Protein AF-0000000079569871 (afdb_homodimer)

Organism: NCBI:txid1891644

Solvent-accessible surface area (backbone atoms only — not comparable to full-atom values): 23140 Å² total; per-residue (Å²): 110,75,68,61,39,37,42,15,55,50,18,46,50,28,29,38,62,45,42,25,42,36,50,57,56,23,45,42,69,42,69,42,34,63,66,56,40,6,60,56,32,70,48,53,58,69,58,33,52,52,45,48,49,48,33,33,74,51,61,48,34,41,78,44,79,56,90,95,44,59,30,34,27,55,61,46,70,58,48,35,50,18,52,53,32,37,40,69,64,22,52,69,50,82,72,87,43,71,66,51,40,51,51,50,48,41,37,42,47,11,19,53,56,50,61,12,40,22,33,49,48,14,37,51,52,35,50,49,36,33,74,39,32,40,31,55,86,61,35,63,71,22,34,37,58,72,31,85,69,71,31,80,45,65,66,59,36,58,68,55,68,47,78,65,59,84,47,93,50,24,58,20,23,9,36,70,23,79,83,74,71,44,43,14,42,22,44,42,52,14,33,48,48,39,51,49,35,51,75,72,50,24,42,47,74,39,85,98,47,56,24,32,43,73,28,74,66,25,49,51,52,53,51,52,51,54,52,57,67,76,94,115,78,67,61,38,36,42,15,56,48,18,45,50,28,29,39,62,42,43,25,41,36,50,56,56,22,44,42,70,41,69,42,35,62,64,56,41,7,61,53,32,70,48,53,59,70,58,31,52,53,46,50,48,48,33,34,75,53,60,48,33,40,77,43,78,57,90,96,44,58,30,34,28,56,59,47,70,57,47,35,48,19,52,52,31,37,42,69,63,22,52,69,52,84,70,87,43,71,66,52,42,51,51,50,50,41,36,42,47,11,19,53,56,48,61,12,40,22,33,51,48,13,37,51,53,34,51,50,36,33,75,37,32,41,29,52,85,59,34,64,70,20,32,35,58,72,30,83,69,74,30,82,45,65,66,59,36,57,66,56,70,43,81,64,59,85,48,95,52,25,59,20,23,9,38,68,23,78,83,76,71,43,44,13,41,22,44,42,52,14,31,49,48,40,51,48,36,51,74,71,50,22,41,46,74,40,84,94,49,56,25,33,42,72,28,75,66,24,48,49,51,52,50,52,50,52,52,57,66,77,94

Structure (mmCIF, N/CA/C/O backbone):
data_AF-0000000079569871-model_v1
#
loop_
_entity.id
_entity.type
_entity.pdbx_description
1 polymer 'Metalloregulator ArsR/SmtB family transcription factor'
#
loop_
_atom_site.group_PDB
_atom_site.id
_atom_site.type_symbol
_atom_site.label_atom_id
_atom_site.label_alt_id
_atom_site.label_comp_id
_atom_site.label_asym_id
_atom_site.label_entity_id
_atom_site.label_seq_id
_atom_site.pdbx_PDB_ins_code
_atom_site.Cartn_x
_atom_site.Cartn_y
_atom_site.Cartn_z
_atom_site.occupancy
_atom_site.B_iso_or_equiv
_atom_site.auth_seq_id
_atom_site.auth_comp_id
_atom_site.auth_asym_id
_atom_site.auth_atom_id
_atom_site.pdbx_PDB_model_num
ATOM 1 N N . MET A 1 1 ? 9.617 20.219 7.082 1 36.31 1 MET A N 1
ATOM 2 C CA . MET A 1 1 ? 10.227 19.078 6.414 1 36.31 1 MET A CA 1
ATOM 3 C C . MET A 1 1 ? 9.633 17.766 6.922 1 36.31 1 MET A C 1
ATOM 5 O O . MET A 1 1 ? 9.984 17.297 8.008 1 36.31 1 MET A O 1
ATOM 9 N N . ASP A 1 2 ? 8.375 17.625 6.883 1 48.16 2 ASP A N 1
ATOM 10 C CA . ASP A 1 2 ? 7.422 16.984 7.785 1 48.16 2 ASP A CA 1
ATOM 11 C C . ASP A 1 2 ? 7.559 15.461 7.738 1 48.16 2 ASP A C 1
ATOM 13 O O . ASP A 1 2 ? 6.66 14.742 8.18 1 48.16 2 ASP A O 1
ATOM 17 N N . TYR A 1 3 ? 8.633 14.828 6.828 1 56.75 3 TYR A N 1
ATOM 18 C CA . TYR A 1 3 ? 8.242 13.422 6.77 1 56.75 3 TYR A CA 1
ATOM 19 C C . TYR A 1 3 ? 8.836 12.641 7.938 1 56.75 3 TYR A C 1
ATOM 21 O O . TYR A 1 3 ? 10.039 12.719 8.195 1 56.75 3 TYR A O 1
ATOM 29 N N . ASP A 1 4 ? 8.008 12.188 8.93 1 67.5 4 ASP A N 1
ATOM 30 C CA . ASP A 1 4 ? 8.367 11.492 10.164 1 67.5 4 ASP A CA 1
ATOM 31 C C . ASP A 1 4 ? 8.852 10.07 9.867 1 67.5 4 ASP A C 1
ATOM 33 O O . ASP A 1 4 ? 9.438 9.414 10.734 1 67.5 4 ASP A O 1
ATOM 37 N N . ARG A 1 5 ? 8.75 9.773 8.562 1 81.88 5 ARG A N 1
ATOM 38 C CA . ARG A 1 5 ? 9.18 8.422 8.234 1 81.88 5 ARG A CA 1
ATOM 39 C C . ARG A 1 5 ? 10.195 8.43 7.09 1 81.88 5 ARG A C 1
ATOM 41 O O . ARG A 1 5 ? 10.039 9.188 6.129 1 81.88 5 ARG A O 1
ATOM 48 N N . ASP A 1 6 ? 11.219 7.703 7.215 1 88.75 6 ASP A N 1
ATOM 49 C CA . ASP A 1 6 ? 12.266 7.637 6.199 1 88.75 6 ASP A CA 1
ATOM 50 C C . ASP A 1 6 ? 11.977 6.527 5.191 1 88.75 6 ASP A C 1
ATOM 52 O O . ASP A 1 6 ? 12.562 5.445 5.262 1 88.75 6 ASP A O 1
ATOM 56 N N . LEU A 1 7 ? 11.242 6.863 4.137 1 91.12 7 LEU A N 1
ATOM 57 C CA . LEU A 1 7 ? 10.812 5.898 3.133 1 91.12 7 LEU A CA 1
ATOM 58 C C . LEU A 1 7 ? 12 5.383 2.332 1 91.12 7 LEU A C 1
ATOM 60 O O . LEU A 1 7 ? 11.922 4.324 1.699 1 91.12 7 LEU A O 1
ATOM 64 N N . ALA A 1 8 ? 13.102 6.129 2.383 1 94.75 8 ALA A N 1
ATOM 65 C CA . ALA A 1 8 ? 14.266 5.742 1.584 1 94.75 8 ALA A CA 1
ATOM 66 C C . ALA A 1 8 ? 14.867 4.438 2.088 1 94.75 8 ALA A C 1
ATOM 68 O O . ALA A 1 8 ? 15.445 3.672 1.31 1 94.75 8 ALA A O 1
ATOM 69 N N . VAL A 1 9 ? 14.711 4.152 3.312 1 93.94 9 VAL A N 1
ATOM 70 C CA . VAL A 1 9 ? 15.383 3.018 3.936 1 93.94 9 VAL A CA 1
ATOM 71 C C . VAL A 1 9 ? 14.844 1.715 3.344 1 93.94 9 VAL A C 1
ATOM 73 O O . VAL A 1 9 ? 15.594 0.943 2.744 1 93.94 9 VAL A O 1
ATOM 76 N N . PRO A 1 10 ? 13.523 1.469 3.443 1 96.38 10 PRO A N 1
ATOM 77 C CA . PRO A 1 10 ? 13.062 0.239 2.795 1 96.38 10 PRO A CA 1
ATOM 78 C C . PRO A 1 10 ? 13.25 0.263 1.28 1 96.38 10 PRO A C 1
ATOM 80 O O . PRO A 1 10 ? 13.516 -0.776 0.67 1 96.38 10 PRO A O 1
ATOM 83 N N . CYS A 1 11 ? 13.211 1.389 0.665 1 97.44 11 CYS A N 1
ATOM 84 C CA . CYS A 1 11 ? 13.312 1.465 -0.788 1 97.44 11 CYS A CA 1
ATOM 85 C C . CYS A 1 11 ? 14.742 1.202 -1.246 1 97.44 11 CYS A C 1
ATOM 87 O O . CYS A 1 11 ? 14.961 0.621 -2.311 1 97.44 11 CYS A O 1
ATOM 89 N N . ARG A 1 12 ? 15.688 1.637 -0.45 1 96.62 12 ARG A N 1
ATOM 90 C CA . ARG A 1 12 ? 17.078 1.306 -0.764 1 96.62 12 ARG A CA 1
ATOM 91 C C . ARG A 1 12 ? 17.297 -0.203 -0.736 1 96.62 12 ARG A C 1
ATOM 93 O O . ARG A 1 12 ? 18 -0.748 -1.588 1 96.62 12 ARG A O 1
ATOM 100 N N . ALA A 1 13 ? 16.766 -0.784 0.22 1 97.19 13 ALA A N 1
ATOM 101 C CA . ALA A 1 13 ? 16.875 -2.236 0.329 1 97.19 13 ALA A CA 1
ATOM 102 C C . ALA A 1 13 ? 16.219 -2.932 -0.859 1 97.19 13 ALA A C 1
ATOM 104 O O . ALA A 1 13 ? 16.75 -3.912 -1.385 1 97.19 13 ALA A O 1
ATOM 105 N N . LEU A 1 14 ? 15.148 -2.418 -1.335 1 97 14 LEU A N 1
ATOM 106 C CA . LEU A 1 14 ? 14.344 -3.072 -2.357 1 97 14 LEU A CA 1
ATOM 107 C C . LEU A 1 14 ? 14.781 -2.643 -3.754 1 97 14 LEU A C 1
ATOM 109 O O . LEU A 1 14 ? 14.344 -3.219 -4.754 1 97 14 LEU A O 1
ATOM 113 N N . GLY A 1 15 ? 15.625 -1.652 -3.785 1 96.56 15 GLY A N 1
ATOM 114 C CA . GLY A 1 15 ? 16.062 -1.128 -5.07 1 96.56 15 GLY A CA 1
ATOM 115 C C . GLY A 1 15 ? 16.938 -2.094 -5.848 1 96.56 15 GLY A C 1
ATOM 116 O O . GLY A 1 15 ? 17.141 -1.926 -7.051 1 96.56 15 GLY A O 1
ATOM 117 N N . ASP A 1 16 ? 17.469 -3.055 -5.227 1 96 16 ASP A N 1
ATOM 118 C CA . ASP A 1 16 ? 18.234 -4.109 -5.879 1 96 16 ASP A CA 1
ATOM 119 C C . ASP A 1 16 ? 17.312 -5.156 -6.496 1 96 16 ASP A C 1
ATOM 121 O O . ASP A 1 16 ? 16.438 -5.688 -5.824 1 96 16 ASP A O 1
ATOM 125 N N . PRO A 1 17 ? 17.578 -5.453 -7.801 1 94.19 17 PRO A N 1
ATOM 126 C CA . PRO A 1 17 ? 16.672 -6.375 -8.484 1 94.19 17 PRO A CA 1
ATOM 127 C C . PRO A 1 17 ? 16.594 -7.738 -7.801 1 94.19 17 PRO A C 1
ATOM 129 O O . PRO A 1 17 ? 15.516 -8.336 -7.723 1 94.19 17 PRO A O 1
ATOM 132 N N . ALA A 1 18 ? 17.672 -8.203 -7.359 1 95.12 18 ALA A N 1
ATOM 133 C CA . ALA A 1 18 ? 17.672 -9.508 -6.703 1 95.12 18 ALA A CA 1
ATOM 134 C C . ALA A 1 18 ? 16.844 -9.469 -5.422 1 95.12 18 ALA A C 1
ATOM 136 O O . ALA A 1 18 ? 16.031 -10.367 -5.176 1 95.12 18 ALA A O 1
ATOM 137 N N . ARG A 1 19 ? 16.984 -8.477 -4.613 1 96.5 19 ARG A N 1
ATOM 138 C CA . ARG A 1 19 ? 16.219 -8.328 -3.375 1 96.5 19 ARG A CA 1
ATOM 139 C C . ARG A 1 19 ? 14.734 -8.133 -3.664 1 96.5 19 ARG A C 1
ATOM 141 O O . ARG A 1 19 ? 13.883 -8.656 -2.945 1 96.5 19 ARG A O 1
ATOM 148 N N . ALA A 1 20 ? 14.531 -7.387 -4.727 1 94.75 20 ALA A N 1
ATOM 149 C CA . ALA A 1 20 ? 13.141 -7.18 -5.133 1 94.75 20 ALA A CA 1
ATOM 150 C C . ALA A 1 20 ? 12.477 -8.5 -5.496 1 94.75 20 ALA A C 1
ATOM 152 O O . ALA A 1 20 ? 11.328 -8.742 -5.117 1 94.75 20 ALA A O 1
ATOM 153 N N . ARG A 1 21 ? 13.188 -9.336 -6.164 1 91.62 21 ARG A N 1
ATOM 154 C CA . ARG A 1 21 ? 12.641 -10.633 -6.547 1 91.62 21 ARG A CA 1
ATOM 155 C C . ARG A 1 21 ? 12.422 -11.516 -5.324 1 91.62 21 ARG A C 1
ATOM 157 O O . ARG A 1 21 ? 11.406 -12.203 -5.223 1 91.62 21 ARG A O 1
ATOM 164 N N . MET A 1 22 ? 13.352 -11.5 -4.402 1 93.81 22 MET A N 1
ATOM 165 C CA . MET A 1 22 ? 13.234 -12.305 -3.186 1 93.81 22 MET A CA 1
ATOM 166 C C . MET A 1 22 ? 12 -11.898 -2.389 1 93.81 22 MET A C 1
ATOM 168 O O . MET A 1 22 ? 11.219 -12.758 -1.977 1 93.81 22 MET A O 1
ATOM 172 N N . ILE A 1 23 ? 11.828 -10.594 -2.24 1 93.31 23 ILE A N 1
ATOM 173 C CA . ILE A 1 23 ? 10.75 -10.102 -1.387 1 93.31 23 ILE A CA 1
ATOM 174 C C . ILE A 1 23 ? 9.406 -10.352 -2.059 1 93.31 23 ILE A C 1
ATOM 176 O O . ILE A 1 23 ? 8.414 -10.633 -1.383 1 93.31 23 ILE A O 1
ATOM 180 N N . ALA A 1 24 ? 9.359 -10.172 -3.34 1 88.44 24 ALA A N 1
ATOM 181 C CA . ALA A 1 24 ? 8.133 -10.453 -4.078 1 88.44 24 ALA A CA 1
ATOM 182 C C . ALA A 1 24 ? 7.699 -11.906 -3.898 1 88.44 24 ALA A C 1
ATOM 184 O O . ALA A 1 24 ? 6.512 -12.195 -3.734 1 88.44 24 ALA A O 1
ATOM 185 N N . HIS A 1 25 ? 8.664 -12.82 -3.938 1 84.88 25 HIS A N 1
ATOM 186 C CA . HIS A 1 25 ? 8.398 -14.234 -3.725 1 84.88 25 HIS A CA 1
ATOM 187 C C . HIS A 1 25 ? 7.816 -14.484 -2.336 1 84.88 25 HIS A C 1
ATOM 189 O O . HIS A 1 25 ? 6.84 -15.227 -2.189 1 84.88 25 HIS A O 1
ATOM 195 N N . LEU A 1 26 ? 8.32 -13.867 -1.387 1 87.81 26 LEU A N 1
ATOM 196 C CA . LEU A 1 26 ? 7.91 -14.07 -0.001 1 87.81 26 LEU A CA 1
ATOM 197 C C . LEU A 1 26 ? 6.57 -13.398 0.27 1 87.81 26 LEU A C 1
ATOM 199 O O . LEU A 1 26 ? 5.793 -13.867 1.105 1 87.81 26 LEU A O 1
ATOM 203 N N . ALA A 1 27 ? 6.309 -12.266 -0.381 1 82 27 ALA A N 1
ATOM 204 C CA . ALA A 1 27 ? 5.098 -11.484 -0.161 1 82 27 ALA A CA 1
ATOM 205 C C . ALA A 1 27 ? 3.854 -12.266 -0.567 1 82 27 ALA A C 1
ATOM 207 O O . ALA A 1 27 ? 2.736 -11.922 -0.172 1 82 27 ALA A O 1
ATOM 208 N N . SER A 1 28 ? 3.998 -13.273 -1.3 1 66.81 28 SER A N 1
ATOM 209 C CA . SER A 1 28 ? 2.885 -14.133 -1.68 1 66.81 28 SER A CA 1
ATOM 210 C C . SER A 1 28 ? 2.465 -15.039 -0.526 1 66.81 28 SER A C 1
ATOM 212 O O . SER A 1 28 ? 1.501 -15.797 -0.644 1 66.81 28 SER A O 1
ATOM 214 N N . GLY A 1 29 ? 3.137 -14.883 0.54 1 69.81 29 GLY A N 1
ATOM 215 C CA . GLY A 1 29 ? 2.797 -15.664 1.721 1 69.81 29 GLY A CA 1
ATOM 216 C C . GLY A 1 29 ? 3.676 -16.891 1.906 1 69.81 29 GLY A C 1
ATOM 217 O O . GLY A 1 29 ? 3.488 -17.656 2.85 1 69.81 29 GLY A O 1
ATOM 218 N N . LEU A 1 30 ? 4.59 -17.047 1.07 1 72.44 30 LEU A N 1
ATOM 219 C CA . LEU A 1 30 ? 5.469 -18.219 1.125 1 72.44 30 LEU A CA 1
ATOM 220 C C . LEU A 1 30 ? 6.625 -17.969 2.09 1 72.44 30 LEU A C 1
ATOM 222 O O . LEU A 1 30 ? 6.969 -16.828 2.381 1 72.44 30 LEU A O 1
ATOM 226 N N . ARG A 1 31 ? 7.133 -19.016 2.689 1 84.56 31 ARG A N 1
ATOM 227 C CA . ARG A 1 31 ? 8.414 -19.094 3.391 1 84.56 31 ARG A CA 1
ATOM 228 C C . ARG A 1 31 ? 9.43 -19.906 2.602 1 84.56 31 ARG A C 1
ATOM 230 O O . ARG A 1 31 ? 9.07 -20.891 1.955 1 84.56 31 ARG A O 1
ATOM 237 N N . ALA A 1 32 ? 10.656 -19.453 2.562 1 90.5 32 ALA A N 1
ATOM 238 C CA . ALA A 1 32 ? 11.633 -20.156 1.735 1 90.5 32 ALA A CA 1
ATOM 239 C C . ALA A 1 32 ? 13.023 -20.094 2.357 1 90.5 32 ALA A C 1
ATOM 241 O O . ALA A 1 32 ? 13.375 -19.109 3.01 1 90.5 32 ALA A O 1
ATOM 242 N N . PRO A 1 33 ? 13.758 -21.219 2.193 1 93.31 33 PRO A N 1
ATOM 243 C CA . PRO A 1 33 ? 15.156 -21.156 2.611 1 93.31 33 PRO A CA 1
ATOM 244 C C . PRO A 1 33 ? 16.016 -20.266 1.708 1 93.31 33 PRO A C 1
ATOM 246 O O . PRO A 1 33 ? 15.594 -19.938 0.594 1 93.31 33 PRO A O 1
ATOM 249 N N . ALA A 1 34 ? 17.203 -19.922 2.213 1 94.5 34 ALA A N 1
ATOM 250 C CA . ALA A 1 34 ? 18.109 -19.047 1.475 1 94.5 34 ALA A CA 1
ATOM 251 C C . ALA A 1 34 ? 18.438 -19.625 0.102 1 94.5 34 ALA A C 1
ATOM 253 O O . ALA A 1 34 ? 18.594 -18.891 -0.871 1 94.5 34 ALA A O 1
ATOM 254 N N . SER A 1 35 ? 18.547 -20.891 0.035 1 93.69 35 SER A N 1
ATOM 255 C CA . SER A 1 35 ? 18.906 -21.547 -1.217 1 93.69 35 SER A CA 1
ATOM 256 C C . SER A 1 35 ? 17.828 -21.359 -2.275 1 93.69 35 SER A C 1
ATOM 258 O O . SER A 1 35 ? 18.125 -21.109 -3.445 1 93.69 35 SER A O 1
ATOM 260 N N . GLU A 1 36 ? 16.594 -21.469 -1.89 1 91.75 36 GLU A N 1
ATOM 261 C CA . GLU A 1 36 ? 15.484 -21.25 -2.803 1 91.75 36 GLU A CA 1
ATOM 262 C C . GLU A 1 36 ? 15.422 -19.797 -3.248 1 91.75 36 GLU A C 1
ATOM 264 O O . GLU A 1 36 ? 15.188 -19.5 -4.422 1 91.75 36 GLU A O 1
ATOM 269 N N . LEU A 1 37 ? 15.664 -18.891 -2.326 1 94.12 37 LEU A N 1
ATOM 270 C CA . LEU A 1 37 ? 15.625 -17.469 -2.65 1 94.12 37 LEU A CA 1
ATOM 271 C C . LEU A 1 37 ? 16.781 -17.078 -3.566 1 94.12 37 LEU A C 1
ATOM 273 O O . LEU A 1 37 ? 16.641 -16.203 -4.418 1 94.12 37 LEU A O 1
ATOM 277 N N . ALA A 1 38 ? 17.906 -17.797 -3.418 1 95.75 38 ALA A N 1
ATOM 278 C CA . ALA A 1 38 ? 19.016 -17.609 -4.344 1 95.75 38 ALA A CA 1
ATOM 279 C C . ALA A 1 38 ? 18.625 -17.969 -5.77 1 95.75 38 ALA A C 1
ATOM 281 O O . ALA A 1 38 ? 18.922 -17.219 -6.711 1 95.75 38 ALA A O 1
ATOM 282 N N . ARG A 1 39 ? 17.922 -19.031 -5.902 1 91.69 39 ARG A N 1
ATOM 283 C CA . ARG A 1 39 ? 17.469 -19.469 -7.215 1 91.69 39 ARG A CA 1
ATOM 284 C C . ARG A 1 39 ? 16.453 -18.484 -7.797 1 91.69 39 ARG A C 1
ATOM 286 O O . ARG A 1 39 ? 16.578 -18.078 -8.961 1 91.69 39 ARG A O 1
ATOM 293 N N . VAL A 1 40 ? 15.547 -18.031 -6.977 1 86.69 40 VAL A N 1
ATOM 294 C CA . VAL A 1 40 ? 14.508 -17.078 -7.383 1 86.69 40 VAL A CA 1
ATOM 295 C C . VAL A 1 40 ? 15.156 -15.781 -7.867 1 86.69 40 VAL A C 1
ATOM 297 O O . VAL A 1 40 ? 14.727 -15.211 -8.875 1 86.69 40 VAL A O 1
ATOM 300 N N . ALA A 1 41 ? 16.188 -15.336 -7.145 1 92.75 41 ALA A N 1
ATOM 301 C CA . ALA A 1 41 ? 16.844 -14.062 -7.426 1 92.75 41 ALA A CA 1
ATOM 302 C C . ALA A 1 41 ? 17.891 -14.219 -8.523 1 92.75 41 ALA A C 1
ATOM 304 O O . ALA A 1 41 ? 18.375 -13.227 -9.078 1 92.75 41 ALA A O 1
ATOM 305 N N . GLY A 1 42 ? 18.219 -15.422 -8.867 1 92.19 42 GLY A N 1
ATOM 306 C CA . GLY A 1 42 ? 19.234 -15.688 -9.883 1 92.19 42 GLY A CA 1
ATOM 307 C C . GLY A 1 42 ? 20.625 -15.289 -9.445 1 92.19 42 GLY A C 1
ATOM 308 O O . GLY A 1 42 ? 21.375 -14.688 -10.219 1 92.19 42 GLY A O 1
ATOM 309 N N . VAL A 1 43 ? 20.969 -15.555 -8.164 1 96.31 43 VAL A N 1
ATOM 310 C CA . VAL A 1 43 ? 22.281 -15.188 -7.641 1 96.31 43 VAL A CA 1
ATOM 311 C C . VAL A 1 43 ? 22.906 -16.375 -6.902 1 96.31 43 VAL A C 1
ATOM 313 O O . VAL A 1 43 ? 22.219 -17.359 -6.641 1 96.31 43 VAL A O 1
ATOM 316 N N . ALA A 1 44 ? 24.172 -16.234 -6.609 1 96.94 44 ALA A N 1
ATOM 317 C CA . ALA A 1 44 ? 24.875 -17.25 -5.832 1 96.94 44 ALA A CA 1
ATOM 318 C C . ALA A 1 44 ? 24.391 -17.25 -4.383 1 96.94 44 ALA A C 1
ATOM 320 O O . ALA A 1 44 ? 23.938 -16.234 -3.863 1 96.94 44 ALA A O 1
ATOM 321 N N . PRO A 1 45 ? 24.547 -18.391 -3.709 1 95.31 45 PRO A N 1
ATOM 322 C CA . PRO A 1 45 ? 24.109 -18.516 -2.318 1 95.31 45 PRO A CA 1
ATOM 323 C C . PRO A 1 45 ? 24.734 -17.469 -1.404 1 95.31 45 PRO A C 1
ATOM 325 O O . PRO A 1 45 ? 24.047 -16.906 -0.547 1 95.31 45 PRO A O 1
ATOM 328 N N . SER A 1 46 ? 25.969 -17.219 -1.595 1 96 46 SER A N 1
ATOM 329 C CA . SER A 1 46 ? 26.625 -16.234 -0.754 1 96 46 SER A CA 1
ATOM 330 C C . SER A 1 46 ? 26.031 -14.836 -0.954 1 96 46 SER A C 1
ATOM 332 O O . SER A 1 46 ? 25.844 -14.094 0.009 1 96 46 SER A O 1
ATOM 334 N N . THR A 1 47 ? 25.781 -14.438 -2.197 1 96.75 47 THR A N 1
ATOM 335 C CA . THR A 1 47 ? 25.141 -13.164 -2.531 1 96.75 47 THR A CA 1
ATOM 336 C C . THR A 1 47 ? 23.734 -13.094 -1.956 1 96.75 47 THR A C 1
ATOM 338 O O . THR A 1 47 ? 23.328 -12.047 -1.439 1 96.75 47 THR A O 1
ATOM 341 N N . ALA A 1 48 ? 23.047 -14.211 -2.061 1 96.88 48 ALA A N 1
ATOM 342 C CA . ALA A 1 48 ? 21.703 -14.281 -1.499 1 96.88 48 ALA A CA 1
ATOM 343 C C . ALA A 1 48 ? 21.719 -14.016 0.004 1 96.88 48 ALA A C 1
ATOM 345 O O . ALA A 1 48 ? 20.859 -13.297 0.524 1 96.88 48 ALA A O 1
ATOM 346 N N . SER A 1 49 ? 22.703 -14.609 0.666 1 96.25 49 SER A N 1
ATOM 347 C CA . SER A 1 49 ? 22.812 -14.414 2.107 1 96.25 49 SER A CA 1
ATOM 348 C C . SER A 1 49 ? 23.047 -12.945 2.453 1 96.25 49 SER A C 1
ATOM 350 O O . SER A 1 49 ? 22.484 -12.438 3.43 1 96.25 49 SER A O 1
ATOM 352 N N . GLU A 1 50 ? 23.844 -12.297 1.692 1 97.56 50 GLU A N 1
ATOM 353 C CA . GLU A 1 50 ? 24.094 -10.875 1.886 1 97.56 50 GLU A CA 1
ATOM 354 C C . GLU A 1 50 ? 22.812 -10.055 1.657 1 97.56 50 GLU A C 1
ATOM 356 O O . GLU A 1 50 ? 22.516 -9.141 2.426 1 97.56 50 GLU A O 1
ATOM 361 N N . HIS A 1 51 ? 22.141 -10.398 0.581 1 97.81 51 HIS A N 1
ATOM 362 C CA . HIS A 1 51 ? 20.891 -9.711 0.278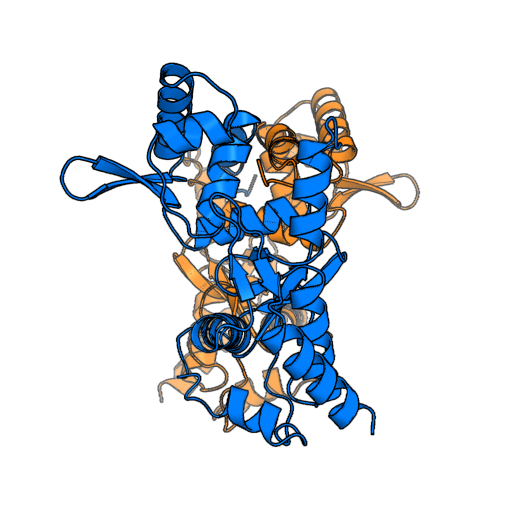 1 97.81 51 HIS A CA 1
ATOM 363 C C . HIS A 1 51 ? 19.875 -9.898 1.396 1 97.81 51 HIS A C 1
ATOM 365 O O . HIS A 1 51 ? 19.188 -8.953 1.787 1 97.81 51 HIS A O 1
ATOM 371 N N . LEU A 1 52 ? 19.797 -11.086 1.902 1 97.5 52 LEU A N 1
ATOM 372 C CA . LEU A 1 52 ? 18.859 -11.398 2.969 1 97.5 52 LEU A CA 1
ATOM 373 C C . LEU A 1 52 ? 19.203 -10.641 4.246 1 97.5 52 LEU A C 1
ATOM 375 O O . LEU A 1 52 ? 18.328 -10.242 5.004 1 97.5 52 LEU A O 1
ATOM 379 N N . ARG A 1 53 ? 20.484 -10.477 4.488 1 97.12 53 ARG A N 1
ATOM 380 C CA . ARG A 1 53 ? 20.922 -9.664 5.617 1 97.12 53 ARG A CA 1
ATOM 381 C C . ARG A 1 53 ? 20.438 -8.227 5.477 1 97.12 53 ARG A C 1
ATOM 383 O O . ARG A 1 53 ? 19.922 -7.641 6.43 1 97.12 53 ARG A O 1
ATOM 390 N N . VAL A 1 54 ? 20.609 -7.66 4.316 1 97.44 54 VAL A N 1
ATOM 391 C CA . VAL A 1 54 ? 20.188 -6.289 4.043 1 97.44 54 VAL A CA 1
ATOM 392 C C . VAL A 1 54 ? 18.688 -6.16 4.25 1 97.44 54 VAL A C 1
ATOM 394 O O . VAL A 1 54 ? 18.219 -5.219 4.898 1 97.44 54 VAL A O 1
ATOM 397 N N . LEU A 1 55 ? 17.922 -7.129 3.689 1 97.5 55 LEU A N 1
ATOM 398 C CA . LEU A 1 55 ? 16.469 -7.117 3.812 1 97.5 55 LEU A CA 1
ATOM 399 C C . LEU A 1 55 ? 16.047 -7.246 5.273 1 97.5 55 LEU A C 1
ATOM 401 O O . LEU A 1 55 ? 15.094 -6.59 5.711 1 97.5 55 LEU A O 1
ATOM 405 N N . SER A 1 56 ? 16.797 -8.086 6.012 1 96.19 56 SER A N 1
ATOM 406 C CA . SER A 1 56 ? 16.5 -8.289 7.43 1 96.19 56 SER A CA 1
ATOM 407 C C . SER A 1 56 ? 16.797 -7.027 8.234 1 96.19 56 SER A C 1
ATOM 409 O O . SER A 1 56 ? 16 -6.637 9.094 1 96.19 56 SER A O 1
ATOM 411 N N . GLU A 1 57 ? 17.875 -6.371 7.965 1 95.5 57 GLU A N 1
ATOM 412 C CA . GLU A 1 57 ? 18.266 -5.141 8.656 1 95.5 57 GLU A CA 1
ATOM 413 C C . GLU A 1 57 ? 17.281 -4.016 8.375 1 95.5 57 GLU A C 1
ATOM 415 O O . GLU A 1 57 ? 17.062 -3.145 9.219 1 95.5 57 GLU A O 1
ATOM 420 N N . ALA A 1 58 ? 16.688 -4.129 7.215 1 94.5 58 ALA A N 1
ATOM 421 C CA . ALA A 1 58 ? 15.695 -3.121 6.844 1 94.5 58 ALA A CA 1
ATOM 422 C C . ALA A 1 58 ? 14.328 -3.459 7.43 1 94.5 58 ALA A C 1
ATOM 424 O O . ALA A 1 58 ? 13.352 -2.736 7.203 1 94.5 58 ALA A O 1
ATOM 425 N N . GLY A 1 59 ? 14.211 -4.605 8.109 1 94.12 59 GLY A N 1
ATOM 426 C CA . GLY A 1 59 ? 12.977 -4.996 8.773 1 94.12 59 GLY A CA 1
ATOM 427 C C . GLY A 1 59 ? 11.969 -5.625 7.836 1 94.12 59 GLY A C 1
ATOM 428 O O . GLY A 1 59 ? 10.773 -5.691 8.148 1 94.12 59 GLY A O 1
ATOM 429 N N . LEU A 1 60 ? 12.352 -6.109 6.672 1 96 60 LEU A N 1
ATOM 430 C CA . LEU A 1 60 ? 11.438 -6.562 5.633 1 96 60 LEU A CA 1
ATOM 431 C C . LEU A 1 60 ? 11.258 -8.078 5.691 1 96 60 LEU A C 1
ATOM 433 O O . LEU A 1 60 ? 10.195 -8.594 5.332 1 96 60 LEU A O 1
ATOM 437 N N . VAL A 1 61 ? 12.32 -8.789 6.105 1 96.38 61 VAL A N 1
ATOM 438 C CA . VAL A 1 61 ? 12.258 -10.242 6.191 1 96.38 61 VAL A CA 1
ATOM 439 C C . VAL A 1 61 ? 12.82 -10.703 7.535 1 96.38 61 VAL A C 1
ATOM 441 O O . VAL A 1 61 ? 13.633 -10.008 8.148 1 96.38 61 VAL A O 1
ATOM 444 N N . ALA A 1 62 ? 12.344 -11.742 7.977 1 94.94 62 ALA A N 1
ATOM 445 C CA . ALA A 1 62 ? 12.867 -12.375 9.188 1 94.94 62 ALA A CA 1
ATOM 446 C C . ALA A 1 62 ? 13.086 -13.875 8.977 1 94.94 62 ALA A C 1
ATOM 448 O O . ALA A 1 62 ? 12.352 -14.516 8.219 1 94.94 62 ALA A O 1
ATOM 449 N N . ALA A 1 63 ? 14.07 -14.352 9.656 1 93.06 63 ALA A N 1
ATOM 450 C CA . ALA A 1 63 ? 14.383 -15.773 9.594 1 93.06 63 ALA A CA 1
ATOM 451 C C . ALA A 1 63 ? 13.742 -16.531 10.758 1 93.06 63 ALA A C 1
ATOM 453 O O . ALA A 1 63 ? 13.711 -16.031 11.891 1 93.06 63 ALA A O 1
ATOM 454 N N . GLU A 1 64 ? 13.102 -17.562 10.438 1 87.12 64 GLU A N 1
ATOM 455 C CA . GLU A 1 64 ? 12.562 -18.453 11.461 1 87.12 64 GLU A CA 1
ATOM 456 C C . GLU A 1 64 ? 13.164 -19.859 11.344 1 87.12 64 GLU A C 1
ATOM 458 O O . GLU A 1 64 ? 13.391 -20.344 10.234 1 87.12 64 GLU A O 1
ATOM 463 N N . ARG A 1 65 ? 13.453 -20.438 12.547 1 84.81 65 ARG A N 1
ATOM 464 C CA . ARG A 1 65 ? 13.992 -21.797 12.555 1 84.81 65 ARG A CA 1
ATOM 465 C C . ARG A 1 65 ? 12.875 -22.828 12.578 1 84.81 65 ARG A C 1
ATOM 467 O O . ARG A 1 65 ? 11.906 -22.688 13.328 1 84.81 65 ARG A O 1
ATOM 474 N N . ALA A 1 66 ? 12.844 -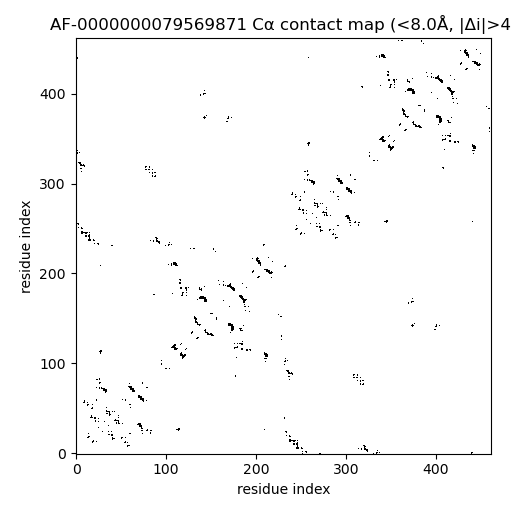23.656 11.68 1 79.94 66 ALA A N 1
ATOM 475 C CA . ALA A 1 66 ? 12 -24.859 11.68 1 79.94 66 ALA A CA 1
ATOM 476 C C . ALA A 1 66 ? 12.844 -26.125 11.672 1 79.94 66 ALA A C 1
ATOM 478 O O . ALA A 1 66 ? 13.297 -26.562 10.617 1 79.94 66 ALA A O 1
ATOM 479 N N . GLY A 1 67 ? 12.945 -26.812 12.836 1 82.56 67 GLY A N 1
ATOM 480 C CA . GLY A 1 67 ? 13.867 -27.922 12.945 1 82.56 67 GLY A CA 1
ATOM 481 C C . GLY A 1 67 ? 15.305 -27.531 12.656 1 82.56 67 GLY A C 1
ATOM 482 O O . GLY A 1 67 ? 15.844 -26.625 13.281 1 82.56 67 GLY A O 1
ATOM 483 N N . ARG A 1 68 ? 15.938 -28.203 11.594 1 84.94 68 ARG A N 1
ATOM 484 C CA . ARG A 1 68 ? 17.328 -27.969 11.227 1 84.94 68 ARG A CA 1
ATOM 485 C C . ARG A 1 68 ? 17.438 -26.922 10.125 1 84.94 68 ARG A C 1
ATOM 487 O O . ARG A 1 68 ? 18.531 -26.562 9.711 1 84.94 68 ARG A O 1
ATOM 494 N N . HIS A 1 69 ? 16.312 -26.391 9.562 1 86.06 69 HIS A N 1
ATOM 495 C CA . HIS A 1 69 ? 16.344 -25.469 8.438 1 86.06 69 HIS A CA 1
ATOM 496 C C . HIS A 1 69 ? 15.883 -24.078 8.867 1 86.06 69 HIS A C 1
ATOM 498 O O . HIS A 1 69 ? 15.148 -23.922 9.844 1 86.06 69 HIS A O 1
ATOM 504 N N . ARG A 1 70 ? 16.547 -23.109 8.25 1 92.31 70 ARG A N 1
ATOM 505 C CA . ARG A 1 70 ? 16.156 -21.703 8.414 1 92.31 70 ARG A CA 1
ATOM 506 C C . ARG A 1 70 ? 15.328 -21.234 7.227 1 92.31 70 ARG A C 1
ATOM 508 O O . ARG A 1 70 ? 15.703 -21.438 6.074 1 92.31 70 ARG A O 1
ATOM 515 N N . TYR A 1 71 ? 14.172 -20.719 7.566 1 93.88 71 TYR A N 1
ATOM 516 C CA . TYR A 1 71 ? 13.289 -20.203 6.531 1 93.88 71 TYR A CA 1
ATOM 517 C C . TYR A 1 71 ? 13.078 -18.703 6.707 1 93.88 71 TYR A C 1
ATOM 519 O O . TYR A 1 71 ? 13.031 -18.203 7.832 1 93.88 71 TYR A O 1
ATOM 527 N N . TYR A 1 72 ? 12.945 -18.062 5.582 1 94.94 72 TYR A N 1
ATOM 528 C CA . TYR A 1 72 ? 12.688 -16.625 5.594 1 94.94 72 TYR A CA 1
ATOM 529 C C . TYR A 1 72 ? 11.242 -16.328 5.211 1 94.94 72 TYR A C 1
ATOM 531 O O . TYR A 1 72 ? 10.664 -17.016 4.371 1 94.94 72 TYR A O 1
ATOM 539 N N . ALA A 1 73 ? 10.727 -15.328 5.793 1 90.69 73 ALA A N 1
ATOM 540 C CA . ALA A 1 73 ? 9.383 -14.836 5.516 1 90.69 73 ALA A CA 1
ATOM 541 C C . ALA A 1 73 ? 9.305 -13.32 5.691 1 90.69 73 ALA A C 1
ATOM 543 O O . ALA A 1 73 ? 10.195 -12.719 6.293 1 90.69 73 ALA A O 1
ATOM 544 N N . ILE A 1 74 ? 8.273 -12.727 5.059 1 89.81 74 ILE A N 1
ATOM 545 C CA . ILE A 1 74 ? 8.047 -11.305 5.32 1 89.81 74 ILE A CA 1
ATOM 546 C C . ILE A 1 74 ? 7.75 -11.094 6.801 1 89.81 74 ILE A C 1
ATOM 548 O O . ILE A 1 74 ? 7.16 -11.961 7.453 1 89.81 74 ILE A O 1
ATOM 552 N N . THR A 1 75 ? 8.086 -9.953 7.371 1 86.81 75 THR A N 1
ATOM 553 C CA . THR A 1 75 ? 8.055 -9.711 8.805 1 86.81 75 THR A CA 1
ATOM 554 C C . THR A 1 75 ? 6.625 -9.445 9.281 1 86.81 75 THR A C 1
ATOM 556 O O . THR A 1 75 ? 6.238 -9.859 10.375 1 86.81 75 THR A O 1
ATOM 559 N N . THR A 1 76 ? 5.832 -8.656 8.523 1 79.12 76 THR A N 1
ATOM 560 C CA . THR A 1 76 ? 4.504 -8.234 8.953 1 79.12 76 THR A CA 1
ATOM 561 C C . THR A 1 76 ? 3.557 -8.125 7.762 1 79.12 76 THR A C 1
ATOM 563 O O . THR A 1 76 ? 4 -8.094 6.613 1 79.12 76 THR A O 1
ATOM 566 N N . GLY A 1 77 ? 2.309 -8.055 8.094 1 74.31 77 GLY A N 1
ATOM 567 C CA . GLY A 1 77 ? 1.299 -7.805 7.074 1 74.31 77 GLY A CA 1
ATOM 568 C C . GLY A 1 77 ? 1.468 -6.461 6.387 1 74.31 77 GLY A C 1
ATOM 569 O O . GLY A 1 77 ? 1.156 -6.324 5.203 1 74.31 77 GLY A O 1
ATOM 570 N N . ASP A 1 78 ? 1.974 -5.547 7.129 1 79.69 78 ASP A N 1
ATOM 571 C CA . ASP A 1 78 ? 2.217 -4.223 6.566 1 79.69 78 ASP A CA 1
ATOM 572 C C . ASP A 1 78 ? 3.266 -4.285 5.457 1 79.69 78 ASP A C 1
ATOM 574 O O . ASP A 1 78 ? 3.152 -3.582 4.449 1 79.69 78 ASP A O 1
ATOM 578 N N . VAL A 1 79 ? 4.227 -5.125 5.668 1 88 79 VAL A N 1
ATOM 579 C CA . VAL A 1 79 ? 5.25 -5.289 4.641 1 88 79 VAL A CA 1
ATOM 580 C C . VAL A 1 79 ? 4.629 -5.906 3.391 1 88 79 VAL A C 1
ATOM 582 O O . VAL A 1 79 ? 4.871 -5.438 2.275 1 88 79 VAL A O 1
ATOM 585 N N . ALA A 1 80 ? 3.816 -6.867 3.592 1 81.62 80 ALA A N 1
ATOM 586 C CA . ALA A 1 80 ? 3.141 -7.5 2.461 1 81.62 80 ALA A CA 1
ATOM 587 C C . ALA A 1 80 ? 2.307 -6.488 1.685 1 81.62 80 ALA A C 1
ATOM 589 O O . ALA A 1 80 ? 2.342 -6.457 0.452 1 81.62 80 ALA A O 1
ATOM 590 N N . ARG A 1 81 ? 1.632 -5.695 2.406 1 78.19 81 ARG A N 1
ATOM 591 C CA . ARG A 1 81 ? 0.78 -4.68 1.792 1 78.19 81 ARG A CA 1
ATOM 592 C C . ARG A 1 81 ? 1.61 -3.664 1.015 1 78.19 81 ARG A C 1
ATOM 594 O O . ARG A 1 81 ? 1.207 -3.219 -0.061 1 78.19 81 ARG A O 1
ATOM 601 N N . ALA A 1 82 ? 2.709 -3.285 1.589 1 89.06 82 ALA A N 1
ATOM 602 C CA . ALA A 1 82 ? 3.588 -2.336 0.91 1 89.06 82 ALA A CA 1
ATOM 603 C C . ALA A 1 82 ? 4.125 -2.922 -0.394 1 89.06 82 ALA A C 1
ATOM 605 O O . ALA A 1 82 ? 4.164 -2.236 -1.419 1 89.06 82 ALA A O 1
ATOM 606 N N . ILE A 1 83 ? 4.508 -4.16 -0.314 1 89.94 83 ILE A N 1
ATOM 607 C CA . ILE A 1 83 ? 5.027 -4.824 -1.508 1 89.94 83 ILE A CA 1
ATOM 608 C C . ILE A 1 83 ? 3.926 -4.922 -2.561 1 89.94 83 ILE A C 1
ATOM 610 O O . ILE A 1 83 ? 4.164 -4.668 -3.744 1 89.94 83 ILE A O 1
ATOM 614 N N . GLU A 1 84 ? 2.773 -5.242 -2.166 1 81 84 GLU A N 1
ATOM 615 C CA . GLU A 1 84 ? 1.633 -5.316 -3.074 1 81 84 GLU A CA 1
ATOM 616 C C . GLU A 1 84 ? 1.364 -3.967 -3.734 1 81 84 GLU A C 1
ATOM 618 O O . GLU A 1 84 ? 1.121 -3.898 -4.941 1 81 84 GLU A O 1
ATOM 623 N N . ALA A 1 85 ? 1.343 -2.969 -2.92 1 83.38 85 ALA A N 1
ATOM 624 C CA . ALA A 1 85 ? 1.095 -1.628 -3.441 1 83.38 85 ALA A CA 1
ATOM 625 C C . ALA A 1 85 ? 2.199 -1.2 -4.402 1 83.38 85 ALA A C 1
ATOM 627 O O . ALA A 1 85 ? 1.929 -0.553 -5.418 1 83.38 85 ALA A O 1
ATOM 628 N N . LEU A 1 86 ? 3.441 -1.537 -4.117 1 91.06 86 LEU A N 1
ATOM 629 C CA . LEU A 1 86 ? 4.562 -1.236 -4.996 1 91.06 86 LEU A CA 1
ATOM 630 C C . LEU A 1 86 ? 4.43 -1.984 -6.32 1 91.06 86 LEU A C 1
ATOM 632 O O . LEU A 1 86 ? 4.742 -1.437 -7.383 1 91.06 86 LEU A O 1
ATOM 636 N N . GLN A 1 87 ? 3.992 -3.15 -6.215 1 85.88 87 GLN A N 1
ATOM 637 C CA . GLN A 1 87 ? 3.816 -3.957 -7.418 1 85.88 87 GLN A CA 1
ATOM 638 C C . GLN A 1 87 ? 2.787 -3.332 -8.352 1 85.88 87 GLN A C 1
ATOM 640 O O . GLN A 1 87 ? 2.906 -3.434 -9.578 1 85.88 87 GLN A O 1
ATOM 645 N N . ALA A 1 88 ? 1.841 -2.742 -7.777 1 80.88 88 ALA A N 1
ATOM 646 C CA . ALA A 1 88 ? 0.771 -2.131 -8.562 1 80.88 88 ALA A CA 1
ATOM 647 C C . ALA A 1 88 ? 1.308 -0.995 -9.43 1 80.88 88 ALA A C 1
ATOM 649 O O . ALA A 1 88 ? 0.724 -0.668 -10.469 1 80.88 88 ALA A O 1
ATOM 650 N N . ILE A 1 89 ? 2.414 -0.426 -9.023 1 87.81 89 ILE A N 1
ATOM 651 C CA . ILE A 1 89 ? 2.896 0.739 -9.758 1 87.81 89 ILE A CA 1
ATOM 652 C C . ILE A 1 89 ? 4.203 0.396 -10.469 1 87.81 89 ILE A C 1
ATOM 654 O O . ILE A 1 89 ? 4.785 1.242 -11.156 1 87.81 89 ILE A O 1
ATOM 658 N N . ALA A 1 90 ? 4.699 -0.81 -10.281 1 90.94 90 ALA A N 1
ATOM 659 C CA . ALA A 1 90 ? 5.949 -1.248 -10.898 1 90.94 90 ALA A CA 1
ATOM 660 C C . ALA A 1 90 ? 5.73 -1.624 -12.359 1 90.94 90 ALA A C 1
ATOM 662 O O . ALA A 1 90 ? 4.672 -2.145 -12.727 1 90.94 90 ALA A O 1
ATOM 663 N N . PRO A 1 91 ? 6.738 -1.294 -13.164 1 87.88 91 PRO A N 1
ATOM 664 C CA . PRO A 1 91 ? 6.625 -1.712 -14.562 1 87.88 91 PRO A CA 1
ATOM 665 C C . PRO A 1 91 ? 6.738 -3.225 -14.734 1 87.88 91 PRO A C 1
ATOM 667 O O . PRO A 1 91 ? 7.301 -3.91 -13.875 1 87.88 91 PRO A O 1
ATOM 670 N N . GLY A 1 92 ? 6.203 -3.691 -15.766 1 83.25 92 GLY A N 1
ATOM 671 C CA . GLY A 1 92 ? 6.359 -5.098 -16.109 1 83.25 92 GLY A CA 1
ATOM 672 C C . GLY A 1 92 ? 7.785 -5.469 -16.469 1 83.25 92 GLY A C 1
ATOM 673 O O . GLY A 1 92 ? 8.547 -4.625 -16.938 1 83.25 92 GLY A O 1
ATOM 674 N N . ILE A 1 93 ? 8.188 -6.664 -16.188 1 78.06 93 ILE A N 1
ATOM 675 C CA . ILE A 1 93 ? 9.484 -7.18 -16.609 1 78.06 93 ILE A CA 1
ATOM 676 C C . ILE A 1 93 ? 9.391 -7.727 -18.031 1 78.06 93 ILE A C 1
ATOM 678 O O . ILE A 1 93 ? 8.523 -8.547 -18.328 1 78.06 93 ILE A O 1
ATOM 682 N N . PRO A 1 94 ? 10.258 -7.207 -18.828 1 74.19 94 PRO A N 1
ATOM 683 C CA . PRO A 1 94 ? 10.227 -7.73 -20.203 1 74.19 94 PRO A CA 1
ATOM 684 C C . PRO A 1 94 ? 10.492 -9.234 -20.266 1 74.19 94 PRO A C 1
ATOM 686 O O . PRO A 1 94 ? 11.312 -9.75 -19.5 1 74.19 94 PRO A O 1
ATOM 689 N N . VAL A 1 95 ? 9.742 -10 -21.062 1 70.31 95 VAL A N 1
ATOM 690 C CA . VAL A 1 95 ? 9.867 -11.438 -21.266 1 70.31 95 VAL A CA 1
ATOM 691 C C . VAL A 1 95 ? 11.031 -11.719 -22.219 1 70.31 95 VAL A C 1
ATOM 693 O O . VAL A 1 95 ? 11.062 -11.203 -23.344 1 70.31 95 VAL A O 1
ATOM 696 N N . ARG A 1 96 ? 12.188 -12.367 -21.719 1 74.38 96 ARG A N 1
ATOM 697 C CA . ARG A 1 96 ? 13.375 -12.555 -22.531 1 74.38 96 ARG A CA 1
ATOM 698 C C . ARG A 1 96 ? 13.539 -14.016 -22.938 1 74.38 96 ARG A C 1
ATOM 700 O O . ARG A 1 96 ? 14.43 -14.352 -23.719 1 74.38 96 ARG A O 1
ATOM 707 N N . SER A 1 97 ? 12.781 -14.883 -22.391 1 78.81 97 SER A N 1
ATOM 708 C CA . SER A 1 97 ? 12.883 -16.297 -22.734 1 78.81 97 SER A CA 1
ATOM 709 C C . SER A 1 97 ? 11.508 -16.938 -22.875 1 78.81 97 SER A C 1
ATOM 711 O O . SER A 1 97 ? 10.508 -16.375 -22.422 1 78.81 97 SER A O 1
ATOM 713 N N . LEU A 1 98 ? 11.57 -18.156 -23.594 1 78.5 98 LEU A N 1
ATOM 714 C CA . LEU A 1 98 ? 10.328 -18.891 -23.766 1 78.5 98 LEU A CA 1
ATOM 715 C C . LEU A 1 98 ? 9.789 -19.375 -22.422 1 78.5 98 LEU A C 1
ATOM 717 O O . LEU A 1 98 ? 8.578 -19.359 -22.188 1 78.5 98 LEU A O 1
ATOM 721 N N . LYS A 1 99 ? 10.695 -19.766 -21.641 1 77.62 99 LYS A N 1
ATOM 722 C CA . LYS A 1 99 ? 10.312 -20.203 -20.297 1 77.62 99 LYS A CA 1
ATOM 723 C C . LYS A 1 99 ? 9.656 -19.062 -19.516 1 77.62 99 LYS A C 1
ATOM 725 O O . LYS A 1 99 ? 8.617 -19.266 -18.891 1 77.62 99 LYS A O 1
ATOM 730 N N . GLN A 1 100 ? 10.305 -17.906 -19.531 1 74.81 100 GLN A N 1
ATOM 731 C CA . GLN A 1 100 ? 9.742 -16.75 -18.875 1 74.81 100 GLN A CA 1
ATOM 732 C C . GLN A 1 100 ? 8.375 -16.391 -19.438 1 74.81 100 GLN A C 1
ATOM 734 O O . GLN A 1 100 ? 7.469 -16 -18.703 1 74.81 100 GLN A O 1
ATOM 739 N N . ASP A 1 101 ? 8.297 -16.562 -20.703 1 81.12 101 ASP A N 1
ATOM 740 C CA . ASP A 1 101 ? 7.023 -16.266 -21.359 1 81.12 101 ASP A CA 1
ATOM 741 C C . ASP A 1 101 ? 5.926 -17.219 -20.891 1 81.12 101 ASP A C 1
ATOM 743 O O . ASP A 1 101 ? 4.797 -16.797 -20.641 1 81.12 101 ASP A O 1
ATOM 747 N N . ARG A 1 102 ? 6.285 -18.469 -20.766 1 83.69 102 ARG A N 1
ATOM 748 C CA . ARG A 1 102 ? 5.316 -19.484 -20.328 1 83.69 102 ARG A CA 1
ATOM 749 C C . ARG A 1 102 ? 4.867 -19.234 -18.906 1 83.69 102 ARG A C 1
ATOM 751 O O . ARG A 1 102 ? 3.684 -19.359 -18.578 1 83.69 102 ARG A O 1
ATOM 758 N N . ILE A 1 103 ? 5.781 -18.922 -18.078 1 80.25 103 ILE A N 1
ATOM 759 C CA . ILE A 1 103 ? 5.469 -18.641 -16.688 1 80.25 103 ILE A CA 1
ATOM 760 C C . ILE A 1 103 ? 4.594 -17.391 -16.578 1 80.25 103 ILE A C 1
ATOM 762 O O . ILE A 1 103 ? 3.613 -17.375 -15.836 1 80.25 103 ILE A O 1
ATOM 766 N N . GLY A 1 104 ? 5.035 -16.406 -17.312 1 81.69 104 GLY A N 1
ATOM 767 C CA . GLY A 1 104 ? 4.23 -15.195 -17.375 1 81.69 104 GLY A CA 1
ATOM 768 C C . GLY A 1 104 ? 2.797 -15.445 -17.812 1 81.69 104 GLY A C 1
ATOM 769 O O . GLY A 1 104 ? 1.862 -14.906 -17.219 1 81.69 104 GLY A O 1
ATOM 770 N N . GLU A 1 105 ? 2.697 -16.266 -18.812 1 86.81 105 GLU A N 1
ATOM 771 C CA . GLU A 1 105 ? 1.369 -16.625 -19.312 1 86.81 105 GLU A CA 1
ATOM 772 C C . GLU A 1 105 ? 0.572 -17.375 -18.25 1 86.81 105 GLU A C 1
ATOM 774 O O . GLU A 1 105 ? -0.626 -17.141 -18.078 1 86.81 105 GLU A O 1
ATOM 779 N N . ALA A 1 106 ? 1.224 -18.25 -17.594 1 88.69 106 ALA A N 1
ATOM 780 C CA . ALA A 1 106 ? 0.576 -19.016 -16.531 1 88.69 106 ALA A CA 1
ATOM 781 C C . ALA A 1 106 ? 0.079 -18.094 -15.422 1 88.69 106 ALA A C 1
ATOM 783 O O . ALA A 1 106 ? -1.046 -18.25 -14.938 1 88.69 106 ALA A O 1
ATOM 784 N N . LEU A 1 107 ? 0.88 -17.156 -15.102 1 85 107 LEU A N 1
ATOM 785 C CA . LEU A 1 107 ? 0.54 -16.203 -14.039 1 85 107 LEU A CA 1
ATOM 786 C C . LEU A 1 107 ? -0.613 -15.305 -14.469 1 85 107 LEU A C 1
ATOM 788 O O . LEU A 1 107 ? -1.457 -14.938 -13.648 1 85 107 LEU A O 1
ATOM 792 N N . ARG A 1 108 ? -0.622 -14.984 -15.688 1 88 108 ARG A N 1
ATOM 793 C CA . ARG A 1 108 ? -1.712 -14.164 -16.203 1 88 108 ARG A CA 1
ATOM 794 C C . ARG A 1 108 ? -3.029 -14.93 -16.188 1 88 108 ARG A C 1
ATOM 796 O O . ARG A 1 108 ? -4.078 -14.367 -15.875 1 88 108 ARG A O 1
ATOM 803 N N . THR A 1 109 ? -2.93 -16.188 -16.469 1 92.56 109 THR A N 1
ATOM 804 C CA . THR A 1 109 ? -4.125 -17.031 -16.516 1 92.56 109 THR A CA 1
ATOM 805 C C . THR A 1 109 ? -4.73 -17.188 -15.133 1 92.56 109 THR A C 1
ATOM 807 O O . THR A 1 109 ? -5.945 -17.094 -14.961 1 92.56 109 THR A O 1
ATOM 810 N N . GLY A 1 110 ? -3.906 -17.531 -14.227 1 93 110 GLY A N 1
ATOM 811 C CA . GLY A 1 110 ? -4.34 -17.703 -12.844 1 93 110 GLY A CA 1
ATOM 812 C C . GLY A 1 110 ? -3.186 -17.734 -11.859 1 93 110 GLY A C 1
ATOM 813 O O . GLY A 1 110 ? -2.146 -18.344 -12.133 1 93 110 GLY A O 1
ATOM 814 N N . ARG A 1 111 ? -3.35 -17.109 -10.719 1 88.12 111 ARG A N 1
ATOM 815 C CA . ARG A 1 111 ? -2.34 -17.109 -9.664 1 88.12 111 ARG A CA 1
ATOM 816 C C . ARG A 1 111 ? -2.965 -16.797 -8.305 1 88.12 111 ARG A C 1
ATOM 818 O O . ARG A 1 111 ? -4.121 -16.375 -8.234 1 88.12 111 ARG A O 1
ATOM 825 N N . THR A 1 112 ? -2.162 -17.047 -7.297 1 84.25 112 THR A N 1
ATOM 826 C CA . THR A 1 112 ? -2.564 -16.562 -5.984 1 84.25 112 THR A CA 1
ATOM 827 C C . THR A 1 112 ? -1.958 -15.195 -5.707 1 84.25 112 THR A C 1
ATOM 829 O O . THR A 1 112 ? -0.825 -14.914 -6.105 1 84.25 112 THR A O 1
ATOM 832 N N . CYS A 1 113 ? -2.691 -14.336 -5.191 1 79.06 113 CYS A N 1
ATOM 833 C CA . CYS A 1 113 ? -2.264 -13.062 -4.625 1 79.06 113 CYS A CA 1
ATOM 834 C C . CYS A 1 113 ? -2.455 -13.047 -3.113 1 79.06 113 CYS A C 1
ATOM 836 O O . CYS A 1 113 ? -3.531 -12.703 -2.625 1 79.06 113 CYS A O 1
ATOM 838 N N . TYR A 1 114 ? -1.438 -13.398 -2.496 1 74.69 114 TYR A N 1
ATOM 839 C CA . TYR A 1 114 ? -1.447 -13.609 -1.052 1 74.69 114 TYR A CA 1
ATOM 840 C C . TYR A 1 114 ? -2.383 -14.75 -0.674 1 74.69 114 TYR A C 1
ATOM 842 O O . TYR A 1 114 ? -2.057 -15.922 -0.874 1 74.69 114 TYR A O 1
ATOM 850 N N . ASP A 1 115 ? -3.639 -14.398 -0.233 1 76.06 115 ASP A N 1
ATOM 851 C CA . ASP A 1 115 ? -4.543 -15.453 0.2 1 76.06 115 ASP A CA 1
ATOM 852 C C . ASP A 1 115 ? -5.816 -15.469 -0.64 1 76.06 115 ASP A C 1
ATOM 854 O O . ASP A 1 115 ? -6.891 -15.82 -0.145 1 76.06 115 ASP A O 1
ATOM 858 N N . HIS A 1 116 ? -5.676 -15.055 -1.92 1 86.56 116 HIS A N 1
ATOM 859 C CA . HIS A 1 116 ? -6.84 -15.047 -2.797 1 86.56 116 HIS A CA 1
ATOM 860 C C . HIS A 1 116 ? -6.438 -15.266 -4.25 1 86.56 116 HIS A C 1
ATOM 862 O O . HIS A 1 116 ? -5.25 -15.25 -4.582 1 86.56 116 HIS A O 1
ATOM 868 N N . LEU A 1 117 ? -7.477 -15.539 -5.105 1 89.38 117 LEU A N 1
ATOM 869 C CA . LEU A 1 117 ? -7.23 -15.82 -6.516 1 89.38 117 LEU A CA 1
ATOM 870 C C . LEU A 1 117 ? -7.043 -14.531 -7.305 1 89.38 117 LEU A C 1
ATOM 872 O O . LEU A 1 117 ? -7.719 -13.531 -7.043 1 89.38 117 LEU A O 1
ATOM 876 N N . ALA A 1 118 ? -6.172 -14.562 -8.25 1 90.06 118 ALA A N 1
ATOM 877 C CA . ALA A 1 118 ? -5.891 -13.445 -9.148 1 90.06 118 ALA A CA 1
ATOM 878 C C . ALA A 1 118 ? -5.707 -13.93 -10.586 1 90.06 118 ALA A C 1
ATOM 880 O O . ALA A 1 118 ? -6.055 -15.07 -10.914 1 90.06 118 ALA A O 1
ATOM 881 N N . GLY A 1 119 ? -5.25 -12.992 -11.453 1 90.38 119 GLY A N 1
ATOM 882 C CA . GLY A 1 119 ? -5.191 -13.352 -12.859 1 90.38 119 GLY A CA 1
ATOM 883 C C . GLY A 1 119 ? -6.559 -13.422 -13.516 1 90.38 119 GLY A C 1
ATOM 884 O O . GLY A 1 119 ? -7.559 -13 -12.93 1 90.38 119 GLY A O 1
ATOM 885 N N . ASP A 1 120 ? -6.547 -13.977 -14.695 1 94 120 ASP A N 1
ATOM 886 C CA . ASP A 1 120 ? -7.801 -14.125 -15.43 1 94 120 ASP A CA 1
ATOM 887 C C . ASP A 1 120 ? -8.828 -14.906 -14.602 1 94 120 ASP A C 1
ATOM 889 O O . ASP A 1 120 ? -10.016 -14.578 -14.617 1 94 120 ASP A O 1
ATOM 893 N N . LEU A 1 121 ? -8.328 -15.898 -13.93 1 94.56 121 LEU A N 1
ATOM 894 C CA . LEU A 1 121 ? -9.203 -16.703 -13.094 1 94.56 121 LEU A CA 1
ATOM 895 C C . LEU A 1 121 ? -9.812 -15.867 -11.977 1 94.56 121 LEU A C 1
ATOM 897 O O . LEU A 1 121 ? -11.023 -15.922 -11.742 1 94.56 121 LEU A O 1
ATOM 901 N N . GLY A 1 122 ? -8.953 -15.125 -11.25 1 93.69 122 GLY A N 1
ATOM 902 C CA . GLY A 1 122 ? -9.453 -14.25 -10.203 1 93.69 122 GLY A CA 1
ATOM 903 C C . GLY A 1 122 ? -10.461 -13.234 -10.711 1 93.69 122 GLY A C 1
ATOM 904 O O . GLY A 1 122 ? -11.461 -12.961 -10.039 1 93.69 122 GLY A O 1
ATOM 905 N N . LEU A 1 123 ? -10.195 -12.742 -11.859 1 93.31 123 LEU A N 1
ATOM 906 C CA . LEU A 1 123 ? -11.086 -11.758 -12.469 1 93.31 123 LEU A CA 1
ATOM 907 C C . LEU A 1 123 ? -12.406 -12.398 -12.867 1 93.31 123 LEU A C 1
ATOM 909 O O . LEU A 1 123 ? -13.477 -11.805 -12.672 1 93.31 123 LEU A O 1
ATOM 913 N N . ARG A 1 124 ? -12.297 -13.523 -13.438 1 92.25 124 ARG A N 1
ATOM 914 C CA . ARG A 1 124 ? -13.484 -14.258 -13.844 1 92.25 124 ARG A CA 1
ATOM 915 C C . ARG A 1 124 ? -14.391 -14.539 -12.656 1 92.25 124 ARG A C 1
ATOM 917 O O . ARG A 1 124 ? -15.609 -14.367 -12.742 1 92.25 124 ARG A O 1
ATOM 924 N N . VAL A 1 125 ? -13.812 -14.984 -11.617 1 89.5 125 VAL A N 1
ATOM 925 C CA . VAL A 1 125 ? -14.555 -15.273 -10.391 1 89.5 125 VAL A CA 1
ATOM 926 C C . VAL A 1 125 ? -15.188 -13.992 -9.859 1 89.5 125 VAL A C 1
ATOM 928 O O . VAL A 1 125 ? -16.344 -13.984 -9.445 1 89.5 125 VAL A O 1
ATOM 931 N N . THR A 1 126 ? -14.391 -12.953 -9.875 1 89.06 126 THR A N 1
ATOM 932 C CA . THR A 1 126 ? -14.883 -11.664 -9.422 1 89.06 126 THR A CA 1
ATOM 933 C C . THR A 1 126 ? -16.094 -11.227 -10.234 1 89.06 126 THR A C 1
ATOM 935 O O . THR A 1 126 ? -17.109 -10.82 -9.672 1 89.06 126 THR A O 1
ATOM 938 N N . ASP A 1 127 ? -15.969 -11.305 -11.508 1 87.31 127 ASP A N 1
ATOM 939 C CA . ASP A 1 127 ? -17.062 -10.922 -12.406 1 87.31 127 ASP A CA 1
ATOM 940 C C . ASP A 1 127 ? -18.312 -11.734 -12.109 1 87.31 127 ASP A C 1
ATOM 942 O O . ASP A 1 127 ? -19.422 -11.195 -12.125 1 87.31 127 ASP A O 1
ATOM 946 N N . LEU A 1 128 ? -18.141 -12.945 -11.922 1 82.31 128 LEU A N 1
ATOM 947 C CA . LEU A 1 128 ? -19.25 -13.828 -11.617 1 82.31 128 LEU A CA 1
ATOM 948 C C . LEU A 1 128 ? -19.953 -13.406 -10.328 1 82.31 128 LEU A C 1
ATOM 950 O O . LEU A 1 128 ? -21.188 -13.383 -10.258 1 82.31 128 LEU A O 1
ATOM 954 N N . LEU A 1 129 ? -19.188 -13.125 -9.312 1 80.56 129 LEU A N 1
ATOM 955 C CA . LEU A 1 129 ? -19.75 -12.711 -8.031 1 80.56 129 LEU A CA 1
ATOM 956 C C . LEU A 1 129 ? -20.531 -11.406 -8.172 1 80.56 129 LEU A C 1
ATOM 958 O O . LEU A 1 129 ? -21.578 -11.234 -7.539 1 80.56 129 LEU A O 1
ATOM 962 N N . VAL A 1 130 ? -19.984 -10.516 -8.953 1 80.75 130 VAL A N 1
ATOM 963 C CA . VAL A 1 130 ? -20.656 -9.242 -9.188 1 80.75 130 VAL A CA 1
ATOM 964 C C . VAL A 1 130 ? -21.953 -9.469 -9.953 1 80.75 130 VAL A C 1
ATOM 966 O O . VAL A 1 130 ? -23 -8.93 -9.594 1 80.75 130 VAL A O 1
ATOM 969 N N . ARG A 1 131 ? -21.859 -10.242 -10.961 1 77.31 131 ARG A N 1
ATOM 970 C CA . ARG A 1 131 ? -23.031 -10.539 -11.781 1 77.31 131 ARG A CA 1
ATOM 971 C C . ARG A 1 131 ? -24.125 -11.211 -10.953 1 77.31 131 ARG A C 1
ATOM 973 O O . ARG A 1 131 ? -25.312 -10.977 -11.172 1 77.31 131 ARG A O 1
ATOM 980 N N . GLU A 1 132 ? -23.719 -11.953 -9.977 1 73 132 GLU A N 1
ATOM 981 C CA . GLU A 1 132 ? -24.656 -12.695 -9.148 1 73 132 GLU A CA 1
ATOM 982 C C . GLU A 1 132 ? -25.172 -11.844 -7.996 1 73 132 GLU A C 1
ATOM 984 O O . GLU A 1 132 ? -25.984 -12.305 -7.184 1 73 132 GLU A O 1
ATOM 989 N N . GLY A 1 133 ? -24.609 -10.68 -7.926 1 71.19 133 GLY A N 1
ATOM 990 C CA . GLY A 1 133 ? -25.094 -9.758 -6.902 1 71.19 133 GLY A CA 1
ATOM 991 C C . GLY A 1 133 ? -24.516 -10.0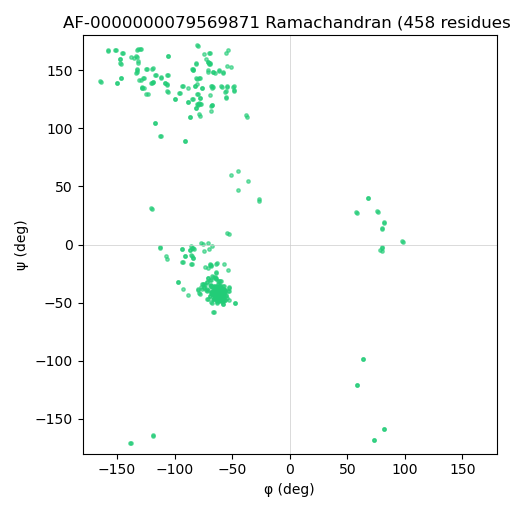55 -5.527 1 71.19 133 GLY A C 1
ATOM 992 O O . GLY A 1 133 ? -25.094 -9.656 -4.512 1 71.19 133 GLY A O 1
ATOM 993 N N . VAL A 1 134 ? -23.516 -10.836 -5.469 1 68.12 134 VAL A N 1
ATOM 994 C CA . VAL A 1 134 ? -22.844 -11.141 -4.211 1 68.12 134 VAL A CA 1
ATOM 995 C C . VAL A 1 134 ? -22 -9.945 -3.775 1 68.12 134 VAL A C 1
ATOM 997 O O . VAL A 1 134 ? -21.891 -9.656 -2.58 1 68.12 134 VAL A O 1
ATOM 1000 N N . LEU A 1 135 ? -21.438 -9.328 -4.82 1 74.81 135 LEU A N 1
ATOM 1001 C CA . LEU A 1 135 ? -20.562 -8.172 -4.598 1 74.81 135 LEU A CA 1
ATOM 1002 C C . LEU A 1 135 ? -20.969 -7.016 -5.504 1 74.81 135 LEU A C 1
ATOM 1004 O O . LEU A 1 135 ? -21.375 -7.227 -6.648 1 74.81 135 LEU A O 1
ATOM 1008 N N . ALA A 1 136 ? -20.891 -5.863 -4.984 1 76.81 136 ALA A N 1
ATOM 1009 C CA . ALA A 1 136 ? -20.875 -4.691 -5.855 1 76.81 136 ALA A CA 1
ATOM 1010 C C . ALA A 1 136 ? -19.547 -4.598 -6.613 1 76.81 136 ALA A C 1
ATOM 1012 O O . ALA A 1 136 ? -18.578 -5.242 -6.242 1 76.81 136 ALA A O 1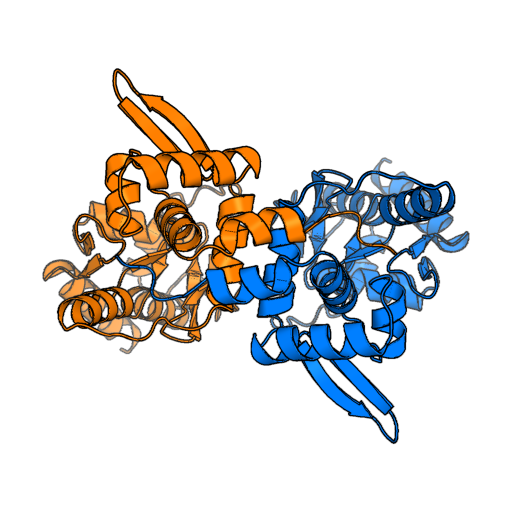
ATOM 1013 N N . PRO A 1 137 ? -19.578 -3.92 -7.691 1 80.94 137 PRO A N 1
ATOM 1014 C CA . PRO A 1 137 ? -18.297 -3.727 -8.391 1 80.94 137 PRO A CA 1
ATOM 1015 C C . PRO A 1 137 ? -17.188 -3.26 -7.461 1 80.94 137 PRO A C 1
ATOM 1017 O O . PRO A 1 137 ? -17.406 -2.377 -6.625 1 80.94 137 PRO A O 1
ATOM 1020 N N . LEU A 1 138 ? -16.047 -3.926 -7.578 1 81.38 138 LEU A N 1
ATOM 1021 C CA . LEU A 1 138 ? -14.93 -3.674 -6.672 1 81.38 138 LEU A CA 1
ATOM 1022 C C . LEU A 1 138 ? -14.109 -2.479 -7.145 1 81.38 138 LEU A C 1
ATOM 1024 O O . LEU A 1 138 ? -14.07 -2.178 -8.336 1 81.38 138 LEU A O 1
ATOM 1028 N N . ARG A 1 139 ? -13.562 -1.843 -6.227 1 77.81 139 ARG A N 1
ATOM 1029 C CA . ARG A 1 139 ? -12.531 -0.834 -6.453 1 77.81 139 ARG A CA 1
ATOM 1030 C C . ARG A 1 139 ? -11.227 -1.219 -5.762 1 77.81 139 ARG A C 1
ATOM 1032 O O . ARG A 1 139 ? -11.242 -1.746 -4.648 1 77.81 139 ARG A O 1
ATOM 1039 N N . VAL A 1 140 ? -10.133 -0.965 -6.516 1 73.12 140 VAL A N 1
ATOM 1040 C CA . VAL A 1 140 ? -8.82 -1.36 -6.012 1 73.12 140 VAL A CA 1
ATOM 1041 C C . VAL A 1 140 ? -8.594 -0.744 -4.633 1 73.12 140 VAL A C 1
ATOM 1043 O O . VAL A 1 140 ? -8.758 0.464 -4.449 1 73.12 140 VAL A O 1
ATOM 1046 N N . GLY A 1 141 ? -8.273 -1.649 -3.777 1 68.69 141 GLY A N 1
ATOM 1047 C CA . GLY A 1 141 ? -7.895 -1.213 -2.441 1 68.69 141 GLY A CA 1
ATOM 1048 C C . GLY A 1 141 ? -9.086 -0.887 -1.562 1 68.69 141 GLY A C 1
ATOM 1049 O O . GLY A 1 141 ? -8.93 -0.612 -0.372 1 68.69 141 GLY A O 1
ATOM 1050 N N . GLU A 1 142 ? -10.242 -0.987 -2.131 1 68 142 GLU A N 1
ATOM 1051 C CA . GLU A 1 142 ? -11.438 -0.582 -1.391 1 68 142 GLU A CA 1
ATOM 1052 C C . GLU A 1 142 ? -12.25 -1.793 -0.944 1 68 142 GLU A C 1
ATOM 1054 O O . GLU A 1 142 ? -12.383 -2.766 -1.69 1 68 142 GLU A O 1
ATOM 1059 N N . PRO A 1 143 ? -12.695 -1.71 0.261 1 64.12 143 PRO A N 1
ATOM 1060 C CA . PRO A 1 143 ? -13.57 -2.801 0.698 1 64.12 143 PRO A CA 1
ATOM 1061 C C . PRO A 1 143 ? -14.938 -2.77 0.018 1 64.12 143 PRO A C 1
ATOM 1063 O O . PRO A 1 143 ? -15.352 -1.728 -0.497 1 64.12 143 PRO A O 1
ATOM 1066 N N . ALA A 1 144 ? -15.523 -3.871 -0.16 1 65.69 144 ALA A N 1
ATOM 1067 C CA . ALA A 1 144 ? -16.875 -4.027 -0.688 1 65.69 144 ALA A CA 1
ATOM 1068 C C . ALA A 1 144 ? -17.75 -4.836 0.267 1 65.69 144 ALA A C 1
ATOM 1070 O O . ALA A 1 144 ? -17.281 -5.801 0.875 1 65.69 144 ALA A O 1
ATOM 1071 N N . GLU A 1 145 ? -18.922 -4.262 0.548 1 62.88 145 GLU A N 1
ATOM 1072 C CA . GLU A 1 145 ? -19.906 -4.969 1.369 1 62.88 145 GLU A CA 1
ATOM 1073 C C . GLU A 1 145 ? -20.703 -5.965 0.536 1 62.88 145 GLU A C 1
ATOM 1075 O O . GLU A 1 145 ? -20.766 -5.852 -0.689 1 62.88 145 GLU A O 1
ATOM 1080 N N . PRO A 1 146 ? -21.156 -6.941 1.414 1 58.28 146 PRO A N 1
ATOM 1081 C CA . PRO A 1 146 ? -22.062 -7.828 0.682 1 58.28 146 PRO A CA 1
ATOM 1082 C C . PRO A 1 146 ? -23.219 -7.078 0.02 1 58.28 146 PRO A C 1
ATOM 1084 O O . PRO A 1 146 ? -23.719 -6.094 0.574 1 58.28 146 PRO A O 1
ATOM 1087 N N . ALA A 1 147 ? -23.453 -7.379 -1.223 1 58.09 147 ALA A N 1
ATOM 1088 C CA . ALA A 1 147 ? -24.625 -6.809 -1.863 1 58.09 147 ALA A CA 1
ATOM 1089 C C . ALA A 1 147 ? -25.906 -7.387 -1.266 1 58.09 147 ALA A C 1
ATOM 1091 O O . ALA A 1 147 ? -25.922 -8.523 -0.792 1 58.09 147 ALA A O 1
ATOM 1092 N N . ASP A 1 148 ? -26.812 -6.582 -0.662 1 54.66 148 ASP A N 1
ATOM 1093 C CA . ASP A 1 148 ? -28.141 -7.02 -0.259 1 54.66 148 ASP A CA 1
ATOM 1094 C C . ASP A 1 148 ? -29.141 -6.844 -1.398 1 54.66 148 ASP A C 1
ATOM 1096 O O . ASP A 1 148 ? -29.172 -5.797 -2.049 1 54.66 148 ASP A O 1
ATOM 1100 N N . PRO A 1 149 ? -30.109 -8.047 -1.651 1 49.41 149 PRO A N 1
ATOM 1101 C CA . PRO A 1 149 ? -30.156 -9.383 -1.047 1 49.41 149 PRO A CA 1
ATOM 1102 C C . PRO A 1 149 ? -29.016 -10.289 -1.521 1 49.41 149 PRO A C 1
ATOM 1104 O O . PRO A 1 149 ? -28.422 -10.031 -2.564 1 49.41 149 PRO A O 1
ATOM 1107 N N . LEU A 1 150 ? -28.719 -11.359 -0.737 1 50.44 150 LEU A N 1
ATOM 1108 C CA . LEU A 1 150 ? -27.719 -12.359 -1.058 1 50.44 150 LEU A CA 1
ATOM 1109 C C . LEU A 1 150 ? -27.969 -12.961 -2.436 1 50.44 150 LEU A C 1
ATOM 1111 O O . LEU A 1 150 ? -29.109 -12.992 -2.906 1 50.44 150 LEU A O 1
ATOM 1115 N N . PRO A 1 151 ?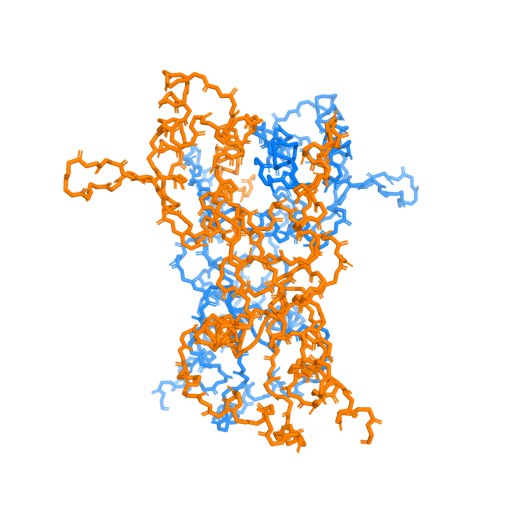 -27 -13.484 -3.168 1 50.88 151 PRO A N 1
ATOM 1116 C CA . PRO A 1 151 ? -26.906 -13.922 -4.562 1 50.88 151 PRO A CA 1
ATOM 1117 C C . PRO A 1 151 ? -28.062 -14.828 -4.977 1 50.88 151 PRO A C 1
ATOM 1119 O O . PRO A 1 151 ? -28.578 -15.586 -4.152 1 50.88 151 PRO A O 1
ATOM 1122 N N . ARG A 1 152 ? -28.625 -14.688 -6.027 1 51.62 152 ARG A N 1
ATOM 1123 C CA . ARG A 1 152 ? -29.672 -15.484 -6.66 1 51.62 152 ARG A CA 1
ATOM 1124 C C . ARG A 1 152 ? -29.266 -16.953 -6.762 1 51.62 152 ARG A C 1
ATOM 1126 O O . ARG A 1 152 ? -30.078 -17.844 -6.539 1 51.62 152 ARG A O 1
ATOM 1133 N N . SER A 1 153 ? -28 -17.172 -7.09 1 47.22 153 SER A N 1
ATOM 1134 C CA . SER A 1 153 ? -27.562 -18.531 -7.348 1 47.22 153 SER A CA 1
ATOM 1135 C C . SER A 1 153 ? -27.312 -19.297 -6.047 1 47.22 153 SER A C 1
ATOM 1137 O O . SER A 1 153 ? -26.594 -18.812 -5.168 1 47.22 153 SER A O 1
ATOM 1139 N N . GLU A 1 154 ? -28.031 -20.344 -5.895 1 51.19 154 GLU A N 1
ATOM 1140 C CA . GLU A 1 154 ? -27.859 -21.219 -4.734 1 51.19 154 GLU A CA 1
ATOM 1141 C C . GLU A 1 154 ? -26.406 -21.641 -4.566 1 51.19 154 GLU A C 1
ATOM 1143 O O . GLU A 1 154 ? -25.906 -21.75 -3.439 1 51.19 154 GLU A O 1
ATOM 1148 N N . THR A 1 155 ? -25.703 -21.875 -5.574 1 46.25 155 THR A N 1
ATOM 1149 C CA . THR A 1 155 ? -24.312 -22.297 -5.539 1 46.25 155 THR A CA 1
ATOM 1150 C C . THR A 1 155 ? -23.438 -21.188 -4.957 1 46.25 155 THR A C 1
ATOM 1152 O O . THR A 1 155 ? -22.609 -21.453 -4.074 1 46.25 155 THR A O 1
ATOM 1155 N N . VAL A 1 156 ? -23.75 -20.094 -5.488 1 48.81 156 VAL A N 1
ATOM 1156 C CA . VAL A 1 156 ? -22.953 -18.969 -5 1 48.81 156 VAL A CA 1
ATOM 1157 C C . VAL A 1 156 ? -23.281 -18.703 -3.531 1 48.81 156 VAL A C 1
ATOM 1159 O O . VAL A 1 156 ? -22.391 -18.422 -2.729 1 48.81 156 VAL A O 1
ATOM 1162 N N . ARG A 1 157 ? -24.578 -18.797 -3.262 1 52.47 157 ARG A N 1
ATOM 1163 C CA . ARG A 1 157 ? -24.984 -18.641 -1.869 1 52.47 157 ARG A CA 1
ATOM 1164 C C . ARG A 1 157 ? -24.297 -19.656 -0.974 1 52.47 157 ARG A C 1
ATOM 1166 O O . ARG A 1 157 ? -23.891 -19.344 0.139 1 52.47 157 ARG A O 1
ATOM 1173 N N . SER A 1 158 ? -24.203 -20.875 -1.427 1 53.41 158 SER A N 1
ATOM 1174 C CA . SER A 1 158 ? -23.562 -21.938 -0.648 1 53.41 158 SER A CA 1
ATOM 1175 C C . SER A 1 158 ? -22.094 -21.656 -0.421 1 53.41 158 SER A C 1
ATOM 1177 O O . SER A 1 158 ? -21.531 -22 0.624 1 53.41 158 SER A O 1
ATOM 1179 N N . TRP A 1 159 ? -21.484 -21.062 -1.473 1 49.34 159 TRP A N 1
ATOM 1180 C CA . TRP A 1 159 ? -20.078 -20.703 -1.351 1 49.34 159 TRP A CA 1
ATOM 1181 C C . TRP A 1 159 ? -19.859 -19.703 -0.22 1 49.34 159 TRP A C 1
ATOM 1183 O O . TRP A 1 159 ? -18.844 -19.75 0.473 1 49.34 159 TRP A O 1
ATOM 1193 N N . LEU A 1 160 ? -20.859 -18.844 -0.076 1 47.91 160 LEU A N 1
ATOM 1194 C CA . LEU A 1 160 ? -20.703 -17.688 0.793 1 47.91 160 LEU A CA 1
ATOM 1195 C C . LEU A 1 160 ? -21.188 -17.984 2.205 1 47.91 160 LEU A C 1
ATOM 1197 O O . LEU A 1 160 ? -20.766 -17.344 3.166 1 47.91 160 LEU A O 1
ATOM 1201 N N . LEU A 1 161 ? -22.281 -18.75 2.34 1 42.88 161 LEU A N 1
ATOM 1202 C CA . LEU A 1 161 ? -22.875 -19.062 3.635 1 42.88 161 LEU A CA 1
ATOM 1203 C C . LEU A 1 161 ? -21.844 -19.734 4.547 1 42.88 161 LEU A C 1
ATOM 1205 O O . LEU A 1 161 ? -22.078 -19.859 5.754 1 42.88 161 LEU A O 1
ATOM 1209 N N . THR A 1 162 ? -20.906 -20.156 3.928 1 41.41 162 THR A N 1
ATOM 1210 C CA . THR A 1 162 ? -19.953 -20.688 4.891 1 41.41 162 THR A CA 1
ATOM 1211 C C . THR A 1 162 ? -19.328 -19.547 5.707 1 41.41 162 THR A C 1
ATOM 1213 O O . THR A 1 162 ? -19.172 -18.438 5.207 1 41.41 162 THR A O 1
ATOM 1216 N N . GLU A 1 163 ? -19.391 -19.734 7.051 1 41.88 163 GLU A N 1
ATOM 1217 C CA . GLU A 1 163 ? -19.094 -18.828 8.156 1 41.88 163 GLU A CA 1
ATOM 1218 C C . GLU A 1 163 ? -17.922 -17.922 7.836 1 41.88 163 GLU A C 1
ATOM 1220 O O . GLU A 1 163 ? -16.766 -18.359 7.84 1 41.88 163 GLU A O 1
ATOM 1225 N N . ILE A 1 164 ? -18.078 -17.25 6.727 1 44.22 164 ILE A N 1
ATOM 1226 C CA . ILE A 1 164 ? -17.078 -16.188 6.68 1 44.22 164 ILE A CA 1
ATOM 1227 C C . ILE A 1 164 ? -17.016 -15.484 8.031 1 44.22 164 ILE A C 1
ATOM 1229 O O . ILE A 1 164 ? -17.984 -14.867 8.461 1 44.22 164 ILE A O 1
ATOM 1233 N N . HIS A 1 165 ? -16.625 -16.297 9.023 1 39.19 165 HIS A N 1
ATOM 1234 C CA . HIS A 1 165 ? -16.469 -15.711 10.352 1 39.19 165 HIS A CA 1
ATOM 1235 C C . HIS A 1 165 ? -15.898 -14.305 10.258 1 39.19 165 HIS A C 1
ATOM 1237 O O . HIS A 1 165 ? -15.023 -14.031 9.43 1 39.19 165 HIS A O 1
ATOM 1243 N N . ALA A 1 166 ? -16.797 -13.477 10.578 1 41.41 166 ALA A N 1
ATOM 1244 C CA . ALA A 1 166 ? -16.516 -12.055 10.766 1 41.41 166 ALA A CA 1
ATOM 1245 C C . ALA A 1 166 ? -15.07 -11.82 11.188 1 41.41 166 ALA A C 1
ATOM 1247 O O . ALA A 1 166 ? -14.734 -11.922 12.375 1 41.41 166 ALA A O 1
ATOM 1248 N N . ARG A 1 167 ? -14.18 -12.602 10.633 1 43.69 167 ARG A N 1
ATOM 1249 C CA . ARG A 1 167 ? -12.812 -12.281 11.023 1 43.69 167 ARG A CA 1
ATOM 1250 C C . ARG A 1 167 ? -12.5 -10.812 10.773 1 43.69 167 ARG A C 1
ATOM 1252 O O . ARG A 1 167 ? -13.32 -10.086 10.195 1 43.69 167 ARG A O 1
ATOM 1259 N N . THR A 1 168 ? -11.422 -10.336 11.305 1 48.75 168 THR A N 1
ATOM 1260 C CA . THR A 1 168 ? -10.758 -9.039 11.367 1 48.75 168 THR A CA 1
ATOM 1261 C C . THR A 1 168 ? -10.539 -8.484 9.961 1 48.75 168 THR A C 1
ATOM 1263 O O . THR A 1 168 ? -9.984 -7.395 9.797 1 48.75 168 THR A O 1
ATOM 1266 N N . ARG A 1 169 ? -11.188 -9.195 8.953 1 58.16 169 ARG A N 1
ATOM 1267 C CA . ARG A 1 169 ? -10.984 -8.703 7.594 1 58.16 169 ARG A CA 1
ATOM 1268 C C . ARG A 1 169 ? -12.305 -8.289 6.957 1 58.16 169 ARG A C 1
ATOM 1270 O O . ARG A 1 169 ? -13.367 -8.789 7.336 1 58.16 169 ARG A O 1
ATOM 1277 N N . PRO A 1 170 ? -12.133 -7.258 6.004 1 65.06 170 PRO A N 1
ATOM 1278 C CA . PRO A 1 170 ? -13.344 -6.859 5.281 1 65.06 170 PRO A CA 1
ATOM 1279 C C . PRO A 1 170 ? -14 -8.023 4.535 1 65.06 170 PRO A C 1
ATOM 1281 O O . PRO A 1 170 ? -13.312 -8.977 4.152 1 65.06 170 PRO A O 1
ATOM 1284 N N . TRP A 1 171 ? -15.258 -7.992 4.414 1 69.25 171 TRP A N 1
ATOM 1285 C CA . TRP A 1 171 ? -15.992 -9 3.654 1 69.25 171 TRP A CA 1
ATOM 1286 C C . TRP A 1 171 ? -15.344 -9.234 2.293 1 69.25 171 TRP A C 1
ATOM 1288 O O . TRP A 1 171 ? -15.055 -10.375 1.927 1 69.25 171 TRP A O 1
ATOM 1298 N N . ALA A 1 172 ? -15.109 -8.047 1.61 1 77.25 172 ALA A N 1
ATOM 1299 C CA . ALA A 1 172 ? -14.43 -8.07 0.319 1 77.25 172 ALA A CA 1
ATOM 1300 C C . ALA A 1 172 ? -13.578 -6.816 0.124 1 77.25 172 ALA A C 1
ATOM 1302 O O . ALA A 1 172 ? -13.797 -5.801 0.793 1 77.25 172 ALA A O 1
ATOM 1303 N N . ARG A 1 173 ? -12.602 -6.977 -0.731 1 79.19 173 ARG A N 1
ATOM 1304 C CA . ARG A 1 173 ? -11.742 -5.863 -1.12 1 79.19 173 ARG A CA 1
ATOM 1305 C C . ARG A 1 173 ? -11.219 -6.043 -2.541 1 79.19 173 ARG A C 1
ATOM 1307 O O . ARG A 1 173 ? -10.891 -7.16 -2.949 1 79.19 173 ARG A O 1
ATOM 1314 N N . GLY A 1 174 ? -11.234 -4.934 -3.189 1 83.38 174 GLY A N 1
ATOM 1315 C CA . GLY A 1 174 ? -10.625 -5.012 -4.508 1 83.38 174 GLY A CA 1
ATOM 1316 C C . GLY A 1 174 ? -9.109 -5.008 -4.469 1 83.38 174 GLY A C 1
ATOM 1317 O O . GLY A 1 174 ? -8.5 -4.109 -3.883 1 83.38 174 GLY A O 1
ATOM 1318 N N . CYS A 1 175 ? -8.547 -6.012 -4.984 1 82.5 175 CYS A N 1
ATOM 1319 C CA . CYS A 1 175 ? -7.105 -6.086 -5.172 1 82.5 175 CYS A CA 1
ATOM 1320 C C . CYS A 1 175 ? -6.738 -5.918 -6.645 1 82.5 175 CYS A C 1
ATOM 1322 O O . CYS A 1 175 ? -7.328 -6.562 -7.512 1 82.5 175 CYS A O 1
ATOM 1324 N N . LEU A 1 176 ? -5.816 -5.102 -6.891 1 76.62 176 LEU A N 1
ATOM 1325 C CA . LEU A 1 176 ? -5.457 -4.836 -8.281 1 76.62 176 LEU A CA 1
ATOM 1326 C C . LEU A 1 176 ? -4.82 -6.066 -8.922 1 76.62 176 LEU A C 1
ATOM 1328 O O . LEU A 1 176 ? -3.828 -6.59 -8.406 1 76.62 176 LEU A O 1
ATOM 1332 N N . ASP A 1 177 ? -5.477 -6.488 -9.93 1 83.44 177 ASP A N 1
ATOM 1333 C CA . ASP A 1 177 ? -4.805 -7.473 -10.773 1 83.44 177 ASP A CA 1
ATOM 1334 C C . ASP A 1 177 ? -3.844 -6.797 -11.742 1 83.44 177 ASP A C 1
ATOM 1336 O O . ASP A 1 177 ? -4.266 -6.027 -12.609 1 83.44 177 ASP A O 1
ATOM 1340 N N . TRP A 1 178 ? -2.623 -7.027 -11.688 1 73.44 178 TRP A N 1
ATOM 1341 C CA . TRP A 1 178 ? -1.652 -6.27 -12.469 1 73.44 178 TRP A CA 1
ATOM 1342 C C . TRP A 1 178 ? -1.761 -6.609 -13.945 1 73.44 178 TRP A C 1
ATOM 1344 O O . TRP A 1 178 ? -1.428 -5.789 -14.805 1 73.44 178 TRP A O 1
ATOM 1354 N N . SER A 1 179 ? -2.197 -7.848 -14.266 1 74.31 179 SER A N 1
ATOM 1355 C CA . SER A 1 179 ? -2.301 -8.234 -15.672 1 74.31 179 SER A CA 1
ATOM 1356 C C . SER A 1 179 ? -3.572 -7.684 -16.297 1 74.31 179 SER A C 1
ATOM 1358 O O . SER A 1 179 ? -3.553 -7.227 -17.453 1 74.31 179 SER A O 1
ATOM 1360 N N . GLY A 1 180 ? -4.605 -7.691 -15.547 1 76.44 180 GLY A N 1
ATOM 1361 C CA . GLY A 1 180 ? -5.891 -7.238 -16.047 1 76.44 180 GLY A CA 1
ATOM 1362 C C . GLY A 1 180 ? -6.164 -5.773 -15.766 1 76.44 180 GLY A C 1
ATOM 1363 O O . GLY A 1 180 ? -7.078 -5.184 -16.344 1 76.44 180 GLY A O 1
ATOM 1364 N N . ARG A 1 181 ? -5.387 -5.246 -14.891 1 76.12 181 ARG A N 1
ATOM 1365 C CA . ARG A 1 181 ? -5.449 -3.844 -14.5 1 76.12 181 ARG A CA 1
ATOM 1366 C C . ARG A 1 181 ? -6.836 -3.48 -13.977 1 76.12 181 ARG A C 1
ATOM 1368 O O . ARG A 1 181 ? -7.344 -2.391 -14.25 1 76.12 181 ARG A O 1
ATOM 1375 N N . ARG A 1 182 ? -7.551 -4.402 -13.438 1 85.12 182 ARG A N 1
ATOM 1376 C CA . ARG A 1 182 ? -8.812 -4.203 -12.727 1 85.12 182 ARG A CA 1
ATOM 1377 C C . ARG A 1 182 ? -8.828 -4.98 -11.414 1 85.12 182 ARG A C 1
ATOM 1379 O O . ARG A 1 182 ? -8.039 -5.906 -11.227 1 85.12 182 ARG A O 1
ATOM 1386 N N . PRO A 1 183 ? -9.695 -4.668 -10.492 1 87.12 183 PRO A N 1
ATOM 1387 C CA . PRO A 1 183 ? -9.672 -5.316 -9.188 1 87.12 183 PRO A CA 1
ATOM 1388 C C . PRO A 1 183 ? -10.25 -6.73 -9.219 1 87.12 183 PRO A C 1
ATOM 1390 O O . PRO A 1 183 ? -11.242 -6.98 -9.898 1 87.12 183 PRO A O 1
ATOM 1393 N N . HIS A 1 184 ? -9.523 -7.613 -8.57 1 89.94 184 HIS A N 1
ATOM 1394 C CA . HIS A 1 184 ? -10.078 -8.93 -8.258 1 89.94 184 HIS A CA 1
ATOM 1395 C C . HIS A 1 184 ? -10.422 -9.031 -6.773 1 89.94 184 HIS A C 1
ATOM 1397 O O . HIS A 1 184 ? -9.93 -8.25 -5.961 1 89.94 184 HIS A O 1
ATOM 1403 N N . VAL A 1 185 ? -11.227 -10 -6.473 1 86.06 185 VAL A N 1
ATOM 1404 C CA . VAL A 1 185 ? -11.805 -10.047 -5.133 1 86.06 185 VAL A CA 1
ATOM 1405 C C . VAL A 1 185 ? -10.773 -10.57 -4.141 1 86.06 185 VAL A C 1
ATOM 1407 O O . VAL A 1 185 ? -10.109 -11.578 -4.398 1 86.06 185 VAL A O 1
ATOM 1410 N N . ALA A 1 186 ? -10.523 -9.836 -3.088 1 83.19 186 ALA A N 1
ATOM 1411 C CA . ALA A 1 186 ? -9.75 -10.188 -1.897 1 83.19 186 ALA A CA 1
ATOM 1412 C C . ALA A 1 186 ? -10.617 -10.125 -0.644 1 83.19 186 ALA A C 1
ATOM 1414 O O . ALA A 1 186 ? -11.852 -10.195 -0.729 1 83.19 186 ALA A O 1
ATOM 1415 N N . GLY A 1 187 ? -9.984 -10.109 0.566 1 74.25 187 GLY A N 1
ATOM 1416 C CA . GLY A 1 187 ? -10.766 -10.094 1.793 1 74.25 187 GLY A CA 1
ATOM 1417 C C . GLY A 1 187 ? -11.25 -11.469 2.215 1 74.25 187 GLY A C 1
ATOM 1418 O O . GLY A 1 187 ? -10.688 -12.484 1.798 1 74.25 187 GLY A O 1
ATOM 1419 N N . ALA A 1 188 ? -12.297 -11.422 3.031 1 72.06 188 ALA A N 1
ATOM 1420 C CA . ALA A 1 188 ? -12.797 -12.672 3.594 1 72.06 188 ALA A CA 1
ATOM 1421 C C . ALA A 1 188 ? -13.32 -13.594 2.496 1 72.06 188 ALA A C 1
ATOM 1423 O O . ALA A 1 188 ? -13.039 -14.797 2.502 1 72.06 188 ALA A O 1
ATOM 1424 N N . ILE A 1 189 ? -14.008 -13.047 1.538 1 77.81 189 ILE A N 1
ATOM 1425 C CA . ILE A 1 189 ? -14.586 -13.852 0.471 1 77.81 189 ILE A CA 1
ATOM 1426 C C . ILE A 1 189 ? -13.477 -14.359 -0.45 1 77.81 189 ILE A C 1
ATOM 1428 O O . ILE A 1 189 ? -13.516 -15.5 -0.913 1 77.81 189 ILE A O 1
ATOM 1432 N N . GLY A 1 190 ? -12.523 -13.484 -0.704 1 83.06 190 GLY A N 1
ATOM 1433 C CA . GLY A 1 190 ? -11.391 -13.914 -1.513 1 83.06 190 GLY A CA 1
ATOM 1434 C C . GLY A 1 190 ? -10.633 -15.078 -0.906 1 83.06 190 GLY A C 1
ATOM 1435 O O . GLY A 1 190 ? -10.359 -16.062 -1.589 1 83.06 190 GLY A O 1
ATOM 1436 N N . ALA A 1 191 ? -10.359 -14.945 0.377 1 78.75 191 ALA A N 1
ATOM 1437 C CA . ALA A 1 191 ? -9.656 -16 1.092 1 78.75 191 ALA A CA 1
ATOM 1438 C C . ALA A 1 191 ? -10.484 -17.281 1.125 1 78.75 191 ALA A C 1
ATOM 1440 O O . ALA A 1 191 ? -9.961 -18.375 0.903 1 78.75 191 ALA A O 1
ATOM 1441 N N . HIS A 1 192 ? -11.68 -17.141 1.423 1 77.31 192 HIS A N 1
ATOM 1442 C CA . HIS A 1 192 ? -12.594 -18.281 1.482 1 77.31 192 HIS A CA 1
ATOM 1443 C C . HIS A 1 192 ? -12.648 -19.016 0.145 1 77.31 192 HIS A C 1
ATOM 1445 O O . HIS A 1 192 ? -12.602 -20.25 0.103 1 77.31 192 HIS A O 1
ATOM 1451 N N . LEU A 1 193 ? -12.773 -18.297 -0.919 1 83.94 193 LEU A N 1
ATOM 1452 C CA . LEU A 1 193 ? -12.914 -18.891 -2.244 1 83.94 193 LEU A CA 1
ATOM 1453 C C . LEU A 1 193 ? -11.633 -19.625 -2.648 1 83.94 193 LEU A C 1
ATOM 1455 O O . LEU A 1 193 ? -11.695 -20.703 -3.252 1 83.94 193 LEU A O 1
ATOM 1459 N N . LEU A 1 194 ? -10.492 -19 -2.377 1 87.81 194 LEU A N 1
ATOM 1460 C CA . LEU A 1 194 ? -9.258 -19.734 -2.654 1 87.81 194 LEU A CA 1
ATOM 1461 C C . LEU A 1 194 ? -9.25 -21.062 -1.919 1 87.81 194 LEU A C 1
ATOM 1463 O O . LEU A 1 194 ? -8.945 -22.109 -2.514 1 87.81 194 LEU A O 1
ATOM 1467 N N . GLY A 1 195 ? -9.578 -21 -0.648 1 83.44 195 GLY A N 1
ATOM 1468 C CA . GLY A 1 195 ? -9.656 -22.219 0.132 1 83.44 195 GLY A CA 1
ATOM 1469 C C . GLY A 1 195 ? -10.633 -23.234 -0.437 1 83.44 195 GLY A C 1
ATOM 1470 O O . GLY A 1 195 ? -10.344 -24.438 -0.486 1 83.44 195 GLY A O 1
ATOM 1471 N N . LEU A 1 196 ? -11.742 -22.812 -0.838 1 81.56 196 LEU A N 1
ATOM 1472 C CA . LEU A 1 196 ? -12.773 -23.672 -1.417 1 81.56 196 LEU A CA 1
ATOM 1473 C C . LEU A 1 196 ? -12.281 -24.312 -2.705 1 81.56 196 LEU A C 1
ATOM 1475 O O . LEU A 1 196 ? -12.453 -25.516 -2.904 1 81.56 196 LEU A O 1
ATOM 1479 N N . PHE A 1 197 ? -11.695 -23.5 -3.627 1 89.31 197 PHE A N 1
ATOM 1480 C CA . PHE A 1 197 ? -11.18 -24 -4.898 1 89.31 197 PHE A CA 1
ATOM 1481 C C . PHE A 1 197 ? -10.133 -25.094 -4.668 1 89.31 197 PHE A C 1
ATOM 1483 O O . PHE A 1 197 ? -10.109 -26.094 -5.383 1 89.31 197 PHE A O 1
ATOM 1490 N N . GLU A 1 198 ? -9.328 -24.828 -3.619 1 88.75 198 GLU A N 1
ATOM 1491 C CA . GLU A 1 198 ? -8.289 -25.812 -3.299 1 88.75 198 GLU A CA 1
ATOM 1492 C C . GLU A 1 198 ? -8.891 -27.078 -2.705 1 88.75 198 GLU A C 1
ATOM 1494 O O . GLU A 1 198 ? -8.531 -28.188 -3.113 1 88.75 198 GLU A O 1
ATOM 1499 N N . ARG A 1 199 ? -9.766 -26.938 -1.779 1 83.56 199 ARG A N 1
ATOM 1500 C CA . ARG A 1 199 ? -10.375 -28.078 -1.084 1 83.56 199 ARG A CA 1
ATOM 1501 C C . ARG A 1 199 ? -11.148 -28.953 -2.055 1 83.56 199 ARG A C 1
ATOM 1503 O O . ARG A 1 199 ? -11.125 -30.188 -1.936 1 83.56 199 ARG A O 1
ATOM 1510 N N . GLU A 1 200 ? -11.812 -28.391 -3.018 1 87 200 GLU A N 1
ATOM 1511 C CA . GLU A 1 200 ? -12.648 -29.109 -3.961 1 87 200 GLU A CA 1
ATOM 1512 C C . GLU A 1 200 ? -11.828 -29.656 -5.133 1 87 200 GLU A C 1
ATOM 1514 O O . GLU A 1 200 ? -12.352 -30.359 -5.988 1 87 200 GLU A O 1
ATOM 1519 N N . GLY A 1 201 ? -10.617 -29.219 -5.168 1 91.56 201 GLY A N 1
ATOM 1520 C CA . GLY A 1 201 ? -9.75 -29.672 -6.246 1 91.56 201 GLY A CA 1
ATOM 1521 C C . GLY A 1 201 ? -10.047 -28.984 -7.57 1 91.56 201 GLY A C 1
ATOM 1522 O O . GLY A 1 201 ? -9.875 -29.594 -8.633 1 91.56 201 GLY A O 1
ATOM 1523 N N . TRP A 1 202 ? -10.531 -27.828 -7.562 1 92.44 202 TRP A N 1
ATOM 1524 C CA . TRP A 1 202 ? -10.898 -27.094 -8.773 1 92.44 202 TRP A CA 1
ATOM 1525 C C . TRP A 1 202 ? -9.688 -26.375 -9.367 1 92.44 202 TRP A C 1
ATOM 1527 O O . TRP A 1 202 ? -9.719 -25.938 -10.516 1 92.44 202 TRP A O 1
ATOM 1537 N N . ILE A 1 203 ? -8.578 -26.203 -8.547 1 95.38 203 ILE A N 1
ATOM 1538 C CA . ILE A 1 203 ? -7.328 -25.641 -9.039 1 95.38 203 ILE A CA 1
ATOM 1539 C C . ILE A 1 203 ? -6.156 -26.516 -8.586 1 95.38 203 ILE A C 1
ATOM 1541 O O . ILE A 1 203 ? -6.285 -27.297 -7.645 1 95.38 203 ILE A O 1
ATOM 1545 N N . VAL A 1 204 ? -5.07 -26.391 -9.328 1 93.38 204 VAL A N 1
ATOM 1546 C CA . VAL A 1 204 ? -3.795 -26.984 -8.953 1 93.38 204 VAL A CA 1
ATOM 1547 C C . VAL A 1 204 ? -2.697 -25.922 -8.992 1 93.38 204 VAL A C 1
ATOM 1549 O O . VAL A 1 204 ? -2.67 -25.094 -9.898 1 93.38 204 VAL A O 1
ATOM 1552 N N . ARG A 1 205 ? -1.883 -25.922 -7.953 1 86.94 205 ARG A N 1
ATOM 1553 C CA . ARG A 1 205 ? -0.778 -24.969 -7.902 1 86.94 205 ARG A CA 1
ATOM 1554 C C . ARG A 1 205 ? 0.423 -25.469 -8.695 1 86.94 205 ARG A C 1
ATOM 1556 O O . ARG A 1 205 ? 0.725 -26.672 -8.672 1 86.94 205 ARG A O 1
ATOM 1563 N N . ARG A 1 206 ? 0.995 -24.562 -9.43 1 81.69 206 ARG A N 1
ATOM 1564 C CA . ARG A 1 206 ? 2.27 -24.875 -10.062 1 81.69 206 ARG A CA 1
ATOM 1565 C C . ARG A 1 206 ? 3.422 -24.75 -9.078 1 81.69 206 ARG A C 1
ATOM 1567 O O . ARG A 1 206 ? 3.639 -23.688 -8.492 1 81.69 206 ARG A O 1
ATOM 1574 N N . THR A 1 207 ? 4.113 -25.844 -8.898 1 75.62 207 THR A N 1
ATOM 1575 C CA . THR A 1 207 ? 5.18 -25.922 -7.902 1 75.62 207 THR A CA 1
ATOM 1576 C C . THR A 1 207 ? 6.191 -24.797 -8.125 1 75.62 207 THR A C 1
ATOM 1578 O O . THR A 1 207 ? 6.57 -24.516 -9.258 1 75.62 207 THR A O 1
ATOM 1581 N N . GLY A 1 208 ? 6.578 -24.172 -7.07 1 65.88 208 GLY A N 1
ATOM 1582 C CA . GLY A 1 208 ? 7.633 -23.172 -7.109 1 65.88 208 GLY A CA 1
ATOM 1583 C C . GLY A 1 208 ? 7.148 -21.812 -7.598 1 65.88 208 GLY A C 1
ATOM 1584 O O . GLY A 1 208 ? 7.953 -20.906 -7.801 1 65.88 208 GLY A O 1
ATOM 1585 N N . THR A 1 209 ? 5.855 -21.734 -8.047 1 72.81 209 THR A N 1
ATOM 1586 C CA . THR A 1 209 ? 5.289 -20.484 -8.531 1 72.81 209 THR A CA 1
ATOM 1587 C C . THR A 1 209 ? 3.959 -20.188 -7.844 1 72.81 209 THR A C 1
ATOM 1589 O O . THR A 1 209 ? 3.426 -21.031 -7.121 1 72.81 209 THR A O 1
ATOM 1592 N N . ARG A 1 210 ? 3.516 -19.031 -8.023 1 79.31 210 ARG A N 1
ATOM 1593 C CA . ARG A 1 210 ? 2.193 -18.672 -7.531 1 79.31 210 ARG A CA 1
ATOM 1594 C C . ARG A 1 210 ? 1.109 -19.047 -8.539 1 79.31 210 ARG A C 1
ATOM 1596 O O . ARG A 1 210 ? -0.078 -18.828 -8.289 1 79.31 210 ARG A O 1
ATOM 1603 N N . ALA A 1 211 ? 1.491 -19.594 -9.664 1 86.5 211 ALA A N 1
ATOM 1604 C CA . ALA A 1 211 ? 0.54 -19.906 -10.727 1 86.5 211 ALA A CA 1
ATOM 1605 C C . ALA A 1 211 ? -0.391 -21.031 -10.312 1 86.5 211 ALA A C 1
ATOM 1607 O O . ALA A 1 211 ? 0.039 -22 -9.664 1 86.5 211 ALA A O 1
ATOM 1608 N N . VAL A 1 212 ? -1.636 -20.844 -10.617 1 92.81 212 VAL A N 1
ATOM 1609 C CA . VAL A 1 212 ? -2.625 -21.906 -10.43 1 92.81 212 VAL A CA 1
ATOM 1610 C C . VAL A 1 212 ? -3.342 -22.172 -11.758 1 92.81 212 VAL A C 1
ATOM 1612 O O . VAL A 1 212 ? -3.41 -21.297 -12.625 1 92.81 212 VAL A O 1
ATOM 1615 N N . ARG A 1 213 ? -3.779 -23.344 -11.961 1 94.25 213 ARG A N 1
ATOM 1616 C CA . ARG A 1 213 ? -4.539 -23.703 -13.156 1 94.25 213 ARG A CA 1
ATOM 1617 C C . ARG A 1 213 ? -5.855 -24.391 -12.781 1 94.25 213 ARG A C 1
ATOM 1619 O O . ARG A 1 213 ? -5.906 -25.172 -11.836 1 94.25 213 ARG A O 1
ATOM 1626 N N . LEU A 1 214 ? -6.855 -24.094 -13.555 1 94.62 214 LEU A N 1
ATOM 1627 C CA . LEU A 1 214 ? -8.117 -24.812 -13.398 1 94.62 214 LEU A CA 1
ATOM 1628 C C . LEU A 1 214 ? -7.969 -26.266 -13.797 1 94.62 214 LEU A C 1
ATOM 1630 O O . LEU A 1 214 ? -7.344 -26.578 -14.812 1 94.62 214 LEU A O 1
ATOM 1634 N N . THR A 1 215 ? -8.555 -27.062 -12.898 1 95.56 215 THR A N 1
ATOM 1635 C CA . THR A 1 215 ? -8.711 -28.453 -13.297 1 95.56 215 THR A CA 1
ATOM 1636 C C . THR A 1 215 ? -9.914 -28.625 -14.219 1 95.56 215 THR A C 1
ATOM 1638 O O . THR A 1 215 ? -10.656 -27.672 -14.461 1 95.56 215 THR A O 1
ATOM 1641 N N . GLY A 1 216 ? -10.008 -29.875 -14.805 1 95.75 216 GLY A N 1
ATOM 1642 C CA . GLY A 1 216 ? -11.203 -30.172 -15.578 1 95.75 216 GLY A CA 1
ATOM 1643 C C . GLY A 1 216 ? -12.484 -29.922 -14.812 1 95.75 216 GLY A C 1
ATOM 1644 O O . GLY A 1 216 ? -13.414 -29.297 -15.32 1 95.75 216 GLY A O 1
ATOM 1645 N N . SER A 1 217 ? -12.508 -30.406 -13.641 1 92.94 217 SER A N 1
ATOM 1646 C CA . SER A 1 217 ? -13.68 -30.234 -12.797 1 92.94 217 SER A CA 1
ATOM 1647 C C . SER A 1 217 ? -13.922 -28.766 -12.461 1 92.94 217 SER A C 1
ATOM 1649 O O . SER A 1 217 ? -15.062 -28.312 -12.414 1 92.94 217 SER A O 1
ATOM 1651 N N . GLY A 1 218 ? -12.859 -28.016 -12.18 1 91.5 218 GLY A N 1
ATOM 1652 C CA . GLY A 1 218 ? -12.984 -26.594 -11.914 1 91.5 218 GLY A CA 1
ATOM 1653 C C . GLY A 1 218 ? -13.531 -25.812 -13.094 1 91.5 218 GLY A C 1
ATOM 1654 O O . GLY A 1 218 ? -14.375 -24.938 -12.914 1 91.5 218 GLY A O 1
ATOM 1655 N N . SER A 1 219 ? -12.984 -26.156 -14.25 1 93.88 219 SER A N 1
ATOM 1656 C CA . SER A 1 219 ? -13.461 -25.516 -15.477 1 93.88 219 SER A CA 1
ATOM 1657 C C . SER A 1 219 ? -14.945 -25.781 -15.703 1 93.88 219 SER A C 1
ATOM 1659 O O . SER A 1 219 ? -15.695 -24.875 -16.047 1 93.88 219 SER A O 1
ATOM 1661 N N . HIS A 1 220 ? -15.328 -26.984 -15.523 1 90.88 220 HIS A N 1
ATOM 1662 C CA . HIS A 1 220 ? -16.719 -27.375 -15.688 1 90.88 220 HIS A CA 1
ATOM 1663 C C . HIS A 1 220 ? -17.625 -26.641 -14.695 1 90.88 220 HIS A C 1
ATOM 1665 O O . HIS A 1 220 ? -18.672 -26.125 -15.07 1 90.88 220 HIS A O 1
ATOM 1671 N N . MET A 1 221 ? -17.25 -26.625 -13.484 1 82 221 MET A N 1
ATOM 1672 C CA . MET A 1 221 ? -18.016 -25.953 -12.438 1 82 221 MET A CA 1
ATOM 1673 C C . MET A 1 221 ? -18.203 -24.469 -12.75 1 82 221 MET A C 1
ATOM 1675 O O . MET A 1 221 ? -19.312 -23.953 -12.703 1 82 221 MET A O 1
ATOM 1679 N N . LEU A 1 222 ? -17.062 -23.797 -13.055 1 86.88 222 LEU A N 1
ATOM 1680 C CA . LEU A 1 222 ? -17.094 -22.359 -13.305 1 86.88 222 LEU A CA 1
ATOM 1681 C C . LEU A 1 222 ? -17.953 -22.047 -14.523 1 86.88 222 LEU A C 1
ATOM 1683 O O . LEU A 1 222 ? -18.734 -21.094 -14.516 1 86.88 222 LEU A O 1
ATOM 1687 N N . HIS A 1 223 ? -17.797 -22.844 -15.516 1 86.81 223 HIS A N 1
ATOM 1688 C CA . HIS A 1 223 ? -18.594 -22.672 -16.719 1 86.81 223 HIS A CA 1
ATOM 1689 C C . HIS A 1 223 ? -20.078 -22.859 -16.422 1 86.81 223 HIS A C 1
ATOM 1691 O O . HIS A 1 223 ? -20.922 -22.109 -16.922 1 86.81 223 HIS A O 1
ATOM 1697 N N . ALA A 1 224 ? -20.406 -23.844 -15.719 1 79.88 224 ALA A N 1
ATOM 1698 C CA . ALA A 1 224 ? -21.797 -24.125 -15.359 1 79.88 224 ALA A CA 1
ATOM 1699 C C . ALA A 1 224 ? -22.391 -22.953 -14.57 1 79.88 224 ALA A C 1
ATOM 1701 O O . ALA A 1 224 ? -23.547 -22.562 -14.805 1 79.88 224 ALA A O 1
ATOM 1702 N N . LEU A 1 225 ? -21.625 -22.484 -13.688 1 77 225 LEU A N 1
ATOM 1703 C CA . LEU A 1 225 ? -22.094 -21.359 -12.883 1 77 225 LEU A CA 1
ATOM 1704 C C . LEU A 1 225 ? -22.312 -20.125 -13.742 1 77 225 LEU A C 1
ATOM 1706 O O . LEU A 1 225 ? -23.281 -19.391 -13.555 1 77 225 LEU A O 1
ATOM 1710 N N . GLU A 1 226 ? -21.391 -19.859 -14.609 1 79.56 226 GLU A N 1
ATOM 1711 C CA . GLU A 1 226 ? -21.484 -18.703 -15.492 1 79.56 226 GLU A CA 1
ATOM 1712 C C . GLU A 1 226 ? -22.703 -18.812 -16.406 1 79.56 226 GLU A C 1
ATOM 1714 O O . GLU A 1 226 ? -23.359 -17.812 -16.703 1 79.56 226 GLU A O 1
ATOM 1719 N N . GLU A 1 227 ? -22.969 -19.969 -16.844 1 76.75 227 GLU A N 1
ATOM 1720 C CA . GLU A 1 227 ? -24.125 -20.203 -17.688 1 76.75 227 GLU A CA 1
ATOM 1721 C C . GLU A 1 227 ? -25.422 -20.016 -16.922 1 76.75 227 GLU A C 1
ATOM 1723 O O . GLU A 1 227 ? -26.422 -19.531 -17.469 1 76.75 227 GLU A O 1
ATOM 1728 N N . SER A 1 228 ? -25.375 -20.406 -15.688 1 68.94 228 SER A N 1
ATOM 1729 C CA . SER A 1 228 ? -26.578 -20.312 -14.867 1 68.94 228 SER A CA 1
ATOM 1730 C C . SER A 1 228 ? -26.906 -18.859 -14.523 1 68.94 228 SER A C 1
ATOM 1732 O O . SER A 1 228 ? -28.062 -18.531 -14.273 1 68.94 228 SER A O 1
ATOM 1734 N N . VAL A 1 229 ? -25.891 -18.062 -14.383 1 62.19 229 VAL A N 1
ATOM 1735 C CA . VAL A 1 229 ? -26.094 -16.656 -14.031 1 62.19 229 VAL A CA 1
ATOM 1736 C C . VAL A 1 229 ? -26.547 -15.875 -15.266 1 62.19 229 VAL A C 1
ATOM 1738 O O . VAL A 1 229 ? -27.266 -14.875 -15.148 1 62.19 229 VAL A O 1
ATOM 1741 N N . THR A 1 230 ? -26.094 -16.125 -16.516 1 57.12 230 THR A N 1
ATOM 1742 C CA . THR A 1 230 ? -26.484 -15.453 -17.75 1 57.12 230 THR A CA 1
ATOM 1743 C C . THR A 1 230 ? -27.891 -15.883 -18.172 1 57.12 230 THR A C 1
ATOM 1745 O O . THR A 1 230 ? -28.594 -15.141 -18.875 1 57.12 230 THR A O 1
ATOM 1748 N N . SER A 1 231 ? -28.344 -16.984 -17.656 1 52.44 231 SER A N 1
ATOM 1749 C CA . SER A 1 231 ? -29.672 -17.438 -18.031 1 52.44 231 SER A CA 1
ATOM 1750 C C . SER A 1 231 ? -30.734 -16.828 -17.125 1 52.44 231 SER A C 1
ATOM 1752 O O . SER A 1 231 ? -30.516 -16.672 -15.914 1 52.44 231 SER A O 1
ATOM 1754 N N . MET B 1 1 ? 10.461 -17.875 -12.25 1 36.56 1 MET B N 1
ATOM 1755 C CA . MET B 1 1 ? 10.867 -16.609 -11.633 1 36.56 1 MET B CA 1
ATOM 1756 C C . MET B 1 1 ? 9.75 -15.578 -11.711 1 36.56 1 MET B C 1
ATOM 1758 O O . MET B 1 1 ? 9.438 -15.078 -12.797 1 36.56 1 MET B O 1
ATOM 1762 N N . ASP B 1 2 ? 8.711 -15.781 -11.047 1 48.47 2 ASP B N 1
ATOM 1763 C CA . ASP B 1 2 ? 7.305 -15.445 -11.281 1 48.47 2 ASP B CA 1
ATOM 1764 C C . ASP B 1 2 ? 7.082 -13.938 -11.227 1 48.47 2 ASP B C 1
ATOM 1766 O O . ASP B 1 2 ? 5.941 -13.477 -11.133 1 48.47 2 ASP B O 1
ATOM 1770 N N . TYR B 1 3 ? 8.289 -13.031 -10.914 1 56.94 3 TYR B N 1
ATOM 1771 C CA . TYR B 1 3 ? 7.711 -11.727 -10.602 1 56.94 3 TYR B CA 1
ATOM 1772 C C . TYR B 1 3 ? 7.496 -10.914 -11.867 1 56.94 3 TYR B C 1
ATOM 1774 O O . TYR B 1 3 ? 8.414 -10.75 -12.672 1 56.94 3 TYR B O 1
ATOM 1782 N N . ASP B 1 4 ? 6.203 -10.688 -12.297 1 67.56 4 ASP B N 1
ATOM 1783 C CA . ASP B 1 4 ? 5.797 -9.992 -13.516 1 67.56 4 ASP B CA 1
ATOM 1784 C C . ASP B 1 4 ? 5.996 -8.484 -13.383 1 67.56 4 ASP B C 1
ATOM 1786 O O . ASP B 1 4 ? 5.973 -7.758 -14.375 1 67.56 4 ASP B O 1
ATOM 1790 N N . ARG B 1 5 ? 6.379 -8.133 -12.164 1 81.81 5 ARG B N 1
ATOM 1791 C CA . ARG B 1 5 ? 6.562 -6.695 -11.977 1 81.81 5 ARG B CA 1
ATOM 1792 C C . ARG B 1 5 ? 7.934 -6.387 -11.383 1 81.81 5 ARG B C 1
ATOM 1794 O O . ARG B 1 5 ? 8.406 -7.102 -10.5 1 81.81 5 ARG B O 1
ATOM 1801 N N . ASP B 1 6 ? 8.586 -5.434 -11.898 1 88.75 6 ASP B N 1
ATOM 1802 C CA . ASP B 1 6 ? 9.914 -5.047 -11.43 1 88.75 6 ASP B CA 1
ATOM 1803 C C . ASP B 1 6 ? 9.82 -3.982 -10.336 1 88.75 6 ASP B C 1
ATOM 1805 O O . ASP B 1 6 ? 10.031 -2.797 -10.602 1 88.75 6 ASP B O 1
ATOM 1809 N N . LEU B 1 7 ? 9.719 -4.41 -9.086 1 91.19 7 LEU B N 1
ATOM 1810 C CA . LEU B 1 7 ? 9.523 -3.51 -7.957 1 91.19 7 LEU B CA 1
ATOM 1811 C C . LEU B 1 7 ? 10.773 -2.674 -7.711 1 91.19 7 LEU B C 1
ATOM 1813 O O . LEU B 1 7 ? 10.711 -1.636 -7.047 1 91.19 7 LEU B O 1
ATOM 1817 N N . ALA B 1 8 ? 11.906 -3.121 -8.273 1 94.62 8 ALA B N 1
ATOM 1818 C CA . ALA B 1 8 ? 13.156 -2.41 -8.031 1 94.62 8 ALA B CA 1
ATOM 1819 C C . ALA B 1 8 ? 13.133 -1.025 -8.672 1 94.62 8 ALA B C 1
ATOM 1821 O O . ALA B 1 8 ? 13.781 -0.096 -8.18 1 94.62 8 ALA B O 1
ATOM 1822 N N . VAL B 1 9 ? 12.406 -0.88 -9.695 1 93.88 9 VAL B N 1
ATOM 1823 C CA . VAL B 1 9 ? 12.43 0.35 -10.484 1 93.88 9 VAL B CA 1
ATOM 1824 C C . VAL B 1 9 ? 11.883 1.507 -9.641 1 93.88 9 VAL B C 1
ATOM 1826 O O . VAL B 1 9 ? 12.602 2.477 -9.383 1 93.88 9 VAL B O 1
ATOM 1829 N N . PRO B 1 10 ? 10.641 1.402 -9.148 1 96.31 10 PRO B N 1
ATOM 1830 C CA . PRO B 1 10 ? 10.203 2.51 -8.297 1 96.31 10 PRO B CA 1
ATOM 1831 C C . PRO B 1 10 ? 11.023 2.625 -7.012 1 96.31 10 PRO B C 1
ATOM 1833 O O . PRO B 1 10 ? 11.25 3.732 -6.516 1 96.31 10 PRO B O 1
ATOM 1836 N N . CYS B 1 11 ? 11.547 1.566 -6.508 1 97.44 11 CYS B N 1
ATOM 1837 C CA . CYS B 1 11 ? 12.281 1.605 -5.246 1 97.44 11 CYS B CA 1
ATOM 1838 C C . CYS B 1 11 ? 13.648 2.25 -5.434 1 97.44 11 CYS B C 1
ATOM 1840 O O . CYS B 1 11 ? 14.148 2.926 -4.531 1 97.44 11 CYS B O 1
ATOM 1842 N N . ARG B 1 12 ? 14.227 2.033 -6.578 1 96.62 12 ARG B N 1
ATOM 1843 C CA . ARG B 1 12 ? 15.477 2.725 -6.871 1 96.62 12 ARG B CA 1
ATOM 1844 C C . ARG B 1 12 ? 15.273 4.234 -6.902 1 96.62 12 ARG B C 1
ATOM 1846 O O . ARG B 1 12 ? 16.109 4.992 -6.406 1 96.62 12 ARG B O 1
ATOM 1853 N N . ALA B 1 13 ? 14.25 4.602 -7.504 1 97.19 13 ALA B N 1
ATOM 1854 C CA . ALA B 1 13 ? 13.938 6.027 -7.566 1 97.19 13 ALA B CA 1
ATOM 1855 C C . ALA B 1 13 ? 13.703 6.598 -6.168 1 97.19 13 ALA B C 1
ATOM 1857 O O . ALA B 1 13 ? 14.133 7.715 -5.867 1 97.19 13 ALA B O 1
ATOM 1858 N N . LEU B 1 14 ? 13.109 5.852 -5.309 1 97 14 LEU B N 1
ATOM 1859 C CA . LEU B 1 14 ? 12.68 6.336 -4 1 97 14 LEU B CA 1
ATOM 1860 C C . LEU B 1 14 ? 13.766 6.117 -2.955 1 97 14 LEU B C 1
ATOM 1862 O O . LEU B 1 14 ? 13.664 6.617 -1.832 1 97 14 LEU B O 1
ATOM 1866 N N . GLY B 1 15 ? 14.773 5.375 -3.354 1 96.5 15 GLY B N 1
ATOM 1867 C CA . GLY B 1 15 ? 15.828 5.055 -2.408 1 96.5 15 GLY B CA 1
ATOM 1868 C C . GLY B 1 15 ? 16.672 6.254 -2.031 1 96.5 15 GLY B C 1
ATOM 1869 O O . GLY B 1 15 ? 17.406 6.215 -1.042 1 96.5 15 GLY B O 1
ATOM 1870 N N . ASP B 1 16 ? 16.625 7.285 -2.77 1 96 16 ASP B N 1
ATOM 1871 C CA . ASP B 1 16 ? 17.312 8.539 -2.449 1 96 16 ASP B CA 1
ATOM 1872 C C . ASP B 1 16 ? 16.516 9.344 -1.426 1 96 16 ASP B C 1
ATOM 1874 O O . ASP B 1 16 ? 15.32 9.594 -1.613 1 96 16 ASP B O 1
ATOM 1878 N N . PRO B 1 17 ? 17.234 9.766 -0.353 1 94.06 17 PRO B N 1
ATOM 1879 C CA . PRO B 1 17 ? 16.516 10.461 0.711 1 94.06 17 PRO B CA 1
ATOM 1880 C C . PRO B 1 17 ? 15.797 11.719 0.217 1 94.06 17 PRO B C 1
ATOM 1882 O O . PRO B 1 17 ? 14.68 12.016 0.653 1 94.06 17 PRO B O 1
ATOM 1885 N N . ALA B 1 18 ? 16.422 12.414 -0.614 1 95.06 18 ALA B N 1
ATOM 1886 C CA . ALA B 1 18 ? 15.812 13.641 -1.127 1 95.06 18 ALA B CA 1
ATOM 1887 C C . ALA B 1 18 ? 14.547 13.328 -1.926 1 95.06 18 ALA B C 1
ATOM 1889 O O . ALA B 1 18 ? 13.516 13.969 -1.741 1 95.06 18 ALA B O 1
ATOM 1890 N N . ARG B 1 19 ? 14.578 12.352 -2.781 1 96.44 19 ARG B N 1
ATOM 1891 C CA . ARG B 1 19 ? 13.414 11.953 -3.574 1 96.44 19 ARG B CA 1
ATOM 1892 C C . ARG B 1 19 ? 12.305 11.398 -2.686 1 96.44 19 ARG B C 1
ATOM 1894 O O . ARG B 1 19 ? 11.125 11.648 -2.932 1 96.44 19 ARG B O 1
ATOM 1901 N N . ALA B 1 20 ? 12.781 10.68 -1.688 1 94.62 20 ALA B N 1
ATOM 1902 C CA . ALA B 1 20 ? 11.812 10.148 -0.734 1 94.62 20 ALA B CA 1
ATOM 1903 C C . ALA B 1 20 ? 11.055 11.281 -0.038 1 94.62 20 ALA B C 1
ATOM 1905 O O . ALA B 1 20 ? 9.836 11.195 0.135 1 94.62 20 ALA B O 1
ATOM 1906 N N . ARG B 1 21 ? 11.742 12.312 0.309 1 91.5 21 ARG B N 1
ATOM 1907 C CA . ARG B 1 21 ? 11.109 13.445 0.966 1 91.5 21 ARG B CA 1
ATOM 1908 C C . ARG B 1 21 ? 10.164 14.172 0.014 1 91.5 21 ARG B C 1
ATOM 1910 O O . ARG B 1 21 ? 9.07 14.57 0.404 1 91.5 21 ARG B O 1
ATOM 1917 N N . MET B 1 22 ? 10.578 14.336 -1.217 1 93.69 22 MET B N 1
ATOM 1918 C CA . MET B 1 22 ? 9.75 15.008 -2.213 1 93.69 22 MET B CA 1
ATOM 1919 C C . MET B 1 22 ? 8.438 14.266 -2.42 1 93.69 22 MET B C 1
ATOM 1921 O O . MET B 1 22 ? 7.367 14.867 -2.402 1 93.69 22 MET B O 1
ATOM 1925 N N . ILE B 1 23 ? 8.555 12.953 -2.555 1 93.19 23 ILE B N 1
ATOM 1926 C CA . ILE B 1 23 ? 7.383 12.156 -2.891 1 93.19 23 ILE B CA 1
ATOM 1927 C C . ILE B 1 23 ? 6.441 12.086 -1.688 1 93.19 23 ILE B C 1
ATOM 1929 O O . ILE B 1 23 ? 5.219 12.07 -1.849 1 93.19 23 ILE B O 1
ATOM 1933 N N . ALA B 1 24 ? 7.004 11.984 -0.528 1 88.25 24 ALA B N 1
ATOM 1934 C CA . ALA B 1 24 ? 6.191 11.984 0.684 1 88.25 24 ALA B CA 1
ATOM 1935 C C . ALA B 1 24 ? 5.375 13.266 0.798 1 88.25 24 ALA B C 1
ATOM 1937 O O . ALA B 1 24 ? 4.203 13.234 1.186 1 88.25 24 ALA B O 1
ATOM 1938 N N . HIS B 1 25 ? 5.996 14.391 0.472 1 84.81 25 HIS B N 1
ATOM 1939 C CA . HIS B 1 25 ? 5.316 15.68 0.485 1 84.81 25 HIS B CA 1
ATOM 1940 C C . HIS B 1 25 ? 4.145 15.695 -0.494 1 84.81 25 HIS B C 1
ATOM 1942 O O . HIS B 1 25 ? 3.057 16.172 -0.16 1 84.81 25 HIS B O 1
ATOM 1948 N N . LEU B 1 26 ? 4.316 15.164 -1.601 1 87.69 26 LEU B N 1
ATOM 1949 C CA . LEU B 1 26 ? 3.307 15.172 -2.654 1 87.69 26 LEU B CA 1
ATOM 1950 C C . LEU B 1 26 ? 2.197 14.172 -2.357 1 87.69 26 LEU B C 1
ATOM 1952 O O . LEU B 1 26 ? 1.048 14.375 -2.752 1 87.69 26 LEU B O 1
ATOM 1956 N N . ALA B 1 27 ? 2.537 13.047 -1.721 1 81.38 27 ALA B N 1
ATOM 1957 C CA . ALA B 1 27 ? 1.593 11.969 -1.445 1 81.38 27 ALA B CA 1
ATOM 1958 C C . ALA B 1 27 ? 0.484 12.438 -0.506 1 81.38 27 ALA B C 1
ATOM 1960 O O . ALA B 1 27 ? -0.565 11.797 -0.408 1 81.38 27 ALA B O 1
ATOM 1961 N N . SER B 1 28 ? 0.648 13.5 0.142 1 65.88 28 SER B N 1
ATOM 1962 C CA . SER B 1 28 ? -0.383 14.07 1.003 1 65.88 28 SER B CA 1
ATOM 1963 C C . SER B 1 28 ? -1.464 14.766 0.183 1 65.88 28 SER B C 1
ATOM 1965 O O . SER B 1 28 ? -2.439 15.273 0.739 1 65.88 28 SER B O 1
ATOM 1967 N N . GLY B 1 29 ? -1.292 14.703 -1.071 1 69.5 29 GLY B N 1
ATOM 1968 C CA . GLY B 1 29 ? -2.283 15.297 -1.953 1 69.5 29 GLY B CA 1
ATOM 1969 C C . GLY B 1 29 ? -1.909 16.688 -2.416 1 69.5 29 GLY B C 1
ATOM 1970 O O . GLY B 1 29 ? -2.678 17.344 -3.127 1 69.5 29 GLY B O 1
ATOM 1971 N N . LEU B 1 30 ? -0.798 17.125 -2.045 1 72.25 30 LEU B N 1
ATOM 1972 C CA . LEU B 1 30 ? -0.352 18.469 -2.396 1 72.25 30 LEU B CA 1
ATOM 1973 C C . LEU B 1 30 ? 0.291 18.484 -3.779 1 72.25 30 LEU B C 1
ATOM 1975 O O . LEU B 1 30 ? 0.749 17.453 -4.266 1 72.25 30 LEU B O 1
ATOM 1979 N N . ARG B 1 31 ? 0.211 19.609 -4.465 1 84.56 31 ARG B N 1
ATOM 1980 C CA . ARG B 1 31 ? 0.996 19.969 -5.645 1 84.56 31 ARG B CA 1
ATOM 1981 C C . ARG B 1 31 ? 2.01 21.047 -5.316 1 84.56 31 ARG B C 1
ATOM 1983 O O . ARG B 1 31 ? 1.73 21.953 -4.52 1 84.56 31 ARG B O 1
ATOM 1990 N N . ALA B 1 32 ? 3.205 20.922 -5.84 1 90.31 32 ALA B N 1
ATOM 1991 C CA . ALA B 1 32 ? 4.234 21.891 -5.469 1 90.31 32 ALA B CA 1
ATOM 1992 C C . ALA B 1 32 ? 5.184 22.156 -6.633 1 90.31 32 ALA B C 1
ATOM 1994 O O . ALA B 1 32 ? 5.461 21.25 -7.434 1 90.31 32 ALA B O 1
ATOM 1995 N N . PRO B 1 33 ? 5.598 23.438 -6.727 1 93.25 33 PRO B N 1
ATOM 1996 C CA . PRO B 1 33 ? 6.645 23.719 -7.711 1 93.25 33 PRO B CA 1
ATOM 1997 C C . PRO B 1 33 ? 8 23.125 -7.32 1 93.25 33 PRO B C 1
ATOM 1999 O O . PRO B 1 33 ? 8.203 22.766 -6.16 1 93.25 33 PRO B O 1
ATOM 2002 N N . ALA B 1 34 ? 8.898 23.078 -8.312 1 94.5 34 ALA B N 1
ATOM 2003 C CA . ALA B 1 34 ? 10.227 22.5 -8.094 1 94.5 34 ALA B CA 1
ATOM 2004 C C . ALA B 1 34 ? 10.953 23.219 -6.961 1 94.5 34 ALA B C 1
ATOM 2006 O O . ALA B 1 34 ? 11.695 22.609 -6.199 1 94.5 34 ALA B O 1
ATOM 2007 N N . SER B 1 35 ? 10.75 24.469 -6.859 1 93.75 35 SER B N 1
ATOM 2008 C CA . SER B 1 35 ? 11.438 25.266 -5.848 1 93.75 35 SER B CA 1
ATOM 2009 C C . SER B 1 35 ? 11.008 24.859 -4.441 1 93.75 35 SER B C 1
ATOM 2011 O O . SER B 1 35 ? 11.836 24.781 -3.535 1 93.75 35 SER B O 1
ATOM 2013 N N . GLU B 1 36 ? 9.758 24.641 -4.262 1 91.5 36 GLU B N 1
ATOM 2014 C CA . GLU B 1 36 ? 9.242 24.188 -2.971 1 91.5 36 GLU B CA 1
ATOM 2015 C C . GLU B 1 36 ? 9.75 22.797 -2.635 1 91.5 36 GLU B C 1
ATOM 2017 O O . GLU B 1 36 ? 10.133 22.531 -1.494 1 91.5 36 GLU B O 1
ATOM 2022 N N . LEU B 1 37 ? 9.797 21.938 -3.623 1 94.06 37 LEU B N 1
ATOM 2023 C CA . LEU B 1 37 ? 10.266 20.562 -3.404 1 94.06 37 LEU B CA 1
ATOM 2024 C C . LEU B 1 37 ? 11.758 20.547 -3.105 1 94.06 37 LEU B C 1
ATOM 2026 O O . LEU B 1 37 ? 12.234 19.719 -2.334 1 94.06 37 LEU B O 1
ATOM 2030 N N . ALA B 1 38 ? 12.484 21.531 -3.684 1 95.69 38 ALA B N 1
ATOM 2031 C CA . ALA B 1 38 ? 13.898 21.672 -3.344 1 95.69 38 ALA B CA 1
ATOM 2032 C C . ALA B 1 38 ? 14.07 21.984 -1.861 1 95.69 38 ALA B C 1
ATOM 2034 O O . ALA B 1 38 ? 14.938 21.406 -1.195 1 95.69 38 ALA B O 1
ATOM 2035 N N . ARG B 1 39 ? 13.266 22.859 -1.384 1 91.5 39 ARG B N 1
ATOM 2036 C CA . ARG B 1 39 ? 13.32 23.234 0.026 1 91.5 39 ARG B CA 1
ATOM 2037 C C . ARG B 1 39 ? 12.953 22.047 0.922 1 91.5 39 ARG B C 1
ATOM 2039 O O . ARG B 1 39 ? 13.656 21.766 1.893 1 91.5 39 ARG B O 1
ATOM 2046 N N . VAL B 1 40 ? 11.93 21.328 0.553 1 86.62 40 VAL B N 1
ATOM 2047 C CA . VAL B 1 40 ? 11.445 20.172 1.305 1 86.62 40 VAL B CA 1
ATOM 2048 C C . VAL B 1 40 ? 12.547 19.125 1.383 1 86.62 40 VAL B C 1
ATOM 2050 O O . VAL B 1 40 ? 12.758 18.516 2.436 1 86.62 40 VAL B O 1
ATOM 2053 N N . ALA B 1 41 ? 13.234 18.922 0.255 1 92.69 41 ALA B N 1
ATOM 2054 C CA . ALA B 1 41 ? 14.25 17.875 0.149 1 92.69 41 ALA B CA 1
ATOM 2055 C C . ALA B 1 41 ? 15.594 18.344 0.692 1 92.69 41 ALA B C 1
ATOM 2057 O O . ALA B 1 41 ? 16.5 17.547 0.921 1 92.69 41 ALA B O 1
ATOM 2058 N N . GLY B 1 42 ? 15.719 19.609 0.933 1 91.94 42 GLY B N 1
ATOM 2059 C CA . GLY B 1 42 ? 16.969 20.172 1.426 1 91.94 42 GLY B CA 1
ATOM 2060 C C . GLY B 1 42 ? 18.094 20.125 0.406 1 91.94 42 GLY B C 1
ATOM 2061 O O . GLY B 1 42 ? 19.219 19.781 0.74 1 91.94 42 GLY B O 1
ATOM 2062 N N . VAL B 1 43 ? 17.766 20.406 -0.87 1 96.25 43 VAL B N 1
ATOM 2063 C CA . VAL B 1 43 ? 18.766 20.344 -1.93 1 96.25 43 VAL B CA 1
ATOM 2064 C C . VAL B 1 43 ? 18.672 21.609 -2.787 1 96.25 43 VAL B C 1
ATOM 2066 O O . VAL B 1 43 ? 17.719 22.375 -2.666 1 96.25 43 VAL B O 1
ATOM 2069 N N . ALA B 1 44 ? 19.672 21.781 -3.602 1 96.94 44 ALA B N 1
ATOM 2070 C CA . ALA B 1 44 ? 19.688 22.906 -4.543 1 96.94 44 ALA B CA 1
ATOM 2071 C C . ALA B 1 44 ? 18.656 22.703 -5.637 1 96.94 44 ALA B C 1
ATOM 2073 O O . ALA B 1 44 ? 18.281 21.578 -5.961 1 96.94 44 ALA B O 1
ATOM 2074 N N . PRO B 1 45 ? 18.219 23.812 -6.25 1 95.38 45 PRO B N 1
ATOM 2075 C CA . PRO B 1 45 ? 17.203 23.734 -7.301 1 95.38 45 PRO B CA 1
ATOM 2076 C C . PRO B 1 45 ? 17.609 22.828 -8.461 1 95.38 45 PRO B C 1
ATOM 2078 O O . PRO B 1 45 ? 16.797 22.062 -8.969 1 95.38 45 PRO B O 1
ATOM 2081 N N . SER B 1 46 ? 18.812 22.906 -8.828 1 96 46 SER B N 1
ATOM 2082 C CA . SER B 1 46 ? 19.281 22.078 -9.938 1 96 46 SER B CA 1
ATOM 2083 C C . SER B 1 46 ? 19.203 20.594 -9.586 1 96 46 SER B C 1
ATOM 2085 O O . SER B 1 46 ? 18.812 19.781 -10.414 1 96 46 SER B O 1
ATOM 2087 N N . THR B 1 47 ? 19.625 20.219 -8.375 1 96.69 47 THR B N 1
ATOM 2088 C CA . THR B 1 47 ? 19.547 18.844 -7.887 1 96.69 47 THR B CA 1
ATOM 2089 C C . THR B 1 47 ? 18.094 18.391 -7.801 1 96.69 47 THR B C 1
ATOM 2091 O O . THR B 1 47 ? 17.781 17.25 -8.148 1 96.69 47 THR B O 1
ATOM 2094 N N . ALA B 1 48 ? 17.266 19.297 -7.348 1 96.94 48 ALA B N 1
ATOM 2095 C CA . ALA B 1 48 ? 15.844 18.984 -7.266 1 96.94 48 ALA B CA 1
ATOM 2096 C C . ALA B 1 48 ? 15.281 18.656 -8.641 1 96.94 48 ALA B C 1
ATOM 2098 O O . ALA B 1 48 ? 14.5 17.719 -8.789 1 96.94 48 ALA B O 1
ATOM 2099 N N . SER B 1 49 ? 15.68 19.438 -9.625 1 96.31 49 SER B N 1
ATOM 2100 C CA . SER B 1 49 ? 15.203 19.203 -10.984 1 96.31 49 SER B CA 1
ATOM 2101 C C . SER B 1 49 ? 15.625 17.828 -11.484 1 96.31 49 SER B C 1
ATOM 2103 O O . SER B 1 49 ? 14.852 17.141 -12.148 1 96.31 49 SER B O 1
ATOM 2105 N N . GLU B 1 50 ? 16.812 17.438 -11.18 1 97.56 50 GLU B N 1
ATOM 2106 C CA . GLU B 1 50 ? 17.312 16.109 -11.547 1 97.56 50 GLU B CA 1
ATOM 2107 C C . GLU B 1 50 ? 16.516 15.016 -10.844 1 97.56 50 GLU B C 1
ATOM 2109 O O . GLU B 1 50 ? 16.156 14.016 -11.461 1 97.56 50 GLU B O 1
ATOM 2114 N N . HIS B 1 51 ? 16.312 15.234 -9.57 1 97.81 51 HIS B N 1
ATOM 2115 C CA . HIS B 1 51 ? 15.531 14.273 -8.797 1 97.81 51 HIS B CA 1
ATOM 2116 C C . HIS B 1 51 ? 14.117 14.133 -9.352 1 97.81 51 HIS B C 1
ATOM 2118 O O . HIS B 1 51 ? 13.602 13.023 -9.461 1 97.81 51 HIS B O 1
ATOM 2124 N N . LEU B 1 52 ? 13.539 15.234 -9.695 1 97.5 52 LEU B N 1
ATOM 2125 C CA . LEU B 1 52 ? 12.18 15.234 -10.227 1 97.5 52 LEU B CA 1
ATOM 2126 C C . LEU B 1 52 ? 12.125 14.523 -11.578 1 97.5 52 LEU B C 1
ATOM 2128 O O . LEU B 1 52 ? 11.133 13.867 -11.898 1 97.5 52 LEU B O 1
ATOM 2132 N N . ARG B 1 53 ? 13.164 14.672 -12.352 1 97.06 53 ARG B N 1
ATOM 2133 C CA . ARG B 1 53 ? 13.258 13.938 -13.609 1 97.06 53 ARG B CA 1
ATOM 2134 C C . ARG B 1 53 ? 13.273 12.43 -13.359 1 97.06 53 ARG B C 1
ATOM 2136 O O . ARG B 1 53 ? 12.562 11.68 -14.031 1 97.06 53 ARG B O 1
ATOM 2143 N N . VAL B 1 54 ? 14.062 12.008 -12.43 1 97.44 54 VAL B N 1
ATOM 2144 C CA . VAL B 1 54 ? 14.164 10.594 -12.086 1 97.44 54 VAL B CA 1
ATOM 2145 C C . VAL B 1 54 ? 12.805 10.07 -11.633 1 97.44 54 VAL B C 1
ATOM 2147 O O . VAL B 1 54 ? 12.359 9.008 -12.07 1 97.44 54 VAL B O 1
ATOM 2150 N N . LEU B 1 55 ? 12.141 10.828 -10.742 1 97.44 55 LEU B N 1
ATOM 2151 C CA . LEU B 1 55 ? 10.828 10.445 -10.227 1 97.44 55 LEU B CA 1
ATOM 2152 C C . LEU B 1 55 ? 9.797 10.375 -11.352 1 97.44 55 LEU B C 1
ATOM 2154 O O . LEU B 1 55 ? 8.961 9.477 -11.375 1 97.44 55 LEU B O 1
ATOM 2158 N N . SER B 1 56 ? 9.922 11.336 -12.281 1 96.19 56 SER B N 1
ATOM 2159 C CA . SER B 1 56 ? 9.016 11.375 -13.422 1 96.19 56 SER B CA 1
ATOM 2160 C C . SER B 1 56 ? 9.234 10.188 -14.352 1 96.19 56 SER B C 1
ATOM 2162 O O . SER B 1 56 ? 8.273 9.562 -14.805 1 96.19 56 SER B O 1
ATOM 2164 N N . GLU B 1 57 ? 10.453 9.852 -14.617 1 95.44 57 GLU B N 1
ATOM 2165 C CA . GLU B 1 57 ? 10.797 8.727 -15.477 1 95.44 57 GLU B CA 1
ATOM 2166 C C . GLU B 1 57 ? 10.344 7.398 -14.867 1 95.44 57 GLU B C 1
ATOM 2168 O O . GLU B 1 57 ? 10.016 6.457 -15.586 1 95.44 57 GLU B O 1
ATOM 2173 N N . ALA B 1 58 ? 10.32 7.422 -13.57 1 94.44 58 ALA B N 1
ATOM 2174 C CA . ALA B 1 58 ? 9.875 6.219 -12.867 1 94.44 58 ALA B CA 1
ATOM 2175 C C . ALA B 1 58 ? 8.352 6.164 -12.789 1 94.44 58 ALA B C 1
ATOM 2177 O O . ALA B 1 58 ? 7.789 5.23 -12.211 1 94.44 58 ALA B O 1
ATOM 2178 N N . GLY B 1 59 ? 7.672 7.203 -13.266 1 94.12 59 GLY B N 1
ATOM 2179 C CA . GLY B 1 59 ? 6.219 7.234 -13.305 1 94.12 59 GLY B CA 1
ATOM 2180 C C . GLY B 1 59 ? 5.586 7.633 -11.984 1 94.12 59 GLY B C 1
ATOM 2181 O O . GLY B 1 59 ? 4.406 7.371 -11.75 1 94.12 59 GLY B O 1
ATOM 2182 N N . LEU B 1 60 ? 6.305 8.266 -11.078 1 96.06 60 LEU B N 1
ATOM 2183 C CA . LEU B 1 60 ? 5.844 8.523 -9.719 1 96.06 60 LEU B CA 1
ATOM 2184 C C . LEU B 1 60 ? 5.273 9.93 -9.602 1 96.06 60 LEU B C 1
ATOM 2186 O O . LEU B 1 60 ? 4.379 10.18 -8.789 1 96.06 60 LEU B O 1
ATOM 2190 N N . VAL B 1 61 ? 5.828 10.867 -10.391 1 96.38 61 VAL B N 1
ATOM 2191 C CA . VAL B 1 61 ? 5.363 12.25 -10.352 1 96.38 61 VAL B CA 1
ATOM 2192 C C . VAL B 1 61 ? 5.156 12.758 -11.781 1 96.38 61 VAL B C 1
ATOM 2194 O O . VAL B 1 61 ? 5.777 12.258 -12.719 1 96.38 61 VAL B O 1
ATOM 2197 N N . ALA B 1 62 ? 4.293 13.625 -11.906 1 95 62 ALA B N 1
ATOM 2198 C CA . ALA B 1 62 ? 4.062 14.297 -13.18 1 95 62 ALA B CA 1
ATOM 2199 C C . ALA B 1 62 ? 3.961 15.812 -12.992 1 95 62 ALA B C 1
ATOM 2201 O O . ALA B 1 62 ? 3.475 16.281 -11.961 1 95 62 ALA B O 1
ATOM 2202 N N . ALA B 1 63 ? 4.406 16.484 -14 1 93.19 63 ALA B N 1
ATOM 2203 C CA . ALA B 1 63 ? 4.336 17.938 -13.992 1 93.19 63 ALA B CA 1
ATOM 2204 C C . ALA B 1 63 ? 3.082 18.438 -14.711 1 93.19 63 ALA B C 1
ATOM 2206 O O . ALA B 1 63 ? 2.697 17.891 -15.742 1 93.19 63 ALA B O 1
ATOM 2207 N N . GLU B 1 64 ? 2.404 19.281 -14.086 1 87.19 64 GLU B N 1
ATOM 2208 C CA . GLU B 1 64 ? 1.266 19.938 -14.719 1 87.19 64 GLU B CA 1
ATOM 2209 C C . GLU B 1 64 ? 1.474 21.453 -14.781 1 87.19 64 GLU B C 1
ATOM 2211 O O . GLU B 1 64 ? 2.033 22.047 -13.859 1 87.19 64 GLU B O 1
ATOM 2216 N N . ARG B 1 65 ? 1.046 22.016 -15.961 1 85.06 65 ARG B N 1
ATOM 2217 C CA . ARG B 1 65 ? 1.161 23.469 -16.125 1 85.06 65 ARG B CA 1
ATOM 2218 C C . ARG B 1 65 ? -0.081 24.172 -15.594 1 85.06 65 ARG B C 1
ATOM 2220 O O . ARG B 1 65 ? -1.206 23.75 -15.859 1 85.06 65 ARG B O 1
ATOM 2227 N N . ALA B 1 66 ? 0.059 25.031 -14.711 1 80.12 66 ALA B N 1
ATOM 2228 C CA . ALA B 1 66 ? -0.978 25.953 -14.273 1 80.12 66 ALA B CA 1
ATOM 2229 C C . ALA B 1 66 ? -0.57 27.406 -14.555 1 80.12 66 ALA B C 1
ATOM 2231 O O . ALA B 1 66 ? 0.161 28.016 -13.773 1 80.12 66 ALA B O 1
ATOM 2232 N N . GLY B 1 67 ? -1.163 28.016 -15.602 1 82.56 67 GLY B N 1
ATOM 2233 C CA . GLY B 1 67 ? -0.696 29.328 -16.031 1 82.56 67 GLY B CA 1
ATOM 2234 C C . GLY B 1 67 ? 0.771 29.344 -16.422 1 82.56 67 GLY B C 1
ATOM 2235 O O . GLY B 1 67 ? 1.199 28.562 -17.266 1 82.56 67 GLY B O 1
ATOM 2236 N N . ARG B 1 68 ? 1.603 30.219 -15.695 1 85 68 ARG B N 1
ATOM 2237 C CA . ARG B 1 68 ? 3.025 30.375 -15.977 1 85 68 ARG B CA 1
ATOM 2238 C C . ARG B 1 68 ? 3.861 29.453 -15.102 1 85 68 ARG B C 1
ATOM 2240 O O . ARG B 1 68 ? 5.086 29.406 -15.219 1 85 68 ARG B O 1
ATOM 2247 N N . HIS B 1 69 ? 3.26 28.672 -14.141 1 86.12 69 HIS B N 1
ATOM 2248 C CA . HIS B 1 69 ? 4 27.844 -13.195 1 86.12 69 HIS B CA 1
ATOM 2249 C C . HIS B 1 69 ? 3.781 26.359 -13.477 1 86.12 69 HIS B C 1
ATOM 2251 O O . HIS B 1 69 ? 2.758 25.984 -14.047 1 86.12 69 HIS B O 1
ATOM 2257 N N . ARG B 1 70 ? 4.875 25.641 -13.266 1 92.38 70 ARG B N 1
ATOM 2258 C CA . ARG B 1 70 ? 4.844 24.188 -13.336 1 92.38 70 ARG B CA 1
ATOM 2259 C C . ARG B 1 70 ? 4.766 23.578 -11.938 1 92.38 70 ARG B C 1
ATOM 2261 O O . ARG B 1 70 ? 5.531 23.938 -11.047 1 92.38 70 ARG B O 1
ATOM 2268 N N . TYR B 1 71 ? 3.758 22.766 -11.773 1 93.94 71 TYR B N 1
ATOM 2269 C CA . TYR B 1 71 ? 3.58 22.078 -10.492 1 93.94 71 TYR B CA 1
ATOM 2270 C C . TYR B 1 71 ? 3.705 20.578 -10.648 1 93.94 71 TYR B C 1
ATOM 2272 O O . TYR B 1 71 ? 3.303 20.016 -11.672 1 93.94 71 TYR B O 1
ATOM 2280 N N . TYR B 1 72 ? 4.254 19.984 -9.617 1 94.94 72 TYR B N 1
ATOM 2281 C CA . TYR B 1 72 ? 4.387 18.531 -9.602 1 94.94 72 TYR B CA 1
ATOM 2282 C C . TYR B 1 72 ? 3.371 17.906 -8.656 1 94.94 72 TYR B C 1
ATOM 2284 O O . TYR B 1 72 ? 3.059 18.469 -7.602 1 94.94 72 TYR B O 1
ATOM 2292 N N . ALA B 1 73 ? 2.922 16.781 -9.031 1 90.75 73 ALA B N 1
ATOM 2293 C CA . ALA B 1 73 ? 2.002 15.984 -8.227 1 90.75 73 ALA B CA 1
ATOM 2294 C C . ALA B 1 73 ? 2.242 14.492 -8.438 1 90.75 73 ALA B C 1
ATOM 2296 O O . ALA B 1 73 ? 2.904 14.102 -9.398 1 90.75 73 ALA B O 1
ATOM 2297 N N . ILE B 1 74 ? 1.774 13.695 -7.457 1 89.88 74 ILE B N 1
ATOM 2298 C CA . ILE B 1 74 ? 1.821 12.25 -7.676 1 89.88 74 ILE B CA 1
ATOM 2299 C C . ILE B 1 74 ? 0.977 11.883 -8.891 1 89.88 74 ILE B C 1
ATOM 2301 O O . ILE B 1 74 ? -0.036 12.531 -9.172 1 89.88 74 ILE B O 1
ATOM 2305 N N . THR B 1 75 ? 1.324 10.836 -9.625 1 87.19 75 THR B N 1
ATOM 2306 C CA . THR B 1 75 ? 0.735 10.516 -10.922 1 87.19 75 THR B CA 1
ATOM 2307 C C . THR B 1 75 ? -0.633 9.859 -10.75 1 87.19 75 THR B C 1
ATOM 2309 O O . THR B 1 75 ? -1.55 10.109 -11.531 1 87.19 75 THR B O 1
ATOM 2312 N N . THR B 1 76 ? -0.783 8.922 -9.781 1 79.38 76 THR B N 1
ATOM 2313 C CA . THR B 1 76 ? -2.01 8.148 -9.625 1 79.38 76 THR B CA 1
ATOM 2314 C C . THR B 1 76 ? -2.285 7.867 -8.148 1 79.38 76 THR B C 1
ATOM 2316 O O . THR B 1 76 ? -1.397 8.016 -7.305 1 79.38 76 THR B O 1
ATOM 2319 N N . GLY B 1 77 ? -3.5 7.465 -7.918 1 74.5 77 GLY B N 1
ATOM 2320 C CA . GLY B 1 77 ? -3.869 7.016 -6.586 1 74.5 77 GLY B CA 1
ATOM 2321 C C . GLY B 1 77 ? -3.082 5.805 -6.121 1 74.5 77 GLY B C 1
ATOM 2322 O O . GLY B 1 77 ? -2.805 5.656 -4.93 1 74.5 77 GLY B O 1
ATOM 2323 N N . ASP B 1 78 ? -2.73 5.012 -7.07 1 79.88 78 ASP B N 1
ATOM 2324 C CA . ASP B 1 78 ? -1.938 3.832 -6.746 1 79.88 78 ASP B CA 1
ATOM 2325 C C . ASP B 1 78 ? -0.569 4.223 -6.195 1 79.88 78 ASP B C 1
ATOM 2327 O O . ASP B 1 78 ? -0.055 3.578 -5.277 1 79.88 78 ASP B O 1
ATOM 2331 N N . VAL B 1 79 ? -0.044 5.273 -6.75 1 88.19 79 VAL B N 1
ATOM 2332 C CA . VAL B 1 79 ? 1.242 5.754 -6.258 1 88.19 79 VAL B CA 1
ATOM 2333 C C . VAL B 1 79 ? 1.089 6.266 -4.828 1 88.19 79 VAL B C 1
ATOM 2335 O O . VAL B 1 79 ? 1.896 5.941 -3.953 1 88.19 79 VAL B O 1
ATOM 2338 N N . ALA B 1 80 ? 0.048 6.973 -4.602 1 81.75 80 ALA B N 1
ATOM 2339 C CA . ALA B 1 80 ? -0.213 7.48 -3.254 1 81.75 80 ALA B CA 1
ATOM 2340 C C . ALA B 1 80 ? -0.345 6.336 -2.254 1 81.75 80 ALA B C 1
ATOM 2342 O O . ALA B 1 80 ? 0.223 6.391 -1.16 1 81.75 80 ALA B O 1
ATOM 2343 N N . ARG B 1 81 ? -1.034 5.355 -2.668 1 78.25 81 ARG B N 1
ATOM 2344 C CA . ARG B 1 81 ? -1.252 4.199 -1.808 1 78.25 81 ARG B CA 1
ATOM 2345 C C . ARG B 1 81 ? 0.06 3.473 -1.523 1 78.25 81 ARG B C 1
ATOM 2347 O O . ARG B 1 81 ? 0.286 3.004 -0.406 1 78.25 81 ARG B O 1
ATOM 2354 N N . ALA B 1 82 ? 0.866 3.355 -2.531 1 89.12 82 ALA B N 1
ATOM 2355 C CA . ALA B 1 82 ? 2.16 2.701 -2.352 1 89.12 82 ALA B CA 1
ATOM 2356 C C . ALA B 1 82 ? 3.035 3.477 -1.371 1 89.12 82 ALA B C 1
ATOM 2358 O O . ALA B 1 82 ? 3.682 2.885 -0.504 1 89.12 82 ALA B O 1
ATOM 2359 N N . ILE B 1 83 ? 3.018 4.773 -1.532 1 90 83 ILE B N 1
ATOM 2360 C CA . ILE B 1 83 ? 3.811 5.613 -0.64 1 90 83 ILE B CA 1
ATOM 2361 C C . ILE B 1 83 ? 3.283 5.492 0.788 1 90 83 ILE B C 1
ATOM 2363 O O . ILE B 1 83 ? 4.062 5.375 1.736 1 90 83 ILE B O 1
ATOM 2367 N N . GLU B 1 84 ? 2.033 5.48 0.938 1 80.88 84 GLU B N 1
ATOM 2368 C CA . GLU B 1 84 ? 1.416 5.316 2.252 1 80.88 84 GLU B CA 1
ATOM 2369 C C . GLU B 1 84 ? 1.806 3.984 2.883 1 80.88 84 GLU B C 1
ATOM 2371 O O . GLU B 1 84 ? 2.127 3.924 4.074 1 80.88 84 GLU B O 1
ATOM 2376 N N . ALA B 1 85 ? 1.691 2.969 2.102 1 83.44 85 ALA B N 1
ATOM 2377 C CA . ALA B 1 85 ? 2.037 1.64 2.6 1 83.44 85 ALA B CA 1
ATOM 2378 C C . ALA B 1 85 ? 3.516 1.562 2.971 1 83.44 85 ALA B C 1
ATOM 2380 O O . ALA B 1 85 ? 3.881 0.928 3.963 1 83.44 85 ALA B O 1
ATOM 2381 N N . LEU B 1 86 ? 4.387 2.188 2.195 1 91.06 86 LEU B N 1
ATOM 2382 C CA . LEU B 1 86 ? 5.816 2.232 2.49 1 91.06 86 LEU B CA 1
ATOM 2383 C C . LEU B 1 86 ? 6.078 2.996 3.783 1 91.06 86 LEU B C 1
ATOM 2385 O O . LEU B 1 86 ? 6.938 2.605 4.578 1 91.06 86 LEU B O 1
ATOM 2389 N N . GLN B 1 87 ? 5.363 4.012 3.943 1 85.88 87 GLN B N 1
ATOM 2390 C CA . GLN B 1 87 ? 5.523 4.816 5.152 1 85.88 87 GLN B CA 1
ATOM 2391 C C . GLN B 1 87 ? 5.191 4.004 6.398 1 85.88 87 GLN B C 1
ATOM 2393 O O . GLN B 1 87 ? 5.797 4.203 7.453 1 85.88 87 GLN B O 1
ATOM 2398 N N . ALA B 1 88 ? 4.27 3.156 6.262 1 80.94 88 ALA B N 1
ATOM 2399 C CA . ALA B 1 88 ? 3.834 2.342 7.395 1 80.94 88 ALA B CA 1
ATOM 2400 C C . ALA B 1 88 ? 4.957 1.429 7.879 1 80.94 88 ALA B C 1
ATOM 2402 O O . ALA B 1 88 ? 4.977 1.022 9.039 1 80.94 88 ALA B O 1
ATOM 2403 N N . ILE B 1 89 ? 5.891 1.137 6.996 1 87.75 89 ILE B N 1
ATOM 2404 C CA . ILE B 1 89 ? 6.918 0.176 7.383 1 87.75 89 ILE B CA 1
ATOM 2405 C C . ILE B 1 89 ? 8.273 0.877 7.48 1 87.75 89 ILE B C 1
ATOM 2407 O O . ILE B 1 89 ? 9.281 0.246 7.793 1 87.75 89 ILE B O 1
ATOM 2411 N N . ALA B 1 90 ? 8.32 2.158 7.156 1 90.88 90 ALA B N 1
ATOM 2412 C CA . ALA B 1 90 ? 9.555 2.932 7.207 1 90.88 90 ALA B CA 1
ATOM 2413 C C . ALA B 1 90 ? 9.898 3.322 8.641 1 90.88 90 ALA B C 1
ATOM 2415 O O . ALA B 1 90 ? 9.008 3.582 9.453 1 90.88 90 ALA B O 1
ATOM 2416 N N . PRO B 1 91 ? 11.203 3.297 8.906 1 87.81 91 PRO B N 1
ATOM 2417 C CA . PRO B 1 91 ? 11.602 3.752 10.242 1 87.81 91 PRO B CA 1
ATOM 2418 C C . PRO B 1 91 ? 11.391 5.25 10.438 1 87.81 91 PRO B C 1
ATOM 2420 O O . PRO B 1 91 ? 11.344 6.004 9.461 1 87.81 91 PRO B O 1
ATOM 2423 N N . GLY B 1 92 ? 11.25 5.617 11.625 1 83 92 GLY B N 1
ATOM 2424 C CA . GLY B 1 92 ? 11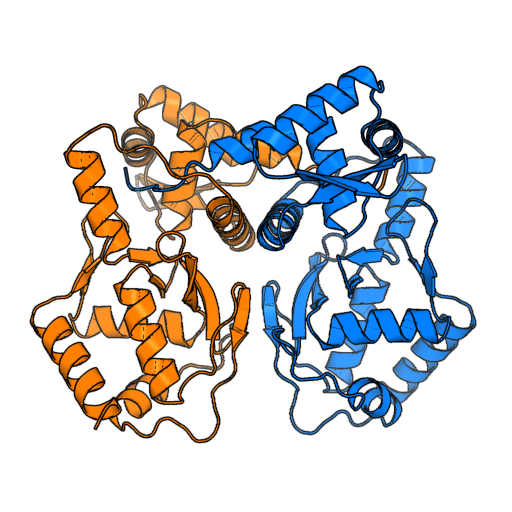.188 7.035 11.945 1 83 92 GLY B CA 1
ATOM 2425 C C . GLY B 1 92 ? 12.484 7.77 11.68 1 83 92 GLY B C 1
ATOM 2426 O O . GLY B 1 92 ? 13.562 7.168 11.719 1 83 92 GLY B O 1
ATOM 2427 N N . ILE B 1 93 ? 12.406 9.008 11.32 1 77.88 93 ILE B N 1
ATOM 2428 C CA . ILE B 1 93 ? 13.586 9.852 11.172 1 77.88 93 ILE B CA 1
ATOM 2429 C C . ILE B 1 93 ? 13.992 10.422 12.523 1 77.88 93 ILE B C 1
ATOM 2431 O O . ILE B 1 93 ? 13.172 11.016 13.227 1 77.88 93 ILE B O 1
ATOM 2435 N N . PRO B 1 94 ? 15.234 10.164 12.844 1 73.88 94 PRO B N 1
ATOM 2436 C CA . PRO B 1 94 ? 15.672 10.734 14.125 1 73.88 94 PRO B CA 1
ATOM 2437 C C . PRO B 1 94 ? 15.547 12.25 14.172 1 73.88 94 PRO B C 1
ATOM 2439 O O . PRO B 1 94 ? 15.797 12.93 13.164 1 73.88 94 PRO B O 1
ATOM 2442 N N . VAL B 1 95 ? 15.031 12.844 15.25 1 70.06 95 VAL B N 1
ATOM 2443 C CA . VAL B 1 95 ? 14.867 14.273 15.477 1 70.06 95 VAL B CA 1
ATOM 2444 C C . VAL B 1 95 ? 16.203 14.891 15.867 1 70.06 95 VAL B C 1
ATOM 2446 O O . VAL B 1 95 ? 16.828 14.477 16.844 1 70.06 95 VAL B O 1
ATOM 2449 N N . ARG B 1 96 ? 16.844 15.766 14.961 1 73.94 96 ARG B N 1
ATOM 2450 C CA . ARG B 1 96 ? 18.188 16.297 15.227 1 73.94 96 ARG B CA 1
ATOM 2451 C C . ARG B 1 96 ? 18.109 17.766 15.625 1 73.94 96 ARG B C 1
ATOM 2453 O O . ARG B 1 96 ? 19.125 18.359 16.016 1 73.94 96 ARG B O 1
ATOM 2460 N N . SER B 1 97 ? 17.016 18.391 15.453 1 78.31 97 SER B N 1
ATOM 2461 C CA . SER B 1 97 ? 16.891 19.797 15.805 1 78.31 97 SER B CA 1
ATOM 2462 C C . SER B 1 97 ? 15.594 20.062 16.562 1 78.31 97 SER B C 1
ATOM 2464 O O . SER B 1 97 ? 14.68 19.234 16.547 1 78.31 97 SER B O 1
ATOM 2466 N N . LEU B 1 98 ? 15.648 21.281 17.281 1 78.56 98 LEU B N 1
ATOM 2467 C CA . LEU B 1 98 ? 14.453 21.672 18 1 78.56 98 LEU B CA 1
ATOM 2468 C C . LEU B 1 98 ? 13.289 21.922 17.047 1 78.56 98 LEU B C 1
ATOM 2470 O O . LEU B 1 98 ? 12.141 21.578 17.359 1 78.56 98 LEU B O 1
ATOM 2474 N N . LYS B 1 99 ? 13.633 22.5 15.992 1 77.5 99 LYS B N 1
ATOM 2475 C CA . LYS B 1 99 ? 12.609 22.75 14.984 1 77.5 99 LYS B CA 1
ATOM 2476 C C . LYS B 1 99 ? 12 21.453 14.477 1 77.5 99 LYS B C 1
ATOM 2478 O O . LYS B 1 99 ? 10.773 21.328 14.367 1 77.5 99 LYS B O 1
ATOM 2483 N N . GLN B 1 100 ? 12.875 20.484 14.156 1 74.56 100 GLN B N 1
ATOM 2484 C CA . GLN B 1 100 ? 12.398 19.188 13.719 1 74.56 100 GLN B CA 1
ATOM 2485 C C . GLN B 1 100 ? 11.547 18.516 14.797 1 74.56 100 GLN B C 1
ATOM 2487 O O . GLN B 1 100 ? 10.547 17.859 14.484 1 74.56 100 GLN B O 1
ATOM 2492 N N . ASP B 1 101 ? 11.969 18.75 15.984 1 80.94 101 ASP B N 1
ATOM 2493 C CA . ASP B 1 101 ? 11.219 18.172 17.094 1 80.94 101 ASP B CA 1
ATOM 2494 C C . ASP B 1 101 ? 9.828 18.781 17.203 1 80.94 101 ASP B C 1
ATOM 2496 O O . ASP B 1 101 ? 8.844 18.062 17.438 1 80.94 101 ASP B O 1
ATOM 2500 N N . ARG B 1 102 ? 9.766 20.062 17 1 83.5 102 ARG B N 1
ATOM 2501 C CA . ARG B 1 102 ? 8.484 20.75 17.094 1 83.5 102 ARG B CA 1
ATOM 2502 C C . ARG B 1 102 ? 7.543 20.328 15.977 1 83.5 102 ARG B C 1
ATOM 2504 O O . ARG B 1 102 ? 6.348 20.125 16.203 1 83.5 102 ARG B O 1
ATOM 2511 N N . ILE B 1 103 ? 8.07 20.219 14.82 1 79.5 103 ILE B N 1
ATOM 2512 C CA . ILE B 1 103 ? 7.27 19.797 13.68 1 79.5 103 ILE B CA 1
ATOM 2513 C C . ILE B 1 103 ? 6.789 18.359 13.883 1 79.5 103 ILE B C 1
ATOM 2515 O O . ILE B 1 103 ? 5.621 18.047 13.625 1 79.5 103 ILE B O 1
ATOM 2519 N N . GLY B 1 104 ? 7.734 17.547 14.312 1 81.38 104 GLY B N 1
ATOM 2520 C CA . GLY B 1 104 ? 7.367 16.172 14.633 1 81.38 104 GLY B CA 1
ATOM 2521 C C . GLY B 1 104 ? 6.242 16.078 15.641 1 81.38 104 GLY B C 1
ATOM 2522 O O . GLY B 1 104 ? 5.312 15.289 15.477 1 81.38 104 GLY B O 1
ATOM 2523 N N . GLU B 1 105 ? 6.379 16.906 16.656 1 86.75 105 GLU B N 1
ATOM 2524 C CA . GLU B 1 105 ? 5.348 16.938 17.688 1 86.75 105 GLU B CA 1
ATOM 2525 C C . GLU B 1 105 ? 4.012 17.406 17.109 1 86.75 105 GLU B C 1
ATOM 2527 O O . GLU B 1 105 ? 2.959 16.875 17.469 1 86.75 105 GLU B O 1
ATOM 2532 N N . ALA B 1 106 ? 4.086 18.375 16.297 1 88.38 106 ALA B N 1
ATOM 2533 C CA . ALA B 1 106 ? 2.875 18.891 15.664 1 88.38 106 ALA B CA 1
ATOM 2534 C C . ALA B 1 106 ? 2.195 17.828 14.812 1 88.38 106 ALA B C 1
ATOM 2536 O O . ALA B 1 106 ? 0.975 17.656 14.867 1 88.38 106 ALA B O 1
ATOM 2537 N N . LEU B 1 107 ? 2.99 17.094 14.125 1 84.62 107 LEU B N 1
ATOM 2538 C CA . LEU B 1 107 ? 2.477 16.031 13.258 1 84.62 107 LEU B CA 1
ATOM 2539 C C . LEU B 1 107 ? 1.887 14.891 14.078 1 84.62 107 LEU B C 1
ATOM 2541 O O . LEU B 1 107 ? 0.892 14.281 13.68 1 84.62 107 LEU B O 1
ATOM 2545 N N . ARG B 1 108 ? 2.486 14.656 15.172 1 87.94 108 ARG B N 1
ATOM 2546 C CA . ARG B 1 108 ? 1.969 13.625 16.062 1 87.94 108 ARG B CA 1
ATOM 2547 C C . ARG B 1 108 ? 0.625 14.031 16.656 1 87.94 108 ARG B C 1
ATOM 2549 O O . ARG B 1 108 ? -0.278 13.203 16.781 1 87.94 108 ARG B O 1
ATOM 2556 N N . THR B 1 109 ? 0.512 15.281 16.938 1 92.5 109 THR B N 1
ATOM 2557 C CA . THR B 1 109 ? -0.708 15.797 17.547 1 92.5 109 THR B CA 1
ATOM 2558 C C . THR B 1 109 ? -1.874 15.734 16.562 1 92.5 109 THR B C 1
ATOM 2560 O O . THR B 1 109 ? -2.977 15.32 16.922 1 92.5 109 THR B O 1
ATOM 2563 N N . GLY B 1 110 ? -1.627 16.219 15.406 1 92.81 110 GLY B N 1
ATOM 2564 C CA . GLY B 1 110 ? -2.637 16.188 14.359 1 92.81 110 GLY B CA 1
ATOM 2565 C C . GLY B 1 110 ? -2.07 16.453 12.977 1 92.81 110 GLY B C 1
ATOM 2566 O O . GLY B 1 110 ? -1.195 17.312 12.812 1 92.81 110 GLY B O 1
ATOM 2567 N N . ARG B 1 111 ? -2.553 15.742 11.984 1 87.81 111 ARG B N 1
ATOM 2568 C CA . ARG B 1 111 ? -2.131 15.938 10.602 1 87.81 111 ARG B CA 1
ATOM 2569 C C . ARG B 1 111 ? -3.182 15.406 9.625 1 87.81 111 ARG B C 1
ATOM 2571 O O . ARG B 1 111 ? -4.109 14.703 10.031 1 87.81 111 ARG B O 1
ATOM 2578 N N . THR B 1 112 ? -2.982 15.812 8.391 1 83.88 112 THR B N 1
ATOM 2579 C CA . THR B 1 112 ? -3.783 15.18 7.352 1 83.88 112 THR B CA 1
ATOM 2580 C C . THR B 1 112 ? -3.041 13.984 6.754 1 83.88 112 THR B C 1
ATOM 2582 O O . THR B 1 112 ? -1.818 14.016 6.609 1 83.88 112 THR B O 1
ATOM 2585 N N . CYS B 1 113 ? -3.711 12.945 6.555 1 78.69 113 CYS B N 1
ATOM 2586 C CA . CYS B 1 113 ? -3.27 11.781 5.785 1 78.69 113 CYS B CA 1
ATOM 2587 C C . CYS B 1 113 ? -4.082 11.633 4.508 1 78.69 113 CYS B C 1
ATOM 2589 O O . CYS B 1 113 ? -5.141 11.008 4.508 1 78.69 113 CYS B O 1
ATOM 2591 N N . TYR B 1 114 ? -3.553 12.195 3.521 1 74.25 114 TYR B N 1
ATOM 2592 C CA . TYR B 1 114 ? -4.234 12.312 2.236 1 74.25 114 TYR B CA 1
ATOM 2593 C C . TYR B 1 114 ? -5.492 13.164 2.363 1 74.25 114 TYR B C 1
ATOM 2595 O O . TYR B 1 114 ? -5.414 14.391 2.455 1 74.25 114 TYR B O 1
ATOM 2603 N N . ASP B 1 115 ? -6.668 12.477 2.498 1 75.62 115 ASP B N 1
ATOM 2604 C CA . ASP B 1 115 ? -7.902 13.25 2.557 1 75.62 115 ASP B CA 1
ATOM 2605 C C . ASP B 1 115 ? -8.656 12.992 3.863 1 75.62 115 ASP B C 1
ATOM 2607 O O . ASP B 1 115 ? -9.883 13.039 3.896 1 75.62 115 ASP B O 1
ATOM 2611 N N . HIS B 1 116 ? -7.867 12.711 4.938 1 86.38 116 HIS B N 1
ATOM 2612 C CA . HIS B 1 116 ? -8.5 12.461 6.23 1 86.38 116 HIS B CA 1
ATOM 2613 C C . HIS B 1 116 ? -7.578 12.852 7.379 1 86.38 116 HIS B C 1
ATOM 2615 O O . HIS B 1 116 ? -6.402 13.156 7.164 1 86.38 116 HIS B O 1
ATOM 2621 N N . LEU B 1 117 ? -8.172 12.914 8.617 1 89.12 117 LEU B N 1
ATOM 2622 C CA . LEU B 1 117 ? -7.422 13.32 9.797 1 89.12 117 LEU B CA 1
ATOM 2623 C C . LEU B 1 117 ? -6.602 12.164 10.344 1 89.12 117 LEU B C 1
ATOM 2625 O O . LEU B 1 117 ? -7.055 11.016 10.344 1 89.12 117 LEU B O 1
ATOM 2629 N N . ALA B 1 118 ? -5.438 12.445 10.82 1 89.81 118 ALA B N 1
ATOM 2630 C CA . ALA B 1 118 ? -4.531 11.484 11.445 1 89.81 118 ALA B CA 1
ATOM 2631 C C . ALA B 1 118 ? -3.871 12.086 12.688 1 89.81 118 ALA B C 1
ATOM 2633 O O . ALA B 1 118 ? -4.305 13.117 13.195 1 89.81 118 ALA B O 1
ATOM 2634 N N . GLY B 1 119 ? -2.877 11.336 13.219 1 90.06 119 GLY B N 1
ATOM 2635 C CA . GLY B 1 119 ? -2.305 11.773 14.484 1 90.06 119 GLY B CA 1
ATOM 2636 C C . GLY B 1 119 ? -3.227 11.539 15.664 1 90.06 119 GLY B C 1
ATOM 2637 O O . GLY B 1 119 ? -4.246 10.859 15.539 1 90.06 119 GLY B O 1
ATOM 2638 N N . ASP B 1 120 ? -2.842 12.141 16.766 1 93.88 120 ASP B N 1
ATOM 2639 C CA . ASP B 1 120 ? -3.652 12.016 17.969 1 93.88 120 ASP B CA 1
ATOM 2640 C C . ASP B 1 120 ? -5.086 12.477 17.719 1 93.88 120 ASP B C 1
ATOM 2642 O O . ASP B 1 120 ? -6.035 11.867 18.219 1 93.88 120 ASP B O 1
ATOM 2646 N N . LEU B 1 121 ? -5.195 13.531 16.953 1 94.5 121 LEU B N 1
ATOM 2647 C CA . LEU B 1 121 ? -6.52 14.047 16.625 1 94.5 121 LEU B CA 1
ATOM 2648 C C . LEU B 1 121 ? -7.328 13.031 15.836 1 94.5 121 LEU B C 1
ATOM 2650 O O . LEU B 1 121 ? -8.492 12.773 16.141 1 94.5 121 LEU B O 1
ATOM 2654 N N . GLY B 1 122 ? -6.703 12.477 14.766 1 93.62 122 GLY B N 1
ATOM 2655 C CA . GLY B 1 122 ? -7.375 11.453 13.984 1 93.62 122 GLY B CA 1
ATOM 2656 C C . GLY B 1 122 ? -7.781 10.242 14.812 1 93.62 122 GLY B C 1
ATOM 2657 O O . GLY B 1 122 ? -8.875 9.703 14.633 1 93.62 122 GLY B O 1
ATOM 2658 N N . LEU B 1 123 ? -6.938 9.891 15.703 1 93.25 123 LEU B N 1
ATOM 2659 C CA . LEU B 1 123 ? -7.211 8.758 16.578 1 93.25 123 LEU B CA 1
ATOM 2660 C C . LEU B 1 123 ? -8.344 9.07 17.547 1 93.25 123 LEU B C 1
ATOM 2662 O O . LEU B 1 123 ? -9.211 8.227 17.781 1 93.25 123 LEU B O 1
ATOM 2666 N N . ARG B 1 124 ? -8.273 10.219 18.078 1 92.38 124 ARG B N 1
ATOM 2667 C CA . ARG B 1 124 ? -9.305 10.664 19 1 92.38 124 ARG B CA 1
ATOM 2668 C C . ARG B 1 124 ? -10.68 10.648 18.328 1 92.38 124 ARG B C 1
ATOM 2670 O O . ARG B 1 124 ? -11.656 10.195 18.922 1 92.38 124 ARG B O 1
ATOM 2677 N N . VAL B 1 125 ? -10.742 11.18 17.172 1 89.62 125 VAL B N 1
ATOM 2678 C CA . VAL B 1 125 ? -11.984 11.211 16.406 1 89.62 125 VAL B CA 1
ATOM 2679 C C . VAL B 1 125 ? -12.445 9.781 16.125 1 89.62 125 VAL B C 1
ATOM 2681 O O . VAL B 1 125 ? -13.633 9.469 16.25 1 89.62 125 VAL B O 1
ATOM 2684 N N . THR B 1 126 ? -11.492 8.977 15.742 1 89.12 126 THR B N 1
ATOM 2685 C CA . THR B 1 126 ? -11.805 7.578 15.469 1 89.12 126 THR B CA 1
ATOM 2686 C C . THR B 1 126 ? -12.398 6.902 16.703 1 89.12 126 THR B C 1
ATOM 2688 O O . THR B 1 126 ? -13.43 6.23 16.609 1 89.12 126 THR B O 1
ATOM 2691 N N . ASP B 1 127 ? -11.75 7.074 17.797 1 87.38 127 ASP B N 1
ATOM 2692 C CA . ASP B 1 127 ? -12.219 6.484 19.047 1 87.38 127 ASP B CA 1
ATOM 2693 C C . ASP B 1 127 ? -13.641 6.945 19.375 1 87.38 127 ASP B C 1
ATOM 2695 O O . ASP B 1 127 ? -14.469 6.152 19.828 1 87.38 127 ASP B O 1
ATOM 2699 N N . LEU B 1 128 ? -13.852 8.156 19.203 1 82.31 128 LEU B N 1
ATOM 2700 C CA . LEU B 1 128 ? -15.172 8.727 19.453 1 82.31 128 LEU B CA 1
ATOM 2701 C C . LEU B 1 128 ? -16.234 8.07 18.578 1 82.31 128 LEU B C 1
ATOM 2703 O O . LEU B 1 128 ? -17.328 7.742 19.047 1 82.31 128 LEU B O 1
ATOM 2707 N N . LEU B 1 129 ? -15.93 7.934 17.312 1 80.69 129 LEU B N 1
ATOM 2708 C CA . LEU B 1 129 ? -16.875 7.332 16.375 1 80.69 129 LEU B CA 1
ATOM 2709 C C . LEU B 1 129 ? -17.172 5.891 16.766 1 80.69 129 LEU B C 1
ATOM 2711 O O . LEU B 1 129 ? -18.312 5.434 16.641 1 80.69 129 LEU B O 1
ATOM 2715 N N . VAL B 1 130 ? -16.156 5.195 17.188 1 80.88 130 VAL B N 1
ATOM 2716 C CA . VAL B 1 130 ? -16.328 3.809 17.594 1 80.88 130 VAL B CA 1
ATOM 2717 C C . VAL B 1 130 ? -17.188 3.756 18.859 1 80.88 130 VAL B C 1
ATOM 2719 O O . VAL B 1 130 ? -18.125 2.957 18.953 1 80.88 130 VAL B O 1
ATOM 2722 N N . ARG B 1 131 ? -16.859 4.574 19.781 1 77.44 131 ARG B N 1
ATOM 2723 C CA . ARG B 1 131 ? -17.609 4.617 21.047 1 77.44 131 ARG B CA 1
ATOM 2724 C C . ARG B 1 131 ? -19.078 4.961 20.797 1 77.44 131 ARG B C 1
ATOM 2726 O O . ARG B 1 131 ? -19.953 4.453 21.5 1 77.44 131 ARG B O 1
ATOM 2733 N N . GLU B 1 132 ? -19.312 5.727 19.781 1 73 132 GLU B N 1
ATOM 2734 C CA . GLU B 1 132 ? -20.672 6.176 19.484 1 73 132 GLU B CA 1
ATOM 2735 C C . GLU 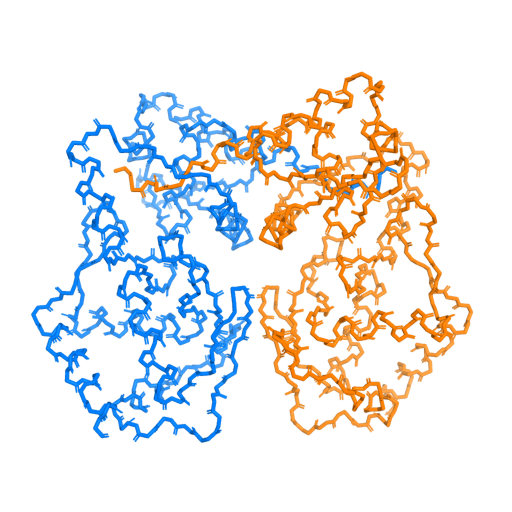B 1 132 ? -21.406 5.156 18.625 1 73 132 GLU B C 1
ATOM 2737 O O . GLU B 1 132 ? -22.578 5.363 18.266 1 73 132 GLU B O 1
ATOM 2742 N N . GLY B 1 133 ? -20.672 4.164 18.25 1 70.5 133 GLY B N 1
ATOM 2743 C CA . GLY B 1 133 ? -21.312 3.109 17.484 1 70.5 133 GLY B CA 1
ATOM 2744 C C . GLY B 1 133 ? -21.469 3.463 16.016 1 70.5 133 GLY B C 1
ATOM 2745 O O . GLY B 1 133 ? -22.312 2.881 15.32 1 70.5 133 GLY B O 1
ATOM 2746 N N . VAL B 1 134 ? -20.828 4.457 15.586 1 67.75 134 VAL B N 1
ATOM 2747 C CA . VAL B 1 134 ? -20.859 4.855 14.18 1 67.75 134 VAL B CA 1
ATOM 2748 C C . VAL B 1 134 ? -20.016 3.887 13.352 1 67.75 134 VAL B C 1
ATOM 2750 O O . VAL B 1 134 ? -20.359 3.586 12.203 1 67.75 134 VAL B O 1
ATOM 2753 N N . LEU B 1 135 ? -18.906 3.488 14.016 1 74.38 135 LEU B N 1
ATOM 2754 C CA . LEU B 1 135 ? -17.953 2.59 13.359 1 74.38 135 LEU B CA 1
ATOM 2755 C C . LEU B 1 135 ? -17.641 1.399 14.258 1 74.38 135 LEU B C 1
ATOM 2757 O O . LEU B 1 135 ? -17.547 1.541 15.477 1 74.38 135 LEU B O 1
ATOM 2761 N N . ALA B 1 136 ? -17.516 0.286 13.664 1 76.62 136 ALA B N 1
ATOM 2762 C CA . ALA B 1 136 ? -16.844 -0.814 14.352 1 76.62 136 ALA B CA 1
ATOM 2763 C C . ALA B 1 136 ? -15.352 -0.555 14.477 1 76.62 136 ALA B C 1
ATOM 2765 O O . ALA B 1 136 ? -14.797 0.291 13.766 1 76.62 136 ALA B O 1
ATOM 2766 N N . PRO B 1 137 ? -14.758 -1.165 15.406 1 80.94 137 PRO B N 1
ATOM 2767 C CA . PRO B 1 137 ? -13.297 -1.013 15.492 1 80.94 137 PRO B CA 1
ATOM 2768 C C . PRO B 1 137 ? -12.602 -1.234 14.156 1 80.94 137 PRO B C 1
ATOM 2770 O O . PRO B 1 137 ? -12.945 -2.172 13.422 1 80.94 137 PRO B O 1
ATOM 2773 N N . LEU B 1 138 ? -11.711 -0.316 13.836 1 81.44 138 LEU B N 1
ATOM 2774 C CA . LEU B 1 138 ? -11.055 -0.325 12.531 1 81.44 138 LEU B CA 1
ATOM 2775 C C . LEU B 1 138 ? -9.852 -1.259 12.539 1 81.44 138 LEU B C 1
ATOM 2777 O O . LEU B 1 138 ? -9.234 -1.478 13.586 1 81.44 138 LEU B O 1
ATOM 2781 N N . ARG B 1 139 ? -9.594 -1.784 11.438 1 78 139 ARG B N 1
ATOM 2782 C CA . ARG B 1 139 ? -8.352 -2.494 11.141 1 78 139 ARG B CA 1
ATOM 2783 C C . ARG B 1 139 ? -7.609 -1.843 9.984 1 78 139 ARG B C 1
ATOM 2785 O O . ARG B 1 139 ? -8.227 -1.398 9.016 1 78 139 ARG B O 1
ATOM 2792 N N . VAL B 1 140 ? -6.281 -1.781 10.164 1 72.75 140 VAL B N 1
ATOM 2793 C CA . VAL B 1 140 ? -5.457 -1.106 9.164 1 72.75 140 VAL B CA 1
ATOM 2794 C C . VAL B 1 140 ? -5.703 -1.722 7.793 1 72.75 140 VAL B C 1
ATOM 2796 O O . VAL B 1 140 ? -5.637 -2.941 7.629 1 72.75 140 VAL B O 1
ATOM 2799 N N . GLY B 1 141 ? -6.023 -0.812 6.93 1 68.25 141 GLY B N 1
ATOM 2800 C CA . GLY B 1 141 ? -6.168 -1.216 5.539 1 68.25 141 GLY B CA 1
ATOM 2801 C C . GLY B 1 141 ? -7.504 -1.876 5.246 1 68.25 141 GLY B C 1
ATOM 2802 O O . GLY B 1 141 ? -7.812 -2.178 4.09 1 68.25 141 GLY B O 1
ATOM 2803 N N . GLU B 1 142 ? -8.289 -2.025 6.27 1 67.62 142 GLU B N 1
ATOM 2804 C CA . GLU B 1 142 ? -9.539 -2.756 6.098 1 67.62 142 GLU B CA 1
ATOM 2805 C C . GLU B 1 142 ? -10.734 -1.812 6.117 1 67.62 142 GLU B C 1
ATOM 2807 O O . GLU B 1 142 ? -10.773 -0.861 6.902 1 67.62 142 GLU B O 1
ATOM 2812 N N . PRO B 1 143 ? -11.648 -2.08 5.223 1 63.59 143 PRO B N 1
ATOM 2813 C CA . PRO B 1 143 ? -12.867 -1.271 5.281 1 63.59 143 PRO B CA 1
ATOM 2814 C C . PRO B 1 143 ? -13.742 -1.599 6.488 1 63.59 143 PRO B C 1
ATOM 2816 O O . PRO B 1 143 ? -13.617 -2.682 7.066 1 63.59 143 PRO B O 1
ATOM 2819 N N . ALA B 1 144 ? -14.414 -0.66 6.98 1 65.25 144 ALA B N 1
ATOM 2820 C CA . ALA B 1 144 ? -15.391 -0.813 8.055 1 65.25 144 ALA B CA 1
ATOM 2821 C C . ALA B 1 144 ? -16.766 -0.293 7.633 1 65.25 144 ALA B C 1
ATOM 2823 O O . ALA B 1 144 ? -16.859 0.723 6.938 1 65.25 144 ALA B O 1
ATOM 2824 N N . GLU B 1 145 ? -17.766 -1.151 7.855 1 62.41 145 GLU B N 1
ATOM 2825 C CA . GLU B 1 145 ? -19.141 -0.746 7.598 1 62.41 145 GLU B CA 1
ATOM 2826 C C . GLU B 1 145 ? -19.703 0.07 8.758 1 62.41 145 GLU B C 1
ATOM 2828 O O . GLU B 1 145 ? -19.188 0.013 9.875 1 62.41 145 GLU B O 1
ATOM 2833 N N . PRO B 1 146 ? -20.734 0.854 8.234 1 57.94 146 PRO B N 1
ATOM 2834 C CA . PRO B 1 146 ? -21.422 1.529 9.344 1 57.94 146 PRO B CA 1
ATOM 2835 C C . PRO B 1 146 ? -21.953 0.556 10.391 1 57.94 146 PRO B C 1
ATOM 2837 O O . PRO B 1 146 ? -22.391 -0.547 10.055 1 57.94 146 PRO B O 1
ATOM 2840 N N . ALA B 1 147 ? -21.672 0.83 11.648 1 57.81 147 ALA B N 1
ATOM 2841 C CA . ALA B 1 147 ? -22.266 0.016 12.695 1 57.81 147 ALA B CA 1
ATOM 2842 C C . ALA B 1 147 ? -23.781 0.25 12.781 1 57.81 147 ALA B C 1
ATOM 2844 O O . ALA B 1 147 ? -24.25 1.354 12.508 1 57.81 147 ALA B O 1
ATOM 2845 N N . ASP B 1 148 ? -24.625 -0.755 12.492 1 54.16 148 ASP B N 1
ATOM 2846 C CA . ASP B 1 148 ? -26.062 -0.659 12.758 1 54.16 148 ASP B CA 1
ATOM 2847 C C . ASP B 1 148 ? -26.375 -0.939 14.227 1 54.16 148 ASP B C 1
ATOM 2849 O O . ASP B 1 148 ? -25.797 -1.86 14.82 1 54.16 148 ASP B O 1
ATOM 2853 N N . PRO B 1 149 ? -27.422 -0.028 14.938 1 48.47 149 PRO B N 1
ATOM 2854 C CA . PRO B 1 149 ? -28.094 1.167 14.414 1 48.47 149 PRO B CA 1
ATOM 2855 C C . PRO B 1 149 ? -27.172 2.381 14.359 1 48.47 149 PRO B C 1
ATOM 2857 O O . PRO B 1 149 ? -26.109 2.391 15.008 1 48.47 149 PRO B O 1
ATOM 2860 N N . LEU B 1 150 ? -27.562 3.455 13.578 1 49.59 150 LEU B N 1
ATOM 2861 C CA . LEU B 1 150 ? -26.844 4.723 13.484 1 49.59 150 LEU B CA 1
ATOM 2862 C C . LEU B 1 150 ? -26.547 5.285 14.867 1 49.59 150 LEU B C 1
ATOM 2864 O O . LEU B 1 150 ? -27.281 5.016 15.82 1 49.59 150 LEU B O 1
ATOM 2868 N N . PRO B 1 151 ? -25.531 6.07 15.109 1 49.56 151 PRO B N 1
ATOM 2869 C CA . PRO B 1 151 ? -24.938 6.586 16.344 1 49.56 151 PRO B CA 1
ATOM 2870 C C . PRO B 1 151 ? -25.969 7.195 17.281 1 49.56 151 PRO B C 1
ATOM 2872 O O . PRO B 1 151 ? -26.969 7.766 16.828 1 49.56 151 PRO B O 1
ATOM 2875 N N . ARG B 1 152 ? -25.969 6.961 18.469 1 51.88 152 ARG B N 1
ATOM 2876 C CA . ARG B 1 152 ? -26.781 7.512 19.547 1 51.88 152 ARG B CA 1
ATOM 2877 C C . ARG B 1 152 ? -26.734 9.039 19.547 1 51.88 152 ARG B C 1
ATOM 2879 O O . ARG B 1 152 ? -27.766 9.695 19.766 1 51.88 152 ARG B O 1
ATOM 2886 N N . SER B 1 153 ? -25.547 9.57 19.281 1 46.09 153 SER B N 1
ATOM 2887 C CA . SER B 1 153 ? -25.406 11.023 19.391 1 46.09 153 SER B CA 1
ATOM 2888 C C . SER B 1 153 ? -25.938 11.727 18.141 1 46.09 153 SER B C 1
ATOM 2890 O O . SER B 1 153 ? -25.562 11.383 17.016 1 46.09 153 SER B O 1
ATOM 2892 N N . GLU B 1 154 ? -26.891 12.562 18.375 1 50.44 154 GLU B N 1
ATOM 2893 C CA . GLU B 1 154 ? -27.469 13.367 17.297 1 50.44 154 GLU B CA 1
ATOM 2894 C C . GLU B 1 154 ? -26.375 14.117 16.531 1 50.44 154 GLU B C 1
ATOM 2896 O O . GLU B 1 154 ? -26.469 14.273 15.32 1 50.44 154 GLU B O 1
ATOM 2901 N N . THR B 1 155 ? -25.406 14.562 17.141 1 44.56 155 THR B N 1
ATOM 2902 C CA . THR B 1 155 ? -24.312 15.305 16.531 1 44.56 155 THR B CA 1
ATOM 2903 C C . THR B 1 155 ? -23.531 14.414 15.57 1 44.56 155 THR B C 1
ATOM 2905 O O . THR B 1 155 ? -23.266 14.805 14.43 1 44.56 155 THR B O 1
ATOM 2908 N N . VAL B 1 156 ? -23.297 13.312 16.125 1 47.53 156 VAL B N 1
ATOM 2909 C CA . VAL B 1 156 ? -22.531 12.398 15.281 1 47.53 156 VAL B CA 1
ATOM 2910 C C . VAL B 1 156 ? -23.391 11.961 14.094 1 47.53 156 VAL B C 1
ATOM 2912 O O . VAL B 1 156 ? -22.891 11.859 12.969 1 47.53 156 VAL B O 1
ATOM 2915 N N . ARG B 1 157 ? -24.656 11.695 14.445 1 51.59 157 ARG B N 1
ATOM 2916 C CA . ARG B 1 157 ? -25.578 11.344 13.367 1 51.59 157 ARG B CA 1
ATOM 2917 C C . ARG B 1 157 ? -25.625 12.445 12.305 1 51.59 157 ARG B C 1
ATOM 2919 O O . ARG B 1 157 ? -25.656 12.156 11.109 1 51.59 157 ARG B O 1
ATOM 2926 N N . SER B 1 158 ? -25.641 13.68 12.719 1 52.25 158 SER B N 1
ATOM 2927 C CA . SER B 1 158 ? -25.703 14.805 11.797 1 52.25 158 SER B CA 1
ATOM 2928 C C . SER B 1 158 ? -24.453 14.883 10.938 1 52.25 158 SER B C 1
ATOM 2930 O O . SER B 1 158 ? -24.516 15.289 9.773 1 52.25 158 SER B O 1
ATOM 2932 N N . TRP B 1 159 ? -23.344 14.547 11.602 1 48.09 159 TRP B N 1
ATOM 2933 C CA . TRP B 1 159 ? -22.078 14.547 10.867 1 48.09 159 TRP B CA 1
ATOM 2934 C C . TRP B 1 159 ? -22.125 13.555 9.711 1 48.09 159 TRP B C 1
ATOM 2936 O O . TRP B 1 159 ? -21.562 13.812 8.641 1 48.09 159 TRP B O 1
ATOM 2946 N N . LEU B 1 160 ? -22.781 12.438 9.977 1 47.34 160 LEU B N 1
ATOM 2947 C CA . LEU B 1 160 ? -22.734 11.297 9.078 1 47.34 160 LEU B CA 1
ATOM 2948 C C . LEU B 1 160 ? -23.828 11.383 8.023 1 47.34 160 LEU B C 1
ATOM 2950 O O . LEU B 1 160 ? -23.688 10.836 6.93 1 47.34 160 LEU B O 1
ATOM 2954 N N . LEU B 1 161 ? -25.062 11.75 8.43 1 42.44 161 LEU B N 1
ATOM 2955 C CA . LEU B 1 161 ? -26.188 11.844 7.512 1 42.44 161 LEU B CA 1
ATOM 2956 C C . LEU B 1 161 ? -25.859 12.742 6.328 1 42.44 161 LEU B C 1
ATOM 2958 O O . LEU B 1 161 ? -26.562 12.734 5.32 1 42.44 161 LEU B O 1
ATOM 2962 N N . THR B 1 162 ? -24.969 13.492 6.559 1 40.56 162 THR B N 1
ATOM 2963 C CA . THR B 1 162 ? -24.672 14.227 5.332 1 40.56 162 THR B CA 1
ATOM 2964 C C . THR B 1 162 ? -24.141 13.289 4.254 1 40.56 162 THR B C 1
ATOM 2966 O O . THR B 1 162 ? -23.562 12.242 4.562 1 40.56 162 THR B O 1
ATOM 2969 N N . GLU B 1 163 ? -24.484 13.664 2.934 1 41.28 163 GLU B N 1
ATOM 2970 C CA . GLU B 1 163 ? -24.438 12.938 1.671 1 41.28 163 GLU B CA 1
ATOM 2971 C C . GLU B 1 163 ? -23.125 12.164 1.52 1 41.28 163 GLU B C 1
ATOM 2973 O O . GLU B 1 163 ? -22.109 12.742 1.147 1 41.28 163 GLU B O 1
ATOM 2978 N N . ILE B 1 164 ? -22.797 11.477 2.596 1 43.81 164 ILE B N 1
ATOM 2979 C CA . ILE B 1 164 ? -21.703 10.594 2.18 1 43.81 164 ILE B CA 1
ATOM 2980 C C . ILE B 1 164 ? -22.109 9.844 0.917 1 43.81 164 ILE B C 1
ATOM 2982 O O . ILE B 1 164 ? -23.047 9.039 0.937 1 43.81 164 ILE B O 1
ATOM 2986 N N . HIS B 1 165 ? -22.391 10.625 -0.127 1 38.47 165 HIS B N 1
ATOM 2987 C CA . HIS B 1 165 ? -22.703 10 -1.406 1 38.47 165 HIS B CA 1
ATOM 2988 C C . HIS B 1 165 ? -21.828 8.766 -1.645 1 38.47 165 HIS B C 1
ATOM 2990 O O . HIS B 1 165 ? -20.641 8.766 -1.293 1 38.47 165 HIS B O 1
ATOM 2996 N N . ALA B 1 166 ? -22.562 7.738 -1.596 1 41 166 ALA B N 1
ATOM 2997 C CA . ALA B 1 166 ? -22.062 6.418 -1.971 1 41 166 ALA B CA 1
ATOM 2998 C C . ALA B 1 166 ? -20.922 6.527 -2.979 1 41 166 ALA B C 1
ATOM 3000 O O . ALA B 1 166 ? -21.156 6.66 -4.18 1 41 166 ALA B O 1
ATOM 3001 N N . ARG B 1 167 ? -20.078 7.504 -2.777 1 43.62 167 ARG B N 1
ATOM 3002 C CA . ARG B 1 167 ? -18.969 7.523 -3.734 1 43.62 167 ARG B CA 1
ATOM 3003 C C . ARG B 1 167 ? -18.234 6.188 -3.756 1 43.62 167 ARG B C 1
ATOM 3005 O O . ARG B 1 167 ? -18.531 5.305 -2.945 1 43.62 167 ARG B O 1
ATOM 3012 N N . THR B 1 168 ? -17.453 5.984 -4.742 1 48.22 168 THR B N 1
ATOM 3013 C CA . THR B 1 168 ? -16.594 4.887 -5.172 1 48.22 168 THR B CA 1
ATOM 3014 C C . THR B 1 168 ? -15.648 4.465 -4.055 1 48.22 168 THR B C 1
ATOM 3016 O O . THR B 1 168 ? -14.836 3.553 -4.23 1 48.22 168 THR B O 1
ATOM 3019 N N . ARG B 1 169 ? -15.914 5.055 -2.826 1 58 169 ARG B N 1
ATOM 3020 C CA . ARG B 1 169 ? -15.016 4.684 -1.736 1 58 169 ARG B CA 1
ATOM 3021 C C . ARG B 1 169 ? -15.781 4.004 -0.606 1 58 169 ARG B C 1
ATOM 3023 O O . ARG B 1 169 ? -16.984 4.207 -0.455 1 58 169 ARG B O 1
ATOM 3030 N N . PRO B 1 170 ? -14.969 3.105 0.124 1 64.88 170 PRO B N 1
ATOM 3031 C CA . PRO B 1 170 ? -15.609 2.465 1.275 1 64.88 170 PRO B CA 1
ATOM 3032 C C . PRO B 1 170 ? -16.141 3.471 2.293 1 64.88 170 PRO B C 1
ATOM 3034 O O . PRO B 1 170 ? -15.617 4.582 2.398 1 64.88 170 PRO B O 1
ATOM 3037 N N . TRP B 1 171 ? -17.172 3.146 2.934 1 68.69 171 TRP B N 1
ATOM 3038 C CA . TRP B 1 171 ? -17.734 3.988 3.988 1 68.69 171 TRP B CA 1
ATOM 3039 C C . TRP B 1 171 ? -16.641 4.449 4.953 1 68.69 171 TRP B C 1
ATOM 3041 O O . TRP B 1 171 ? -16.516 5.645 5.223 1 68.69 171 TRP B O 1
ATOM 3051 N N . ALA B 1 172 ? -15.859 3.391 5.406 1 77.12 172 ALA B N 1
ATOM 3052 C CA . ALA B 1 172 ? -14.719 3.65 6.281 1 77.12 172 ALA B CA 1
ATOM 3053 C C . ALA B 1 172 ? -13.586 2.662 6.02 1 77.12 172 ALA B C 1
ATOM 3055 O O . ALA B 1 172 ? -13.812 1.586 5.457 1 77.12 172 ALA B O 1
ATOM 3056 N N . ARG B 1 173 ? -12.406 3.115 6.371 1 78.5 173 ARG B N 1
ATOM 3057 C CA . ARG B 1 173 ? -11.219 2.271 6.285 1 78.5 173 ARG B CA 1
ATOM 3058 C C . ARG B 1 173 ? -10.195 2.658 7.348 1 78.5 173 ARG B C 1
ATOM 3060 O O . ARG B 1 173 ? -10.016 3.842 7.641 1 78.5 173 ARG B O 1
ATOM 3067 N N . GLY B 1 174 ? -9.648 1.609 7.875 1 83.25 174 GLY B N 1
ATOM 3068 C CA . GLY B 1 174 ? -8.578 1.909 8.805 1 83.25 174 GLY B CA 1
ATOM 3069 C C . GLY B 1 174 ? -7.277 2.283 8.117 1 83.25 174 GLY B C 1
ATOM 3070 O O . GLY B 1 174 ? -6.773 1.532 7.277 1 83.25 174 GLY B O 1
ATOM 3071 N N . CYS B 1 175 ? -6.812 3.428 8.398 1 82.19 175 CYS B N 1
ATOM 3072 C CA . CYS B 1 175 ? -5.496 3.869 7.953 1 82.19 175 CYS B CA 1
ATOM 3073 C C . CYS B 1 175 ? -4.5 3.873 9.109 1 82.19 175 CYS B C 1
ATOM 3075 O O . CYS B 1 175 ? -4.793 4.398 10.18 1 82.19 175 CYS B O 1
ATOM 3077 N N . LEU B 1 176 ? -3.4 3.322 8.898 1 76.5 176 LEU B N 1
ATOM 3078 C CA . LEU B 1 176 ? -2.424 3.232 9.977 1 76.5 176 LEU B CA 1
ATOM 3079 C C . LEU B 1 176 ? -1.896 4.613 10.352 1 76.5 176 LEU B C 1
ATOM 3081 O O . LEU B 1 176 ? -1.389 5.34 9.492 1 76.5 176 LEU B O 1
ATOM 3085 N N . ASP B 1 177 ? -2.133 4.906 11.578 1 83.75 177 ASP B N 1
ATOM 3086 C CA . ASP B 1 177 ? -1.423 6.07 12.102 1 83.75 177 ASP B CA 1
ATOM 3087 C C . ASP B 1 177 ? -0 5.703 12.516 1 83.75 177 ASP B C 1
ATOM 3089 O O . ASP B 1 177 ? 0.197 4.898 13.43 1 83.75 177 ASP B O 1
ATOM 3093 N N . TRP B 1 178 ? 0.983 6.227 11.953 1 73.31 178 TRP B N 1
ATOM 3094 C CA . TRP B 1 178 ? 2.35 5.77 12.188 1 73.31 178 TRP B CA 1
ATOM 3095 C C . TRP B 1 178 ? 2.816 6.152 13.586 1 73.31 178 TRP B C 1
ATOM 3097 O O . TRP B 1 178 ? 3.682 5.488 14.164 1 73.31 178 TRP B O 1
ATOM 3107 N N . SER B 1 179 ? 2.262 7.27 14.133 1 73.94 179 SER B N 1
ATOM 3108 C CA . SER B 1 179 ? 2.686 7.691 15.461 1 73.94 179 SER B CA 1
ATOM 3109 C C . SER B 1 179 ? 1.994 6.875 16.547 1 73.94 179 SER B C 1
ATOM 3111 O O . SER B 1 179 ? 2.621 6.488 17.531 1 73.94 179 SER B O 1
ATOM 3113 N N . GLY B 1 180 ? 0.762 6.598 16.328 1 76.19 180 GLY B N 1
ATOM 3114 C CA . GLY B 1 180 ? -0.022 5.871 17.312 1 76.19 180 GLY B CA 1
ATOM 3115 C C . GLY B 1 180 ? -0.026 4.371 17.078 1 76.19 180 GLY B C 1
ATOM 3116 O O . GLY B 1 180 ? -0.417 3.604 17.969 1 76.19 180 GLY B O 1
ATOM 3117 N N . ARG B 1 181 ? 0.392 4.004 15.922 1 75.94 181 ARG B N 1
ATOM 3118 C CA . ARG B 1 181 ? 0.51 2.609 15.508 1 75.94 181 ARG B CA 1
ATOM 3119 C C . ARG B 1 181 ? -0.832 1.893 15.609 1 75.94 181 ARG B C 1
ATOM 3121 O O . ARG B 1 181 ? -0.889 0.725 16 1 75.94 181 ARG B O 1
ATOM 3128 N N . ARG B 1 182 ? -1.914 2.586 15.492 1 85.12 182 ARG B N 1
ATOM 3129 C CA . ARG B 1 182 ? -3.268 2.051 15.391 1 85.12 182 ARG B CA 1
ATOM 3130 C C . ARG B 1 182 ? -4.035 2.719 14.25 1 85.12 182 ARG B C 1
ATOM 3132 O O . ARG B 1 182 ? -3.652 3.795 13.781 1 85.12 182 ARG B O 1
ATOM 3139 N N . PRO B 1 183 ? -5.109 2.135 13.773 1 86.94 183 PRO B N 1
ATOM 3140 C CA . PRO B 1 183 ? -5.812 2.699 12.617 1 86.94 183 PRO B CA 1
ATOM 3141 C C . PRO B 1 183 ? -6.645 3.928 12.977 1 86.94 183 PRO B C 1
ATOM 3143 O O . PRO B 1 183 ? -7.273 3.963 14.039 1 86.94 183 PRO B O 1
ATOM 3146 N N . HIS B 1 184 ? -6.512 4.926 12.148 1 89.88 184 HIS B N 1
ATOM 3147 C CA . HIS B 1 184 ? -7.449 6.043 12.18 1 89.88 184 HIS B CA 1
ATOM 3148 C C . HIS B 1 184 ? -8.414 5.984 11 1 89.88 184 HIS B C 1
ATOM 3150 O O . HIS B 1 184 ? -8.148 5.297 10.008 1 89.88 184 HIS B O 1
ATOM 3156 N N . VAL B 1 185 ? -9.477 6.707 11.133 1 85.94 185 VAL B N 1
ATOM 3157 C CA . VAL B 1 185 ? -10.57 6.535 10.18 1 85.94 185 VAL B CA 1
ATOM 3158 C C . VAL B 1 185 ? -10.234 7.242 8.875 1 85.94 185 VAL B C 1
ATOM 3160 O O . VAL B 1 185 ? -9.789 8.398 8.883 1 85.94 185 VAL B O 1
ATOM 3163 N N . ALA B 1 186 ? -10.297 6.531 7.773 1 83.06 186 ALA B N 1
ATOM 3164 C CA . ALA B 1 186 ? -10.227 6.992 6.387 1 83.06 186 ALA B CA 1
ATOM 3165 C C . ALA B 1 186 ? -11.508 6.656 5.633 1 83.06 186 ALA B C 1
ATOM 3167 O O . ALA B 1 186 ? -12.562 6.441 6.242 1 83.06 186 ALA B O 1
ATOM 3168 N N . GLY B 1 187 ? -11.469 6.719 4.262 1 73.88 187 GLY B N 1
ATOM 3169 C CA . GLY B 1 187 ? -12.672 6.441 3.492 1 73.88 187 GLY B CA 1
ATOM 3170 C C . GLY B 1 187 ? -13.609 7.633 3.402 1 73.88 187 GLY B C 1
ATOM 3171 O O . GLY B 1 187 ? -13.188 8.773 3.604 1 73.88 187 GLY B O 1
ATOM 3172 N N . ALA B 1 188 ? -14.859 7.277 3.109 1 71.69 188 ALA B N 1
ATOM 3173 C CA . ALA B 1 188 ? -15.852 8.328 2.893 1 71.69 188 ALA B CA 1
ATOM 3174 C C . ALA B 1 188 ? -16.062 9.156 4.16 1 71.69 188 ALA B C 1
ATOM 3176 O O . ALA B 1 188 ? -16.109 10.391 4.105 1 71.69 188 ALA B O 1
ATOM 3177 N N . ILE B 1 189 ? -16.109 8.516 5.285 1 77.81 189 ILE B N 1
ATOM 3178 C CA . ILE B 1 189 ? -16.359 9.219 6.543 1 77.81 189 ILE B CA 1
ATOM 3179 C C . ILE B 1 189 ? -15.117 10.023 6.93 1 77.81 189 ILE B C 1
ATOM 3181 O O . ILE B 1 189 ? -15.234 11.148 7.434 1 77.81 189 ILE B O 1
ATOM 3185 N N . GLY B 1 190 ? -13.961 9.43 6.703 1 82.94 190 GLY B N 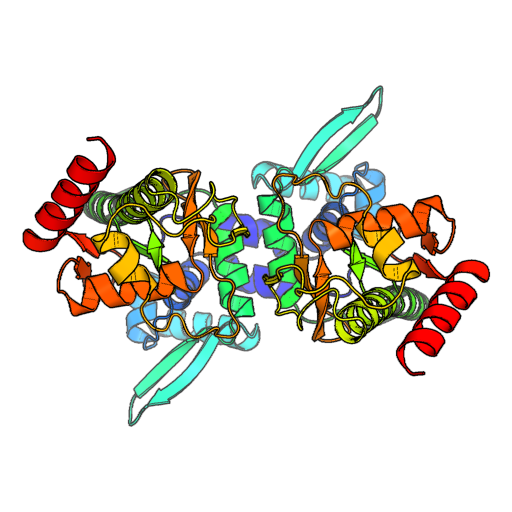1
ATOM 3186 C CA . GLY B 1 190 ? -12.742 10.164 6.973 1 82.94 190 GLY B CA 1
ATOM 3187 C C . GLY B 1 190 ? -12.633 11.445 6.168 1 82.94 190 GLY B C 1
ATOM 3188 O O . GLY B 1 190 ? -12.336 12.508 6.723 1 82.94 190 GLY B O 1
ATOM 3189 N N . ALA B 1 191 ? -12.906 11.312 4.883 1 78.44 191 ALA B N 1
ATOM 3190 C CA . ALA B 1 191 ? -12.867 12.477 4 1 78.44 191 ALA B CA 1
ATOM 3191 C C . ALA B 1 191 ? -13.914 13.508 4.398 1 78.44 191 ALA B C 1
ATOM 3193 O O . ALA B 1 191 ? -13.633 14.703 4.434 1 78.44 191 ALA B O 1
ATOM 3194 N N . HIS B 1 192 ? -15.039 13.055 4.648 1 77.12 192 HIS B N 1
ATOM 3195 C CA . HIS B 1 192 ? -16.141 13.93 5.051 1 77.12 192 HIS B CA 1
ATOM 3196 C C . HIS B 1 192 ? -15.789 14.703 6.32 1 77.12 192 HIS B C 1
ATOM 3198 O O . HIS B 1 192 ? -16.031 15.906 6.41 1 77.12 192 HIS B O 1
ATOM 3204 N N . LEU B 1 193 ? -15.258 14.039 7.281 1 84.19 193 LEU B N 1
ATOM 3205 C CA . LEU B 1 193 ? -14.953 14.656 8.57 1 84.19 193 LEU B CA 1
ATOM 3206 C C . LEU B 1 193 ? -13.852 15.703 8.43 1 84.19 193 LEU B C 1
ATOM 3208 O O . LEU B 1 193 ? -13.906 16.75 9.062 1 84.19 193 LEU B O 1
ATOM 3212 N N . LEU B 1 194 ? -12.828 15.359 7.656 1 87.56 194 LEU B N 1
ATOM 3213 C CA . LEU B 1 194 ? -11.812 16.391 7.418 1 87.56 194 LEU B CA 1
ATOM 3214 C C . LEU B 1 194 ? -12.445 17.641 6.828 1 87.56 194 LEU B C 1
ATOM 3216 O O . LEU B 1 194 ? -12.188 18.75 7.297 1 87.56 194 LEU B O 1
ATOM 3220 N N . GLY B 1 195 ? -13.266 17.438 5.82 1 83.38 195 GLY B N 1
ATOM 3221 C CA . GLY B 1 195 ? -13.969 18.562 5.223 1 83.38 195 GLY B CA 1
ATOM 3222 C C . GLY B 1 195 ? -14.82 19.328 6.211 1 83.38 195 GLY B C 1
ATOM 3223 O O . GLY B 1 195 ? -14.844 20.562 6.203 1 83.38 195 GLY B O 1
ATOM 3224 N N . LEU B 1 196 ? -15.5 18.656 7.023 1 81.62 196 LEU B N 1
ATOM 3225 C CA . LEU B 1 196 ? -16.359 19.266 8.031 1 81.62 196 LEU B CA 1
ATOM 3226 C C . LEU B 1 196 ? -15.539 20.094 9.023 1 81.62 196 LEU B C 1
ATOM 3228 O O . LEU B 1 196 ? -15.898 21.219 9.344 1 81.62 196 LEU B O 1
ATOM 3232 N N . PHE B 1 197 ? -14.43 19.5 9.547 1 89.25 197 PHE B N 1
ATOM 3233 C CA . PHE B 1 197 ? -13.562 20.172 10.5 1 89.25 197 PHE B CA 1
ATOM 3234 C C . PHE B 1 197 ? -13.016 21.469 9.914 1 89.25 197 PHE B C 1
ATOM 3236 O O . PHE B 1 197 ? -12.93 22.484 10.602 1 89.25 197 PHE B O 1
ATOM 3243 N N . GLU B 1 198 ? -12.719 21.359 8.609 1 88.75 198 GLU B N 1
ATOM 3244 C CA . GLU B 1 198 ? -12.195 22.547 7.934 1 88.75 198 GLU B CA 1
ATOM 3245 C C . GLU B 1 198 ? -13.281 23.594 7.73 1 88.75 198 GLU B C 1
ATOM 3247 O O . GLU B 1 198 ? -13.07 24.781 8.016 1 88.75 198 GLU B O 1
ATOM 3252 N N . ARG B 1 199 ? -14.406 23.203 7.266 1 83.69 199 ARG B N 1
ATOM 3253 C CA . ARG B 1 199 ? -15.508 24.109 6.969 1 83.69 199 ARG B CA 1
ATOM 3254 C C . ARG B 1 199 ? -15.984 24.828 8.227 1 83.69 199 ARG B C 1
ATOM 3256 O O . ARG B 1 199 ? -16.312 26.016 8.18 1 83.69 199 ARG B O 1
ATOM 3263 N N . GLU B 1 200 ? -16 24.156 9.336 1 87.19 200 GLU B N 1
ATOM 3264 C CA . GLU B 1 200 ? -16.5 24.703 10.594 1 87.19 200 GLU B CA 1
ATOM 3265 C C . GLU B 1 200 ? -15.422 25.484 11.328 1 87.19 200 GLU B C 1
ATOM 3267 O O . GLU B 1 200 ? -15.68 26.094 12.367 1 87.19 200 GLU B O 1
ATOM 3272 N N . GLY B 1 201 ? -14.242 25.375 10.828 1 91.69 201 GLY B N 1
ATOM 3273 C CA . GLY B 1 201 ? -13.141 26.078 11.453 1 91.69 201 GLY B CA 1
ATOM 3274 C C . GLY B 1 201 ? -12.664 25.422 12.734 1 91.69 201 GLY B C 1
ATOM 3275 O O . GLY B 1 201 ? -12.211 26.109 13.656 1 91.69 201 GLY B O 1
ATOM 3276 N N . TRP B 1 202 ? -12.789 24.172 12.867 1 92.56 202 TRP B N 1
ATOM 3277 C CA . TRP B 1 202 ? -12.414 23.438 14.07 1 92.56 202 TRP B CA 1
ATOM 3278 C C . TRP B 1 202 ? -10.93 23.078 14.039 1 92.56 202 TRP B C 1
ATOM 3280 O O . TRP B 1 202 ? -10.352 22.719 15.07 1 92.56 202 TRP B O 1
ATOM 3290 N N . ILE B 1 203 ? -10.273 23.141 12.812 1 95.31 203 ILE B N 1
ATOM 3291 C CA . ILE B 1 203 ? -8.836 22.922 12.68 1 95.31 203 ILE B CA 1
ATOM 3292 C C . ILE B 1 203 ? -8.227 24.031 11.828 1 95.31 203 ILE B C 1
ATOM 3294 O O . ILE B 1 203 ? -8.938 24.719 11.078 1 95.31 203 ILE B O 1
ATOM 3298 N N . VAL B 1 204 ? -6.926 24.25 12.031 1 93.38 204 VAL B N 1
ATOM 3299 C CA . VAL B 1 204 ? -6.125 25.109 11.172 1 93.38 204 VAL B CA 1
ATOM 3300 C C . VAL B 1 204 ? -4.891 24.359 10.68 1 93.38 204 VAL B C 1
ATOM 3302 O O . VAL B 1 204 ? -4.273 23.609 11.438 1 93.38 204 VAL B O 1
ATOM 3305 N N . ARG B 1 205 ? -4.633 24.5 9.391 1 86.81 205 ARG B N 1
ATOM 3306 C CA . ARG B 1 205 ? -3.461 23.844 8.812 1 86.81 205 ARG B CA 1
ATOM 3307 C C . ARG B 1 205 ? -2.203 24.672 9.039 1 86.81 205 ARG B C 1
ATOM 3309 O O . ARG B 1 205 ? -2.244 25.906 8.969 1 86.81 205 ARG B O 1
ATOM 3316 N N . ARG B 1 206 ? -1.182 23.984 9.414 1 81.44 206 ARG B N 1
ATOM 3317 C CA . ARG B 1 206 ? 0.121 24.641 9.461 1 81.44 206 ARG B CA 1
ATOM 3318 C C . ARG B 1 206 ? 0.729 24.75 8.062 1 81.44 206 ARG B C 1
ATOM 3320 O O . ARG B 1 206 ? 0.923 23.75 7.383 1 81.44 206 ARG B O 1
ATOM 3327 N N . THR B 1 207 ? 0.988 25.969 7.691 1 75.25 207 THR B N 1
ATOM 3328 C CA . THR B 1 207 ? 1.477 26.25 6.344 1 75.25 207 THR B CA 1
ATOM 3329 C C . THR B 1 207 ? 2.727 25.422 6.043 1 75.25 207 THR B C 1
ATOM 3331 O O . THR B 1 207 ? 3.611 25.297 6.891 1 75.25 207 THR B O 1
ATOM 3334 N N . GLY B 1 208 ? 2.773 24.875 4.891 1 65.56 208 GLY B N 1
ATOM 3335 C CA . GLY B 1 208 ? 3.951 24.156 4.414 1 65.56 208 GLY B CA 1
ATOM 3336 C C . GLY B 1 208 ? 4.074 22.766 4.98 1 65.56 208 GLY B C 1
ATOM 3337 O O . GLY B 1 208 ? 5.086 22.078 4.77 1 65.56 208 GLY B O 1
ATOM 3338 N N . THR B 1 209 ? 3.16 22.375 5.922 1 72.62 209 THR B N 1
ATOM 3339 C CA . THR B 1 209 ? 3.182 21.047 6.523 1 72.62 209 THR B CA 1
ATOM 3340 C C . THR B 1 209 ? 1.803 20.406 6.457 1 72.62 209 THR B C 1
ATOM 3342 O O . THR B 1 209 ? 0.822 21.047 6.09 1 72.62 209 THR B O 1
ATOM 3345 N N . ARG B 1 210 ? 1.772 19.188 6.738 1 78.88 210 ARG B N 1
ATOM 3346 C CA . ARG B 1 210 ? 0.499 18.469 6.836 1 78.88 210 ARG B CA 1
ATOM 3347 C C . ARG B 1 210 ? -0.103 18.625 8.227 1 78.88 210 ARG B C 1
ATOM 3349 O O . ARG B 1 210 ? -1.189 18.109 8.5 1 78.88 210 ARG B O 1
ATOM 3356 N N . ALA B 1 211 ? 0.588 19.297 9.117 1 86.06 211 ALA B N 1
ATOM 3357 C CA . ALA B 1 211 ? 0.138 19.422 10.5 1 86.06 211 ALA B CA 1
ATOM 3358 C C . ALA B 1 211 ? -1.129 20.266 10.594 1 86.06 211 ALA B C 1
ATOM 3360 O O . ALA B 1 211 ? -1.268 21.266 9.883 1 86.06 211 ALA B O 1
ATOM 3361 N N . VAL B 1 212 ? -2.041 19.781 11.391 1 92.69 212 VAL B N 1
ATOM 3362 C CA . VAL B 1 212 ? -3.236 20.547 11.719 1 92.69 212 VAL B CA 1
ATOM 3363 C C . VAL B 1 212 ? -3.357 20.703 13.227 1 92.69 212 VAL B C 1
ATOM 3365 O O . VAL B 1 212 ? -2.83 19.891 13.992 1 92.69 212 VAL B O 1
ATOM 3368 N N . ARG B 1 213 ? -3.943 21.75 13.68 1 94.25 213 ARG B N 1
ATOM 3369 C CA . ARG B 1 213 ? -4.18 21.984 15.102 1 94.25 213 ARG B CA 1
ATOM 3370 C C . ARG B 1 213 ? -5.648 22.281 15.367 1 94.25 213 ARG B C 1
ATOM 3372 O O . ARG B 1 213 ? -6.293 22.984 14.586 1 94.25 213 ARG B O 1
ATOM 3379 N N . LEU B 1 214 ? -6.109 21.797 16.469 1 94.62 214 LEU B N 1
ATOM 3380 C CA . LEU B 1 214 ? -7.449 22.172 16.922 1 94.62 214 LEU B CA 1
ATOM 3381 C C . LEU B 1 214 ? -7.508 23.641 17.297 1 94.62 214 LEU B C 1
ATOM 3383 O O . LEU B 1 214 ? -6.605 24.156 17.969 1 94.62 214 LEU B O 1
ATOM 3387 N N . THR B 1 215 ? -8.602 24.203 16.797 1 95.62 215 THR B N 1
ATOM 3388 C CA . THR B 1 215 ? -8.906 25.547 17.297 1 95.62 215 THR B CA 1
ATOM 3389 C C . THR B 1 215 ? -9.594 25.453 18.656 1 95.62 215 THR B C 1
ATOM 3391 O O . THR B 1 215 ? -9.906 24.359 19.141 1 95.62 215 THR B O 1
ATOM 3394 N N . GLY B 1 216 ? -9.75 26.688 19.297 1 95.81 216 GLY B N 1
ATOM 3395 C CA . GLY B 1 216 ? -10.523 26.703 20.531 1 95.81 216 GLY B CA 1
ATOM 3396 C C . GLY B 1 216 ? -11.914 26.109 20.375 1 95.81 216 GLY B C 1
ATOM 3397 O O . GLY B 1 216 ? -12.344 25.297 21.188 1 95.81 216 GLY B O 1
ATOM 3398 N N . SER B 1 217 ? -12.547 26.516 19.344 1 93.06 217 SER B N 1
ATOM 3399 C CA . SER B 1 217 ? -13.891 26.016 19.062 1 93.06 217 SER B CA 1
ATOM 3400 C C . SER B 1 217 ? -13.875 24.516 18.781 1 93.06 217 SER B C 1
ATOM 3402 O O . SER B 1 217 ? -14.781 23.781 19.203 1 93.06 217 SER B O 1
ATOM 3404 N N . GLY B 1 218 ? -12.891 24.031 18.031 1 91.62 218 GLY B N 1
ATOM 3405 C CA . GLY B 1 218 ? -12.758 22.609 17.766 1 91.62 218 GLY B CA 1
ATOM 3406 C C . GLY B 1 218 ? -12.539 21.781 19.016 1 91.62 218 GLY B C 1
ATOM 3407 O O . GLY B 1 218 ? -13.133 20.719 19.172 1 91.62 218 GLY B O 1
ATOM 3408 N N . SER B 1 219 ? -11.648 22.312 19.859 1 93.94 219 SER B N 1
ATOM 3409 C CA . SER B 1 219 ? -11.383 21.641 21.125 1 93.94 219 SER B CA 1
ATOM 3410 C C . SER B 1 219 ? -12.641 21.547 21.969 1 93.94 219 SER B C 1
ATOM 3412 O O . SER B 1 219 ? -12.93 20.5 22.562 1 93.94 219 SER B O 1
ATOM 3414 N N . HIS B 1 220 ? -13.352 22.609 22.047 1 91.06 220 HIS B N 1
ATOM 3415 C CA . HIS B 1 220 ? -14.594 22.641 22.812 1 91.06 220 HIS B CA 1
ATOM 3416 C C . HIS B 1 220 ? -15.617 21.656 22.25 1 91.06 220 HIS B C 1
ATOM 3418 O O . HIS B 1 220 ? -16.25 20.922 23 1 91.06 220 HIS B O 1
ATOM 3424 N N . MET B 1 221 ? -15.812 21.656 21 1 82.25 221 MET B N 1
ATOM 3425 C CA . MET B 1 221 ? -16.75 20.766 20.328 1 82.25 221 MET B CA 1
ATOM 3426 C C . MET B 1 221 ? -16.406 19.312 20.609 1 82.25 221 MET B C 1
ATOM 3428 O O . MET B 1 221 ? -17.281 18.531 21.016 1 82.25 221 MET B O 1
ATOM 3432 N N . LEU B 1 222 ? -15.117 18.969 20.375 1 86.88 222 LEU B N 1
ATOM 3433 C CA . LEU B 1 222 ? -14.695 17.578 20.531 1 86.88 222 LEU B CA 1
ATOM 3434 C C . LEU B 1 222 ? -14.844 17.125 21.984 1 86.88 222 LEU B C 1
ATOM 3436 O O . LEU B 1 222 ? -15.289 16.016 22.25 1 86.88 222 LEU B O 1
ATOM 3440 N N . HIS B 1 223 ? -14.492 18 22.859 1 87 223 HIS B N 1
ATOM 3441 C CA . HIS B 1 223 ? -14.648 17.703 24.281 1 87 223 HIS B CA 1
ATOM 3442 C C . HIS B 1 223 ? -16.109 17.516 24.641 1 87 223 HIS B C 1
ATOM 3444 O O . HIS B 1 223 ? -16.453 16.594 25.406 1 87 223 HIS B O 1
ATOM 3450 N N . ALA B 1 224 ? -16.938 18.328 24.188 1 79.75 224 ALA B N 1
ATOM 3451 C CA . ALA B 1 224 ? -18.375 18.234 24.469 1 79.75 224 ALA B CA 1
ATOM 3452 C C . ALA B 1 224 ? -18.938 16.906 23.953 1 79.75 224 ALA B C 1
ATOM 3454 O O . ALA B 1 224 ? -19.734 16.266 24.625 1 79.75 224 ALA B O 1
ATOM 3455 N N . LEU B 1 225 ? -18.516 16.594 22.781 1 76.88 225 LEU B N 1
ATOM 3456 C CA . LEU B 1 225 ? -18.984 15.344 22.188 1 76.88 225 LEU B CA 1
ATOM 3457 C C . LEU B 1 225 ? -18.5 14.148 23 1 76.88 225 LEU B C 1
ATOM 3459 O O . LEU B 1 225 ? -19.25 13.195 23.203 1 76.88 225 LEU B O 1
ATOM 3463 N N . GLU B 1 226 ? -17.266 14.188 23.406 1 79.25 226 GLU B N 1
ATOM 3464 C CA . GLU B 1 226 ? -16.703 13.094 24.188 1 79.25 226 GLU B CA 1
ATOM 3465 C C . GLU B 1 226 ? -17.406 12.945 25.531 1 79.25 226 GLU B C 1
ATOM 3467 O O . GLU B 1 226 ? -17.609 11.836 26.016 1 79.25 226 GLU B O 1
ATOM 3472 N N . GLU B 1 227 ? -17.734 14.039 26.078 1 76.88 227 GLU B N 1
ATOM 3473 C CA . GLU B 1 227 ? -18.453 14.023 27.359 1 76.88 227 GLU B CA 1
ATOM 3474 C C . GLU B 1 227 ? -19.875 13.477 27.188 1 76.88 227 GLU B C 1
ATOM 3476 O O . GLU B 1 227 ? -20.375 12.797 28.078 1 76.88 227 GLU B O 1
ATOM 3481 N N . SER B 1 228 ? -20.438 13.797 26.062 1 68.94 228 SER B N 1
ATOM 3482 C CA . SER B 1 228 ? -21.812 13.359 25.828 1 68.94 228 SER B CA 1
ATOM 3483 C C . SER B 1 228 ? -21.875 11.859 25.578 1 68.94 228 SER B C 1
ATOM 3485 O O . SER B 1 228 ? -22.906 11.234 25.828 1 68.94 228 SER B O 1
ATOM 3487 N N . VAL B 1 229 ? -20.844 11.32 24.984 1 62.03 229 VAL B N 1
ATOM 3488 C CA . VAL B 1 229 ? -20.812 9.891 24.688 1 62.03 229 VAL B CA 1
ATOM 3489 C C . VAL B 1 229 ? -20.516 9.094 25.953 1 62.03 229 VAL B C 1
ATOM 3491 O O . VAL B 1 229 ? -20.953 7.953 26.094 1 62.03 229 VAL B O 1
ATOM 3494 N N . THR B 1 230 ? -19.641 9.516 26.891 1 57.66 230 THR B N 1
ATOM 3495 C CA . THR B 1 230 ? -19.312 8.844 28.156 1 57.66 230 THR B CA 1
ATOM 3496 C C . THR B 1 230 ? -20.469 8.93 29.141 1 57.66 230 THR B C 1
ATOM 3498 O O . THR B 1 230 ? -20.594 8.094 30.031 1 57.66 230 THR B O 1
ATOM 3501 N N . SER B 1 231 ? -21.344 9.859 28.922 1 52.69 231 SER B N 1
ATOM 3502 C CA . SER B 1 231 ? -22.469 9.977 29.859 1 52.69 231 SER B CA 1
ATOM 3503 C C . SER B 1 231 ? -23.625 9.078 29.438 1 52.69 231 SER B C 1
ATOM 3505 O O . SER B 1 231 ? -23.891 8.898 28.25 1 52.69 231 SER B O 1
#

Sequence (462 aa):
MDYDRDLAVPCRALGDPARARMIAHLASGLRAPASELARVAGVAPSTASEHLRVLSEAGLVAAERAGRHRYYAITTGDVARAIEALQAIAPGIPVRSLKQDRIGEALRTGRTCYDHLAGDLGLRVTDLLVREGVLAPLRVGEPAEPADPLPRSETVRSWLLTEIHARTRPWARGCLDWSGRRPHVAGAIGAHLLGLFEREGWIVRRTGTRAVRLTGSGSHMLHALEESVTSMDYDRDLAVPCRALGDPARARMIAHLASGLRAPASELARVAGVAPSTASEHLRVLSEAGLVAAERAGRHRYYAITTGDVARAIEALQAIAPGIPVRSLKQDRIGEALRTGRTCYDHLAGDLGLRVTDLLVREGVLAPLRVGEPAEPADPLPRSETVRSWLLTEIHARTRPWARGCLDWSGRRPHVAGAIGAHLLGLFEREGWIVRRTGTRAVRLTGSGSHMLHALEESVTS

Nearest PDB structures (foldseek):
  6cda-assembly1_A-2  TM=8.809E-01  e=5.759E-05  Staphylococcus aureus
  1r1v-assembly2_B  TM=8.420E-01  e=4.351E-05  Staphylococcus aureus
  2kko-assembly1_A  TM=8.586E-01  e=8.527E-05  Mycobacterium tuberculosis variant bovis
  1r22-assembly1_B  TM=8.467E-01  e=8.062E-05  Synechococcus elongatus PCC 7942 = FACHB-805
  6cdb-assembly1_A  TM=7.991E-01  e=9.018E-05  Staphylococcus aureus

pLDDT: mean 80.81, std 14.87, range [36.31, 97.81]

Radius of gyration: 23.15 Å; Cα contacts (8 Å, |Δi|>4): 910; chains: 2; bounding box: 57×61×54 Å

Foldseek 3Di:
DPDPDDPVLLCVLCVDQLLVQLLVLQLLVDKAALVLSCVSSVHDSVVSVVSVVSCVVSQQKDWDDDPPTIIIHGRDPVSSVVSLVVVLVDDDDDQDDPVSVVQVVLVQCWFGRNQFIAHPVLVLVQVLCCLQQQWPFADAFDATDGGPPHGPDPVVVVLLPPCLPPPPWGPWHFHQRNNVRGTGTDISSRNSVSVVCVVVVQWDADPSGRGIDGDPVVVVVSVVSVVVSVD/DPDPDDPVLLCVLCVDQLLVQLLLLQLLVDKAALVLSCVSSVHDSVVSVVSVVSCVVSQQKDWDDDPPTIIIHGRDPVSSVVSLVVVLVDDDDDQPDPVSVVQVVLVQCWFGRNQFIAHPVLVLVQVLCCLQQQWPFADAFDATDGRPPHGPDPVVSVLLPPCLPPPPWGPWHFHQRNNVRGTGTDISSRNSVSVVCVVVVQWDADPSGRGIDGDPVVVVVSVVSVVVSVD

InterPro domains:
  IPR001845 HTH ArsR-type DNA-binding domain [PR00778] (11-26)
  IPR001845 HTH ArsR-type DNA-binding domain [PR00778] (44-59)
  IPR001845 HTH ArsR-type DNA-binding domain [PR00778] (59-74)
  IPR001845 HTH ArsR-type DNA-binding domain [PS50987] (1-94)
  IPR001845 HTH ArsR-type DNA-binding domain [SM00418] (12-88)
  IPR011991 ArsR-like helix-turn-helix domain [cd00090] (12-83)
  IPR036388 Winged helix-like DNA-binding domain superfamily [G3DSA:1.10.10.10] (5-92)
  IPR036390 Winged helix DNA-binding domain superfamily [SSF46785] (5-88)
  IPR052543 HTH-type Metal-responsive Transcriptional Regulator [PTHR39168] (4-216)

Secondary structure (DSSP, 8-state):
----B-THHHHHHHTSHHHHHHHHHHHTT--B-HHHHHHHHT--HHHHHHHHHHHHHTTSEEEEEETTEEEEEES-HHHHHHHHHHHHHSPBPP--SHHHHHHHHHHHH-EEETTEEEHHHHHHHHHHHHHTTSBPPP-BT-EEPBPSSPPS-HHHHHHH-S-----SS-SEEEEEETTTTEEEEEHHHHHHHHHHHHHTT-EEEPTTSSBEEE-HHHHHHHHHHHHHHH-/----B-THHHHHHHTSHHHHHHHHHHHTT--B-HHHHHHHHT--HHHHHHHHHHHHHTTSEEEEEETTEEEEEES-HHHHHHHHHHHHHSPBPP--SHHHHHHHHHHHH-EEETTEEEHHHHHHHHHHHHHTTSBPPP-BT-EE-B-SSPPS-HHHHHHHHS-----SS-SEEEEEETTTTEEEEEHHHHHHHHHHHHHTT-EEEPTTSSBEEE-HHHHHHHHHHHHHHH-